Protein AF-A0A8H6MXD6-F1 (afdb_monomer_lite)

Organism: NCBI:txid2175873

Secondary structure (DSSP, 8-state):
--SEEETTT-PBPS-S--SS-TTTSSTTS---TT---EEEHHHHHHTT--EEEEEEETTEEEEEEEEEES--TT---EEEEEETTEEEEES--S---HHHHHHHHHTT--SEEE-SSGGG-TTHHHHHHHHT-EEEEEGGGGGG-SS--TTEEEE-SSEEEETTTTEEEEE--SSSTT-EEEEETTTTEEE--TTSEE-HHHH--TTPPTT--SEE-EEETTTTEEPPHHHHHHHHHHHHT---SEEE-SSTT--B-SSHHHHHHHHHTGGGS------EEEEEEEEEPPTTTT-------------------------S-S-----EEEEEEEE---TTSEEETT-HHHHHHHTTSSS-EEEESSSSS-EEEEEEPPTTSPPPTT-SEEEEEES---SS-EEESSTTTEEEE-SS--SS--HHHHHHHHHHHHTT-SS----SS----EEEE--SSTTTS-HHHHTTS-TTS-EEE-HHHHHHHHHTT--S-EEEPPB-STT---HHHHS--TTS-TTEEEEEEE-TT-GGG-SEEEEEEEESSSEEEEEEETT---GGGGHHHHHHT--EEEEEE-S-EEEETTTEEEEEHHHHHHHHHHHHT-SEEE--S----EEESTGGGTEEEE---HHHHHHHHHTTTTT----EEEEE--TTEEEE--

pLDDT: mean 83.69, std 19.39, range [25.83, 98.88]

Foldseek 3Di:
DQFKAKQALLATAPHNDDDAQPVQPPPLHHADPVGTDIDDLCRVVVVVQKDWDWDADPVGSQWIWTFIPPDTHPGWTWTFHDDPLFTEIEFAGQHDDPVNLVVCVVSVAHAEYEYQALSRNRPVVVSCVSRVYAYEFAQQRVVSRRDDDPRYDHDDDQWDADRVRQKIWGALQQLHNRGTWIARQVQQEIEHEQQKFFDPCQLPVPPDPPLDAGMAGANHPVVRHGTQLVSLVSNLVRLLPRGHQKYHYGDPSGIHHGPVNVRSNSNSCPSVPPPDPPQWKKWKAKDFDDPPVPPDDDDDDDDDDDDDDDDDDDDDDPPDDDPDPRQIFIDTDGDPPDLQWKDFLVPLVSVLVCLPDQFWKWWFQAQFWWIKIWHADAPVGDDDPLDGTAIEIFQDDQDDWFDDPDNQAKIWDFPTHGPARAQQQVQQCLSQSSVVHNDGHHDPDGPHQEYEFEALGCSRLVPVRVLSDQQAHAYEYAPNNLVVNVVVVRHPHRHHFFEFALPDQDQLVRQVDPSDDSFWGWHKFFDPPDPRGLAMWIWIWGCNVHIAIEIETRQHHQLVSLLSLVSNVHAYLEYAFAQKFKDQAPDDTNHPHLLRQQSNCVNRVYQEYEHHRHGPIDMHHDRVVRMDMDGDDNVRSCVVCCVVCVNGGRTHIYTYAHRRMMTTRD

Sequence (666 aa):
MDLLICGTCGIQYDSQTVKSCKICDDPRQYVAPDGQWFTTLRELQDSKKYTNAFTEDKHNSNVIAIQTAPQVAIGQRAFLLRSPEGNILWDCITYIDDETVRRVKELGGIHAIVISHPHYFSTAVHWAEAFGCKVYVSAEDGEWLTRRGDAHVLWEEQTLEFLSGQFVAVKVAGHFPGSSVLLWKSAKKLFVADSVLVVPSGVYHVDRPPGTASFTFMWSYPNMIPLSPDAVHGIWKAVSGLDFEDAHSAFAGRDARGDAKRRFLESAQFPRKPGAARTGIWRISNRPCRSDDVTDFRAPFRPSPTSTKCCQNIPQPLLRATLSQQKTYVIIDEMSASPSHTITVSDRTAWLETLETDRPILVHLNADTTWLIQLPYPSSAPAPAGRKRFNILLDPWLQRPQSDVAAWFSTQWHLVEPSLKTMDELNSLLAGLEAGSTHFKETITSYIDAVAISHEFTDHCHQATLEELPKSTPVFATDMAAELIRSWNHFDSVITTPAFSTSTEDWRTSLSVAGLPPWVGIGRIITEGNALYYHSAIIVAFDLGKPETILYSPHGIQASDLTCIRESGLPTLALLHGLHDVRIWMTKQLNLGALNGIKAVDICDAKYWIATHDEVKKGGGFIAYMLQRTQYTLKQAVEAEEQRMEGQVPDYDFVELGSGEGMILL

Structure (mmCIF, N/CA/C/O backbone):
data_AF-A0A8H6MXD6-F1
#
_entry.id   AF-A0A8H6MXD6-F1
#
loop_
_atom_site.group_PDB
_atom_site.id
_atom_site.type_symbol
_atom_site.label_atom_id
_atom_site.label_alt_id
_atom_site.label_comp_id
_atom_site.label_asym_id
_atom_site.label_entity_id
_atom_site.label_seq_id
_atom_site.pdbx_PDB_ins_code
_atom_site.Cartn_x
_atom_site.Cartn_y
_atom_site.Cartn_z
_atom_site.occupancy
_atom_site.B_iso_or_equiv
_atom_site.auth_seq_id
_atom_site.auth_comp_id
_atom_site.auth_asym_id
_atom_site.auth_atom_id
_atom_site.pdbx_PDB_model_num
ATOM 1 N N . MET A 1 1 ? -20.743 -3.000 40.478 1.00 89.88 1 MET A N 1
ATOM 2 C CA . MET A 1 1 ? -20.276 -1.593 40.482 1.00 89.88 1 MET A CA 1
ATOM 3 C C . MET A 1 1 ? -18.818 -1.459 40.906 1.00 89.88 1 MET A C 1
ATOM 5 O O . MET A 1 1 ? -18.132 -0.611 40.357 1.00 89.88 1 MET A O 1
ATOM 9 N N . ASP A 1 2 ? -18.338 -2.311 41.817 1.00 96.06 2 ASP A N 1
ATOM 10 C CA . ASP A 1 2 ? -17.004 -2.224 42.442 1.00 96.06 2 ASP A CA 1
ATOM 11 C C . ASP A 1 2 ? -15.863 -2.918 41.679 1.00 96.06 2 ASP A C 1
ATOM 13 O O . ASP A 1 2 ? -14.804 -3.163 42.244 1.00 96.06 2 ASP A O 1
ATOM 17 N N . LEU A 1 3 ? -16.082 -3.302 40.421 1.00 97.25 3 LEU A N 1
ATOM 18 C CA . LEU A 1 3 ? -15.042 -3.920 39.596 1.00 97.25 3 LEU A CA 1
ATOM 19 C C . LEU A 1 3 ? -14.137 -2.848 38.989 1.00 97.25 3 LEU A C 1
ATOM 21 O O . LEU A 1 3 ? -14.632 -1.773 38.625 1.00 97.25 3 LEU A O 1
ATOM 25 N N . LEU A 1 4 ? -12.844 -3.160 38.852 1.00 97.88 4 LEU A N 1
ATOM 26 C CA . LEU A 1 4 ? -11.853 -2.196 38.388 1.00 97.88 4 LEU A CA 1
ATOM 27 C C . LEU A 1 4 ? -12.096 -1.789 36.937 1.00 97.88 4 LEU A C 1
ATOM 29 O O . LEU A 1 4 ? -12.349 -2.613 36.061 1.00 97.88 4 LEU A O 1
ATOM 33 N N . ILE A 1 5 ? -11.959 -0.495 36.697 1.00 98.12 5 ILE A N 1
ATOM 34 C CA . ILE A 1 5 ? -12.005 0.169 35.404 1.00 98.12 5 ILE A CA 1
ATOM 35 C C . ILE A 1 5 ? -10.644 0.816 35.200 1.00 98.12 5 ILE A C 1
ATOM 37 O O . ILE A 1 5 ? -10.192 1.577 36.056 1.00 98.12 5 ILE A O 1
ATOM 41 N N . CYS A 1 6 ? -9.981 0.528 34.083 1.00 97.62 6 CYS A N 1
ATOM 42 C CA . CYS A 1 6 ? -8.749 1.229 33.738 1.00 97.62 6 CYS A CA 1
ATOM 43 C C . CYS A 1 6 ? -9.053 2.709 33.498 1.00 97.62 6 CYS A C 1
ATOM 45 O O . CYS A 1 6 ? -9.902 3.046 32.676 1.00 97.62 6 CYS A O 1
ATOM 47 N N . GLY A 1 7 ? -8.340 3.594 34.185 1.00 95.75 7 GLY A N 1
ATOM 48 C CA . GLY A 1 7 ? -8.579 5.026 34.081 1.00 95.75 7 GLY A CA 1
ATOM 49 C C . GLY A 1 7 ? -8.186 5.648 32.736 1.00 95.75 7 GLY A C 1
ATOM 50 O O . GLY A 1 7 ? -8.757 6.665 32.348 1.00 95.75 7 GLY A O 1
ATOM 51 N N . THR A 1 8 ? -7.261 5.020 32.000 1.00 96.00 8 THR A N 1
ATOM 52 C CA . THR A 1 8 ? -6.807 5.484 30.677 1.00 96.00 8 THR A CA 1
ATOM 53 C C . THR A 1 8 ? -7.781 5.093 29.563 1.00 96.00 8 THR A C 1
ATOM 55 O O . THR A 1 8 ? -8.278 5.961 28.854 1.00 96.00 8 THR A O 1
ATOM 58 N N . CYS A 1 9 ? -8.079 3.797 29.403 1.00 96.38 9 CYS A N 1
ATOM 59 C CA . CYS A 1 9 ? -8.930 3.310 28.305 1.00 96.38 9 CYS A CA 1
ATOM 60 C C . CYS A 1 9 ? -10.402 3.098 28.693 1.00 96.38 9 CYS A C 1
ATOM 62 O O . CYS A 1 9 ? -11.240 2.905 27.823 1.00 96.38 9 CYS A O 1
ATOM 64 N N . GLY A 1 10 ? -10.751 3.142 29.983 1.00 96.88 10 GLY A N 1
ATOM 65 C CA . GLY A 1 10 ? -12.142 3.051 30.439 1.00 96.88 10 GLY A CA 1
ATOM 66 C C . GLY A 1 10 ? -12.732 1.642 30.438 1.00 96.88 10 GLY A C 1
ATOM 67 O O . GLY A 1 10 ? -13.934 1.486 30.662 1.00 96.88 10 GLY A O 1
ATOM 68 N N . ILE A 1 11 ? -11.904 0.626 30.195 1.00 96.69 11 ILE A N 1
ATOM 69 C CA . ILE A 1 11 ? -12.297 -0.780 30.119 1.00 96.69 11 ILE A CA 1
ATOM 70 C C . ILE A 1 11 ? -12.426 -1.386 31.514 1.00 96.69 11 ILE A C 1
ATOM 72 O O . ILE A 1 11 ? -11.524 -1.247 32.346 1.00 96.69 11 ILE A O 1
ATOM 76 N N . GLN A 1 12 ? -13.551 -2.059 31.761 1.00 97.31 12 GLN A N 1
ATOM 77 C CA . GLN A 1 12 ? -13.828 -2.743 33.018 1.00 97.31 12 GLN A CA 1
ATOM 78 C C . GLN A 1 12 ? -13.347 -4.197 33.005 1.00 97.31 12 GLN A C 1
ATOM 80 O O . GLN A 1 12 ? -13.520 -4.925 32.029 1.00 97.31 12 GLN A O 1
ATOM 85 N N . TYR A 1 13 ? -12.796 -4.634 34.128 1.00 97.06 13 TYR A N 1
ATOM 86 C CA . TYR A 1 13 ? -12.365 -6.004 34.379 1.00 97.06 13 TYR A CA 1
ATOM 87 C C . TYR A 1 13 ? -13.418 -6.762 35.186 1.00 97.06 13 TYR A C 1
ATOM 89 O O . TYR A 1 13 ? -14.259 -6.165 35.852 1.00 97.06 13 TYR A O 1
ATOM 97 N N . ASP A 1 14 ? -13.373 -8.087 35.151 1.00 94.75 14 ASP A N 1
ATOM 98 C CA . ASP A 1 14 ? -14.161 -8.969 36.020 1.00 94.75 14 ASP A CA 1
ATOM 99 C C . ASP A 1 14 ? -13.579 -9.116 37.442 1.00 94.75 14 ASP A C 1
ATOM 101 O O . ASP A 1 14 ? -14.103 -9.872 38.258 1.00 94.75 14 ASP A O 1
ATOM 105 N N . SER A 1 15 ? -12.532 -8.349 37.764 1.00 93.56 15 SER A N 1
ATOM 106 C CA . SER A 1 15 ? -11.789 -8.424 39.021 1.00 93.56 15 SER A CA 1
ATOM 107 C C . SER A 1 15 ? -11.718 -7.078 39.755 1.00 93.56 15 SER A C 1
ATOM 109 O O . SER A 1 15 ? -11.767 -5.999 39.160 1.00 93.56 15 SER A O 1
ATOM 111 N N . GLN A 1 16 ? -11.554 -7.155 41.078 1.00 92.44 16 GLN A N 1
ATOM 112 C CA . GLN A 1 16 ? -11.199 -6.024 41.949 1.00 92.44 16 GLN A CA 1
ATOM 113 C C . GLN A 1 16 ? -9.681 -5.836 42.094 1.00 92.44 16 GLN A C 1
ATOM 115 O O . GLN A 1 16 ? -9.225 -4.887 42.723 1.00 92.44 16 GLN A O 1
ATOM 120 N N . THR A 1 17 ? -8.889 -6.747 41.530 1.00 90.38 17 THR A N 1
ATOM 121 C CA . THR A 1 17 ? -7.428 -6.686 41.525 1.00 90.38 17 THR A CA 1
ATOM 122 C C . THR A 1 17 ? -6.907 -6.991 40.125 1.00 90.38 17 THR A C 1
ATOM 124 O O . THR A 1 17 ? -7.165 -8.051 39.555 1.00 90.38 17 THR A O 1
ATOM 127 N N . VAL A 1 18 ? -6.186 -6.035 39.543 1.00 90.06 18 VAL A N 1
ATOM 128 C CA . VAL A 1 18 ? -5.625 -6.117 38.191 1.00 90.06 18 VAL A CA 1
ATOM 129 C C . VAL A 1 18 ? -4.213 -5.544 38.248 1.00 90.06 18 VAL A C 1
ATOM 131 O O . VAL A 1 18 ? -4.009 -4.471 38.809 1.00 90.06 18 VAL A O 1
ATOM 134 N N . LYS A 1 19 ? -3.227 -6.277 37.717 1.00 86.75 19 LYS A N 1
ATOM 135 C CA . LYS A 1 19 ? -1.814 -5.854 37.743 1.00 86.75 19 LYS A CA 1
ATOM 136 C C . LYS A 1 19 ? -1.489 -4.837 36.652 1.00 86.75 19 LYS A C 1
ATOM 138 O O . LYS A 1 19 ? -0.764 -3.885 36.907 1.00 86.75 19 LYS A O 1
ATOM 143 N N . SER A 1 20 ? -2.021 -5.058 35.456 1.00 93.69 20 SER A N 1
ATOM 144 C CA . SER A 1 20 ? -1.841 -4.204 34.285 1.00 93.69 20 SER A CA 1
ATOM 145 C C . SER A 1 20 ? -3.065 -4.315 33.378 1.00 93.69 20 SER A C 1
ATOM 147 O O . SER A 1 20 ? -3.908 -5.198 33.552 1.00 93.69 20 SER A O 1
ATOM 149 N N . CYS A 1 21 ? -3.228 -3.366 32.464 1.00 96.00 21 CYS A N 1
ATOM 150 C CA . CYS A 1 21 ? -4.419 -3.261 31.642 1.00 96.00 21 CYS A CA 1
ATOM 151 C C . CYS A 1 21 ? -4.099 -3.840 30.274 1.00 96.00 21 CYS A C 1
ATOM 153 O O . CYS A 1 21 ? -3.406 -3.191 29.498 1.00 96.00 21 CYS A O 1
ATOM 155 N N . LYS A 1 22 ? -4.686 -4.997 29.949 1.00 94.94 22 LYS A N 1
ATOM 156 C CA . LYS A 1 22 ? -4.490 -5.697 28.671 1.00 94.94 22 LYS A CA 1
ATOM 157 C C . LYS A 1 22 ? -4.655 -4.777 27.453 1.00 94.94 22 LYS A C 1
ATOM 159 O O . LYS A 1 22 ? -3.943 -4.942 26.475 1.00 94.94 22 LYS A O 1
ATOM 164 N N . ILE A 1 23 ? -5.582 -3.819 27.512 1.00 95.62 23 ILE A N 1
ATOM 165 C CA . ILE A 1 23 ? -5.839 -2.882 26.408 1.00 95.62 23 ILE A CA 1
ATOM 166 C C . ILE A 1 23 ? -4.790 -1.771 26.331 1.00 95.62 23 ILE A C 1
ATOM 168 O O . ILE A 1 23 ? -4.418 -1.389 25.233 1.00 95.62 23 ILE A O 1
ATOM 172 N N . CYS A 1 24 ? -4.307 -1.252 27.465 1.00 95.69 24 CYS A N 1
ATOM 173 C CA . CYS A 1 24 ? -3.256 -0.225 27.480 1.00 95.69 24 CYS A CA 1
ATOM 174 C C . CYS A 1 24 ? -1.858 -0.798 27.226 1.00 95.69 24 CYS A C 1
ATOM 176 O O . CYS A 1 24 ? -0.997 -0.072 26.742 1.00 95.69 24 CYS A O 1
ATOM 178 N N . ASP A 1 25 ? -1.651 -2.074 27.558 1.00 94.62 25 ASP A N 1
ATOM 179 C CA . ASP A 1 25 ? -0.427 -2.821 27.260 1.00 94.62 25 ASP A CA 1
ATOM 180 C C . ASP A 1 25 ? -0.353 -3.240 25.778 1.00 94.62 25 ASP A C 1
ATOM 182 O O . ASP A 1 25 ? 0.723 -3.577 25.285 1.00 94.62 25 ASP A O 1
ATOM 186 N N . ASP A 1 26 ? -1.479 -3.230 25.054 1.00 95.31 26 ASP A N 1
ATOM 187 C CA . ASP A 1 26 ? -1.493 -3.454 23.608 1.00 95.31 26 ASP A CA 1
ATOM 188 C C . ASP A 1 26 ? -0.820 -2.260 22.899 1.00 95.31 26 ASP A C 1
ATOM 190 O O . ASP A 1 26 ? -1.177 -1.113 23.186 1.00 95.31 26 ASP A O 1
ATOM 194 N N . PRO A 1 27 ? 0.109 -2.474 21.943 1.00 90.81 27 PRO A N 1
ATOM 195 C CA . PRO A 1 27 ? 0.827 -1.372 21.299 1.00 90.81 27 PRO A CA 1
ATOM 196 C C . PRO A 1 27 ? -0.057 -0.454 20.436 1.00 90.81 27 PRO A C 1
ATOM 198 O O . PRO A 1 27 ? 0.405 0.576 19.940 1.00 90.81 27 PRO A O 1
ATOM 201 N N . ARG A 1 28 ? -1.340 -0.794 20.264 1.00 92.88 28 ARG A N 1
ATOM 202 C CA . ARG A 1 28 ? -2.348 0.103 19.686 1.00 92.88 28 ARG A CA 1
ATOM 203 C C . ARG A 1 28 ? -2.742 1.245 20.615 1.00 92.88 28 ARG A C 1
ATOM 205 O O . ARG A 1 28 ? -3.294 2.237 20.139 1.00 92.88 28 ARG A O 1
ATOM 212 N N . GLN A 1 29 ? -2.447 1.117 21.901 1.00 94.31 29 GLN A N 1
ATOM 213 C CA . GLN A 1 29 ? -2.709 2.088 22.952 1.00 94.31 29 GLN A CA 1
ATOM 214 C C . GLN A 1 29 ? -1.390 2.445 23.661 1.00 94.31 29 GLN A C 1
ATOM 216 O O . GLN A 1 29 ? -0.300 2.208 23.137 1.00 94.31 29 GLN A O 1
ATOM 221 N N . TYR A 1 30 ? -1.473 3.073 24.830 1.00 93.75 30 TYR A N 1
ATOM 222 C CA . TYR A 1 30 ? -0.321 3.425 25.646 1.00 93.75 30 TYR A CA 1
ATOM 223 C C . TYR A 1 30 ? -0.623 3.296 27.142 1.00 93.75 30 TYR A C 1
ATOM 225 O O . TYR A 1 30 ? -1.769 3.401 27.598 1.00 93.75 30 TYR A O 1
ATOM 233 N N . VAL A 1 31 ? 0.448 3.145 27.918 1.00 93.56 31 VAL A N 1
ATOM 234 C CA . VAL A 1 31 ? 0.449 3.368 29.365 1.00 93.56 31 VAL A CA 1
ATOM 235 C C . VAL A 1 31 ? 0.761 4.842 29.619 1.00 93.56 31 VAL A C 1
ATOM 237 O O . VAL A 1 31 ? 1.694 5.394 29.038 1.00 93.56 31 VAL A O 1
ATOM 240 N N . ALA A 1 32 ? -0.037 5.500 30.462 1.00 88.75 32 ALA A N 1
ATOM 241 C CA . ALA A 1 32 ? 0.138 6.922 30.753 1.00 88.75 32 ALA A CA 1
ATOM 242 C C . ALA A 1 32 ? 1.504 7.207 31.424 1.00 88.75 32 ALA A C 1
ATOM 244 O O . ALA A 1 32 ? 2.051 6.313 32.071 1.00 88.75 32 ALA A O 1
ATOM 245 N N . PRO A 1 33 ? 2.046 8.440 31.324 1.00 88.88 33 PRO A N 1
ATOM 246 C CA . PRO A 1 33 ? 3.355 8.785 31.894 1.00 88.88 33 PRO A CA 1
ATOM 247 C C . PRO A 1 33 ? 3.486 8.508 33.397 1.00 88.88 33 PRO A C 1
ATOM 249 O O . PRO A 1 33 ? 4.535 8.058 33.850 1.00 88.88 33 PRO A O 1
ATOM 252 N N . ASP A 1 34 ? 2.405 8.710 34.153 1.00 91.44 34 ASP A N 1
ATOM 253 C CA . ASP A 1 34 ? 2.345 8.438 35.597 1.00 91.44 34 ASP A CA 1
ATOM 254 C C . ASP A 1 34 ? 2.049 6.959 35.917 1.00 91.44 34 ASP A C 1
ATOM 256 O O . ASP A 1 34 ? 1.776 6.588 37.059 1.00 91.44 34 ASP A O 1
ATOM 260 N N . GLY A 1 35 ? 2.093 6.099 34.900 1.00 92.88 35 GLY A N 1
ATOM 261 C CA . GLY A 1 35 ? 1.751 4.692 34.983 1.00 92.88 35 GLY A CA 1
ATOM 262 C C . GLY A 1 35 ? 0.250 4.432 34.899 1.00 92.88 35 GLY A C 1
ATOM 263 O O . GLY A 1 35 ? -0.571 5.276 34.528 1.00 92.88 35 GLY A O 1
ATOM 264 N N . GLN A 1 36 ? -0.116 3.197 35.221 1.00 93.31 36 GLN A N 1
ATOM 265 C CA . GLN A 1 36 ? -1.503 2.774 35.224 1.00 93.31 36 GLN A CA 1
ATOM 266 C C . GLN A 1 36 ? -2.224 3.153 36.511 1.00 93.31 36 GLN A C 1
ATOM 268 O O . GLN A 1 36 ? -1.718 2.946 37.611 1.00 93.31 36 GLN A O 1
ATOM 273 N N . TRP A 1 37 ? -3.473 3.581 36.361 1.00 94.75 37 TRP A N 1
ATOM 274 C CA . TRP A 1 37 ? -4.393 3.780 37.469 1.00 94.75 37 TRP A CA 1
ATOM 275 C C . TRP A 1 37 ? -5.761 3.175 37.149 1.00 94.75 37 TRP A C 1
ATOM 277 O O . TRP A 1 37 ? -6.120 2.952 35.985 1.00 94.75 37 TRP A O 1
ATOM 287 N N . PHE A 1 38 ? -6.516 2.883 38.203 1.00 96.56 38 PHE A N 1
ATOM 288 C CA . PHE A 1 38 ? -7.823 2.247 38.120 1.00 96.56 38 PHE A CA 1
ATOM 289 C C . PHE A 1 38 ? -8.828 2.984 39.004 1.00 96.56 38 PHE A C 1
ATOM 291 O O . PHE A 1 38 ? -8.454 3.616 39.989 1.00 96.56 38 PHE A O 1
ATOM 298 N N . THR A 1 39 ? -10.099 2.885 38.638 1.00 96.94 39 THR A N 1
ATOM 299 C CA . THR A 1 39 ? -11.249 3.363 39.414 1.00 96.94 39 THR A CA 1
ATOM 300 C C . THR A 1 39 ? -12.360 2.314 39.379 1.00 96.94 39 THR A C 1
ATOM 302 O O . THR A 1 39 ? -12.175 1.233 38.820 1.00 96.94 39 THR A O 1
ATOM 305 N N . THR A 1 40 ? -13.529 2.599 39.938 1.00 98.00 40 THR A N 1
ATOM 306 C CA . THR A 1 40 ? -14.727 1.764 39.805 1.00 98.00 40 THR A CA 1
ATOM 307 C C . THR A 1 40 ? -15.914 2.598 39.343 1.00 98.00 40 THR A C 1
ATOM 309 O O . THR A 1 40 ? -15.935 3.821 39.478 1.00 98.00 40 THR A O 1
ATOM 312 N N . LEU A 1 41 ? -16.956 1.945 38.822 1.00 97.75 41 LEU A N 1
ATOM 313 C CA . LEU A 1 41 ? -18.167 2.671 38.435 1.00 97.75 41 LEU A CA 1
ATOM 314 C C . LEU A 1 41 ? -18.835 3.324 39.658 1.00 97.75 41 LEU A C 1
ATOM 316 O O . LEU A 1 41 ? -19.388 4.414 39.533 1.00 97.75 41 LEU A O 1
ATOM 320 N N . ARG A 1 42 ? -18.725 2.696 40.840 1.00 98.12 42 ARG A N 1
ATOM 321 C CA . ARG A 1 42 ? -19.188 3.283 42.105 1.00 98.12 42 ARG A CA 1
ATOM 322 C C . ARG A 1 42 ? -18.451 4.583 42.418 1.00 98.12 42 ARG A C 1
ATOM 324 O O . ARG A 1 42 ? -19.101 5.592 42.641 1.00 98.12 42 ARG A O 1
ATOM 331 N N . GLU A 1 43 ? -17.120 4.584 42.381 1.00 98.19 43 GLU A N 1
ATOM 332 C CA . GLU A 1 43 ? -16.322 5.792 42.641 1.00 98.19 43 GLU A CA 1
ATOM 333 C C . GLU A 1 43 ? -16.660 6.928 41.671 1.00 98.19 43 GLU A C 1
ATOM 335 O O . GLU A 1 43 ? -16.811 8.079 42.089 1.00 98.19 43 GLU A O 1
ATOM 340 N N . LEU A 1 44 ? -16.829 6.611 40.382 1.00 97.88 44 LEU A N 1
ATOM 341 C CA . LEU A 1 44 ? -17.236 7.597 39.383 1.00 97.88 44 LEU A CA 1
ATOM 342 C C . LEU A 1 44 ? -18.601 8.214 39.735 1.00 97.88 44 LEU A C 1
ATOM 344 O O . LEU A 1 44 ? -18.724 9.440 39.740 1.00 97.88 44 LEU A O 1
ATOM 348 N N . GLN A 1 45 ? -19.600 7.398 40.084 1.00 97.81 45 GLN A N 1
ATOM 349 C CA . GLN A 1 45 ? -20.944 7.861 40.460 1.00 97.81 45 GLN A CA 1
ATOM 350 C C . GLN A 1 45 ? -20.983 8.611 41.800 1.00 97.81 45 GLN A C 1
ATOM 352 O O . GLN A 1 45 ? -21.703 9.606 41.939 1.00 97.81 45 GLN A O 1
ATOM 357 N N . ASP A 1 46 ? -20.232 8.150 42.798 1.00 98.00 46 ASP A N 1
ATOM 358 C CA . ASP A 1 46 ? -20.187 8.741 44.139 1.00 98.00 46 ASP A CA 1
ATOM 359 C C . ASP A 1 46 ? -19.440 10.074 44.138 1.00 98.00 46 ASP A C 1
ATOM 361 O O . ASP A 1 46 ? -19.766 10.964 44.923 1.00 98.00 46 ASP A O 1
ATOM 365 N N . SER A 1 47 ? -18.506 10.266 43.200 1.00 97.12 47 SER A N 1
ATOM 366 C CA . SER A 1 47 ? -17.817 11.545 43.029 1.00 97.12 47 SER A CA 1
ATOM 367 C C . SER A 1 47 ? -18.761 12.701 42.676 1.00 97.12 47 SER A C 1
ATOM 369 O O . SER A 1 47 ? -18.414 13.854 42.925 1.00 97.12 47 SER A O 1
ATOM 371 N N . LYS A 1 48 ? -19.921 12.407 42.061 1.00 96.38 48 LYS A N 1
ATOM 372 C CA . LYS A 1 48 ? -20.872 13.388 41.494 1.00 96.38 48 LYS A CA 1
ATOM 373 C C . LYS A 1 48 ? -20.241 14.382 40.508 1.00 96.38 48 LYS A C 1
ATOM 375 O O . LYS A 1 48 ? -20.812 15.436 40.246 1.00 96.38 48 LYS A O 1
ATOM 380 N N . LYS A 1 49 ? -19.065 14.056 39.958 1.00 97.12 49 LYS A N 1
ATOM 381 C CA . LYS A 1 49 ? -18.337 14.914 39.011 1.00 97.12 49 LYS A CA 1
ATOM 382 C C . LYS A 1 49 ? -18.767 14.699 37.567 1.00 97.12 49 LYS A C 1
ATOM 384 O O . LYS A 1 49 ? -18.643 15.626 36.776 1.00 97.12 49 LYS A O 1
ATOM 389 N N . TYR A 1 50 ? -19.222 13.494 37.233 1.00 97.81 50 TYR A N 1
ATOM 390 C CA . TYR A 1 50 ? -19.467 13.063 35.860 1.00 97.81 50 TYR A CA 1
ATOM 391 C C . TYR A 1 50 ? -20.960 13.018 35.541 1.00 97.81 50 TYR A C 1
ATOM 393 O O . TYR A 1 50 ? -21.780 12.646 36.377 1.00 97.81 50 TYR A O 1
ATOM 401 N N . THR A 1 51 ? -21.300 13.376 34.310 1.00 97.81 51 THR A N 1
ATOM 402 C CA . THR A 1 51 ? -22.634 13.228 33.725 1.00 97.81 51 THR A CA 1
ATOM 403 C C . THR A 1 51 ? -22.498 12.873 32.247 1.00 97.81 51 THR A C 1
ATOM 405 O O . THR A 1 51 ? -21.468 13.158 31.638 1.00 97.81 51 THR A O 1
ATOM 408 N N . ASN A 1 52 ? -23.516 12.262 31.647 1.00 98.44 52 ASN A N 1
ATOM 409 C CA . ASN A 1 52 ? -23.544 12.028 30.207 1.00 98.44 52 ASN A CA 1
ATOM 410 C C . ASN A 1 52 ? -24.326 13.140 29.503 1.00 98.44 52 ASN A C 1
ATOM 412 O O . ASN A 1 52 ? -25.520 13.326 29.731 1.00 98.44 52 ASN A O 1
ATOM 416 N N . ALA A 1 53 ? -23.651 13.864 28.614 1.00 97.94 53 ALA A N 1
ATOM 417 C CA . ALA A 1 53 ? -24.266 14.840 27.733 1.00 97.94 53 ALA A CA 1
ATOM 418 C C . ALA A 1 53 ? -24.901 14.138 26.525 1.00 97.94 53 ALA A C 1
ATOM 420 O O . ALA A 1 53 ? -24.267 13.302 25.880 1.00 97.94 53 ALA A O 1
ATOM 421 N N . PHE A 1 54 ? -26.137 14.522 26.202 1.00 98.50 54 PHE A N 1
ATOM 422 C CA . PHE A 1 54 ? -26.888 14.036 25.045 1.00 98.50 54 PHE A CA 1
ATOM 423 C C . PHE A 1 54 ? -26.946 15.141 23.995 1.00 98.50 54 PHE A C 1
ATOM 425 O O . PHE A 1 54 ? -27.495 16.212 24.251 1.00 98.50 54 PHE A O 1
ATOM 432 N N . THR A 1 55 ? -26.380 14.889 22.819 1.00 98.25 55 THR A N 1
ATOM 433 C CA . THR A 1 55 ? -26.348 15.853 21.714 1.00 98.25 55 THR A CA 1
ATOM 434 C C . THR A 1 55 ? -27.032 15.253 20.496 1.00 98.25 55 THR A C 1
ATOM 436 O O . THR A 1 55 ? -26.530 14.294 19.912 1.00 98.25 55 THR A O 1
ATOM 439 N N . GLU A 1 56 ? -28.174 15.817 20.112 1.00 97.88 56 GLU A N 1
ATOM 440 C CA . GLU A 1 56 ? -28.862 15.447 18.875 1.00 97.88 56 GLU A CA 1
ATOM 441 C C . GLU A 1 56 ? -28.062 15.923 17.656 1.00 97.88 56 GLU A C 1
ATOM 443 O O . GLU A 1 56 ? -27.526 17.037 17.635 1.00 97.88 56 GLU A O 1
ATOM 448 N N . ASP A 1 57 ? -27.983 15.085 16.625 1.00 96.75 57 ASP A N 1
ATOM 449 C CA . ASP A 1 57 ? -27.429 15.506 15.348 1.00 96.75 57 ASP A CA 1
ATOM 450 C C . ASP A 1 57 ? -28.329 16.561 14.698 1.00 96.75 57 ASP A C 1
ATOM 452 O O . ASP A 1 57 ? -29.546 16.407 14.592 1.00 96.75 57 ASP A O 1
ATOM 456 N N . LYS A 1 58 ? -27.705 17.627 14.193 1.00 93.44 58 LYS A N 1
ATOM 457 C CA . LYS A 1 58 ? -28.413 18.775 13.609 1.00 93.44 58 LYS A CA 1
ATOM 458 C C . LYS A 1 58 ? -29.231 18.420 12.365 1.00 93.44 58 LYS A C 1
ATOM 460 O O . LYS A 1 58 ? -30.145 19.163 12.022 1.00 93.44 58 LYS A O 1
ATOM 465 N N . HIS A 1 59 ? -28.884 17.334 11.674 1.00 92.38 59 HIS A N 1
ATOM 466 C CA . HIS A 1 59 ? -29.512 16.923 10.417 1.00 92.38 59 HIS A CA 1
ATOM 467 C C . HIS A 1 59 ? -30.422 15.701 10.579 1.00 92.38 59 HIS A C 1
ATOM 469 O O . HIS A 1 59 ? -31.195 15.392 9.675 1.00 92.38 59 HIS A O 1
ATOM 475 N N . ASN A 1 60 ? -30.347 15.003 11.714 1.00 96.38 60 ASN A N 1
ATOM 476 C CA . ASN A 1 60 ? -31.224 13.891 12.047 1.00 96.38 60 ASN A CA 1
ATOM 477 C C . ASN A 1 60 ? -31.333 13.743 13.573 1.00 96.38 60 ASN A C 1
ATOM 479 O O . ASN A 1 60 ? -30.482 13.113 14.195 1.00 96.38 60 ASN A O 1
ATOM 483 N N . SER A 1 61 ? -32.420 14.241 14.168 1.00 97.00 61 SER A N 1
ATOM 484 C CA . SER A 1 61 ? -32.666 14.163 15.620 1.00 97.00 61 SER A CA 1
ATOM 485 C C . SER A 1 61 ? -32.813 12.733 16.163 1.00 97.00 61 SER A C 1
ATOM 487 O O . SER A 1 61 ? -32.815 12.519 17.375 1.00 97.00 61 SER A O 1
ATOM 489 N N . ASN A 1 62 ? -32.897 11.728 15.286 1.00 98.06 62 ASN A N 1
ATOM 490 C CA . ASN A 1 62 ? -32.851 10.322 15.678 1.00 98.06 62 ASN A CA 1
ATOM 491 C C . ASN A 1 62 ? -31.422 9.788 15.873 1.00 98.06 62 ASN A C 1
ATOM 493 O O . ASN A 1 62 ? -31.260 8.652 16.311 1.00 98.06 62 ASN A O 1
ATOM 497 N N . VAL A 1 63 ? -30.389 10.574 15.563 1.00 98.56 63 VAL A N 1
ATOM 498 C CA . VAL A 1 63 ? -28.995 10.275 15.905 1.00 98.56 63 VAL A CA 1
ATOM 499 C C . VAL A 1 63 ? -28.626 11.102 17.130 1.00 98.56 63 VAL A C 1
ATOM 501 O O . VAL A 1 63 ? -28.537 12.325 17.046 1.00 98.56 63 VAL A O 1
ATOM 504 N N . ILE A 1 64 ? -28.401 10.446 18.267 1.00 98.81 64 ILE A N 1
ATOM 505 C CA . ILE A 1 64 ? -28.074 11.124 19.525 1.00 98.81 64 ILE A CA 1
ATOM 506 C C . ILE A 1 64 ? -26.706 10.653 20.002 1.00 98.81 64 ILE A C 1
ATOM 508 O O . ILE A 1 64 ? -26.531 9.489 20.353 1.00 98.81 64 ILE A O 1
ATOM 512 N N . ALA A 1 65 ? -25.731 11.557 20.030 1.00 98.62 65 ALA A N 1
ATOM 513 C CA . ALA A 1 65 ? -24.434 11.284 20.629 1.00 98.62 65 ALA A CA 1
ATOM 514 C C . ALA A 1 65 ? -24.525 11.372 22.157 1.00 98.62 65 ALA A C 1
ATOM 516 O O . ALA A 1 65 ? -25.072 12.339 22.692 1.00 98.62 65 ALA A O 1
ATOM 517 N N . ILE A 1 66 ? -23.952 10.387 22.843 1.00 98.62 66 ILE A N 1
ATOM 518 C CA . ILE A 1 66 ? -23.831 10.331 24.299 1.00 98.62 66 ILE A CA 1
ATOM 519 C C . ILE A 1 66 ? -22.342 10.389 24.645 1.00 98.62 66 ILE A C 1
ATOM 521 O O . ILE A 1 66 ? -21.566 9.551 24.185 1.00 98.62 66 ILE A O 1
ATOM 525 N N . GLN A 1 67 ? -21.936 11.379 25.440 1.00 98.19 67 GLN A N 1
ATOM 526 C CA . GLN A 1 67 ? -20.540 11.579 25.837 1.00 98.19 67 GLN A CA 1
ATOM 527 C C . GLN A 1 67 ? -20.449 11.981 27.309 1.00 98.19 67 GLN A C 1
ATOM 529 O O . GLN A 1 67 ? -21.188 12.853 27.763 1.00 98.19 67 GLN A O 1
ATOM 534 N N . THR A 1 68 ? -19.524 11.381 28.055 1.00 98.31 68 THR A N 1
ATOM 535 C CA . THR A 1 68 ? -19.301 11.735 29.461 1.00 98.31 68 THR A CA 1
ATOM 536 C C . THR A 1 68 ? -18.560 13.068 29.591 1.00 98.31 68 THR A C 1
ATOM 538 O O . THR A 1 68 ? -17.545 13.291 28.932 1.00 98.31 68 THR A O 1
ATOM 541 N N . ALA A 1 69 ? -19.055 13.939 30.469 1.00 96.50 69 ALA A N 1
ATOM 542 C CA . ALA A 1 69 ? -18.463 15.220 30.825 1.00 96.50 69 ALA A CA 1
ATOM 543 C C . ALA A 1 69 ? -18.307 15.332 32.360 1.00 96.50 69 ALA A C 1
ATOM 545 O O . ALA A 1 69 ? -19.272 15.058 33.078 1.00 96.50 69 ALA A O 1
ATOM 546 N N . PRO A 1 70 ? -17.135 15.753 32.881 1.00 96.25 70 PRO A N 1
ATOM 547 C CA . PRO A 1 70 ? -15.877 15.949 32.157 1.00 96.25 70 PRO A CA 1
ATOM 548 C C . PRO A 1 70 ? -15.353 14.626 31.576 1.00 96.25 70 PRO A C 1
ATOM 550 O O . PRO A 1 70 ? -15.865 13.554 31.895 1.00 96.25 70 PRO A O 1
ATOM 553 N N . GLN A 1 71 ? -14.355 14.705 30.695 1.00 94.62 71 GLN A N 1
ATOM 554 C CA . GLN A 1 71 ? -13.786 13.522 30.053 1.00 94.62 71 GLN A CA 1
ATOM 555 C C . GLN A 1 71 ? -13.324 12.496 31.100 1.00 94.62 71 GLN A C 1
ATOM 557 O O . GLN A 1 71 ? -12.575 12.820 32.020 1.00 94.62 71 GLN A O 1
ATOM 562 N N . VAL A 1 72 ? -13.741 11.248 30.902 1.00 91.44 72 VAL A N 1
ATOM 563 C CA . VAL A 1 72 ? -13.178 10.063 31.550 1.00 91.44 72 VAL A CA 1
ATOM 564 C C . VAL A 1 72 ? -12.642 9.140 30.462 1.00 91.44 72 VAL A C 1
ATOM 566 O O . VAL A 1 72 ? -13.218 9.075 29.370 1.00 91.44 72 VAL A O 1
ATOM 569 N N . ALA A 1 73 ? -11.545 8.439 30.753 1.00 95.06 73 ALA A N 1
ATOM 570 C CA . ALA A 1 73 ? -10.861 7.593 29.784 1.00 95.06 73 ALA A CA 1
ATOM 571 C C . ALA A 1 73 ? -10.542 8.351 28.475 1.00 95.06 73 ALA A C 1
ATOM 573 O O . ALA A 1 73 ? -10.135 9.517 28.504 1.00 95.06 73 ALA A O 1
ATOM 574 N N . ILE A 1 74 ? -10.754 7.713 27.321 1.00 95.81 74 ILE A N 1
ATOM 575 C CA . ILE A 1 74 ? -10.425 8.256 25.994 1.00 95.81 74 ILE A CA 1
ATOM 576 C C . ILE A 1 74 ? -11.298 9.476 25.638 1.00 95.81 74 ILE A C 1
ATOM 578 O O . ILE A 1 74 ? -10.887 10.328 24.856 1.00 95.81 74 ILE A O 1
ATOM 582 N N . GLY A 1 75 ? -12.493 9.608 26.226 1.00 95.12 75 GLY A N 1
ATOM 583 C CA . GLY A 1 75 ? -13.402 10.724 25.932 1.00 95.12 75 GLY A CA 1
ATOM 584 C C . GLY A 1 75 ? -14.161 10.601 24.610 1.00 95.12 75 GLY A C 1
ATOM 585 O O . GLY A 1 75 ? -14.663 11.602 24.096 1.00 95.12 75 GLY A O 1
ATOM 586 N N . GLN A 1 76 ? -14.254 9.391 24.063 1.00 95.31 76 GLN A N 1
ATOM 587 C CA . GLN A 1 76 ? -15.083 9.067 22.903 1.00 95.31 76 GLN A CA 1
ATOM 588 C C . GLN A 1 76 ? -16.587 9.212 23.213 1.00 95.31 76 GLN A C 1
ATOM 590 O O . GLN A 1 76 ? -17.004 9.247 24.374 1.00 95.31 76 GLN A O 1
ATOM 595 N N . ARG A 1 77 ? -17.413 9.280 22.164 1.00 97.38 77 ARG A N 1
ATOM 596 C CA . ARG A 1 77 ? -18.885 9.262 22.262 1.00 97.38 77 ARG A CA 1
ATOM 597 C C . ARG A 1 77 ? -19.460 7.953 21.718 1.00 97.38 77 ARG A C 1
ATOM 599 O O . ARG A 1 77 ? -18.904 7.393 20.777 1.00 97.38 77 ARG A O 1
ATOM 606 N N . ALA A 1 78 ? -20.576 7.512 22.290 1.00 98.44 78 ALA A N 1
ATOM 607 C CA . ALA A 1 78 ? -21.440 6.473 21.726 1.00 98.44 78 ALA A CA 1
ATOM 608 C C . ALA A 1 78 ? -22.624 7.126 20.997 1.00 98.44 78 ALA A C 1
ATOM 610 O O . ALA A 1 78 ? -22.944 8.291 21.257 1.00 98.44 78 ALA A O 1
ATOM 611 N N . PHE A 1 79 ? -23.302 6.395 20.113 1.00 98.81 79 PHE A N 1
ATOM 612 C CA . PHE A 1 79 ? -24.485 6.901 19.413 1.00 98.81 79 PHE A CA 1
ATOM 613 C C . PHE A 1 79 ? -25.718 6.056 19.710 1.00 98.81 79 PHE A C 1
ATOM 615 O O . PHE A 1 79 ? -25.758 4.873 19.390 1.00 98.81 79 PHE A O 1
ATOM 622 N N . LEU A 1 80 ? -26.757 6.686 20.257 1.00 98.88 80 LEU A N 1
ATOM 623 C CA . LEU A 1 80 ? -28.097 6.118 20.321 1.00 98.88 80 LEU A CA 1
ATOM 624 C C . LEU A 1 80 ? -28.830 6.444 19.014 1.00 98.88 80 LEU A C 1
ATOM 626 O O . LEU A 1 80 ? -29.159 7.601 18.742 1.00 98.88 80 LEU A O 1
ATOM 630 N N . LEU A 1 81 ? -29.066 5.414 18.207 1.00 98.75 81 LEU A N 1
ATOM 631 C CA . LEU A 1 81 ? -29.704 5.492 16.896 1.00 98.75 81 LEU A CA 1
ATOM 632 C C . LEU A 1 81 ? -31.153 5.046 17.016 1.00 98.75 81 LEU A C 1
ATOM 634 O O . LEU A 1 81 ? -31.425 3.875 17.276 1.00 98.75 81 LEU A O 1
ATOM 638 N N . ARG A 1 82 ? -32.079 5.989 16.853 1.00 98.31 82 ARG A N 1
ATOM 639 C CA . ARG A 1 82 ? -33.502 5.768 17.105 1.00 98.31 82 ARG A CA 1
ATOM 640 C C . ARG A 1 82 ? -34.237 5.392 15.828 1.00 98.31 82 ARG A C 1
ATOM 642 O O . ARG A 1 82 ? -34.243 6.152 14.864 1.00 98.31 82 ARG A O 1
ATOM 649 N N . SER A 1 83 ? -34.898 4.241 15.831 1.00 96.88 83 SER A N 1
ATOM 650 C CA . SER A 1 83 ? -35.771 3.821 14.733 1.00 96.88 83 SER A CA 1
ATOM 651 C C . SER A 1 83 ? -37.123 3.345 15.271 1.00 96.88 83 SER A C 1
ATOM 653 O O . SER A 1 83 ? -37.208 2.952 16.436 1.00 96.88 83 SER A O 1
ATOM 655 N N . PRO A 1 84 ? -38.187 3.338 14.447 1.00 94.69 84 PRO A N 1
ATOM 656 C CA . PRO A 1 84 ? -39.487 2.810 14.863 1.00 94.69 84 PRO A CA 1
ATOM 657 C C . PRO A 1 84 ? -39.467 1.333 15.292 1.00 94.69 84 PRO A C 1
ATOM 659 O O . PRO A 1 84 ? -40.318 0.930 16.078 1.00 94.69 84 PRO A O 1
ATOM 662 N N . GLU A 1 85 ? -38.517 0.530 14.795 1.00 95.12 85 GLU A N 1
ATOM 663 C CA . GLU A 1 85 ? -38.390 -0.902 15.126 1.00 95.12 85 GLU A CA 1
ATOM 664 C C . GLU A 1 85 ? -37.577 -1.153 16.410 1.00 95.12 85 GLU A C 1
ATOM 666 O O . GLU A 1 85 ? -37.613 -2.247 16.970 1.00 95.12 85 GLU A O 1
ATOM 671 N N . GLY A 1 86 ? -36.852 -0.142 16.895 1.00 97.25 86 GLY A N 1
ATOM 672 C CA . GLY A 1 86 ? -35.980 -0.239 18.060 1.00 97.25 86 GLY A CA 1
ATOM 673 C C . GLY A 1 86 ? -34.753 0.661 17.948 1.00 97.25 86 GLY A C 1
ATOM 674 O O . GLY A 1 86 ? -34.438 1.199 16.884 1.00 97.25 86 GLY A O 1
ATOM 675 N N . ASN A 1 87 ? -34.039 0.816 19.061 1.00 98.69 87 ASN A N 1
ATOM 676 C CA . ASN A 1 87 ? -32.849 1.659 19.119 1.00 98.69 87 ASN A CA 1
ATOM 677 C C . ASN A 1 87 ? -31.570 0.814 19.124 1.00 98.69 87 ASN A C 1
ATOM 679 O O . ASN A 1 87 ? -31.466 -0.133 19.904 1.00 98.69 87 ASN A O 1
ATOM 683 N N . ILE A 1 88 ? -30.575 1.192 18.325 1.00 98.81 88 ILE A N 1
ATOM 684 C CA . ILE A 1 88 ? -29.222 0.620 18.391 1.00 98.81 88 ILE A CA 1
ATOM 685 C C . ILE A 1 88 ? -28.319 1.588 19.149 1.00 98.81 88 ILE A C 1
ATOM 687 O O . ILE A 1 88 ? -28.319 2.783 18.856 1.00 98.81 88 ILE A O 1
ATOM 691 N N . LEU A 1 89 ? -27.543 1.081 20.106 1.00 98.88 89 LEU A N 1
ATOM 692 C CA . LEU A 1 89 ? -26.414 1.818 20.660 1.00 98.88 89 LEU A CA 1
ATOM 693 C C . LEU A 1 89 ? -25.148 1.383 19.914 1.00 98.88 89 LEU A C 1
ATOM 695 O O . LEU A 1 89 ? -24.691 0.251 20.075 1.00 98.88 89 LEU A O 1
ATOM 699 N N . TRP A 1 90 ? -24.630 2.262 19.060 1.00 98.81 90 TRP A N 1
ATOM 700 C CA . TRP A 1 90 ? -23.340 2.071 18.407 1.00 98.81 90 TRP A CA 1
ATOM 701 C C . TRP A 1 90 ? -22.231 2.522 19.348 1.00 98.81 90 TRP A C 1
ATOM 703 O O . TRP A 1 90 ? -22.205 3.688 19.762 1.00 98.81 90 TRP A O 1
ATOM 713 N N . ASP A 1 91 ? -21.343 1.579 19.656 1.00 98.44 91 ASP A N 1
ATOM 714 C CA . ASP A 1 91 ? -20.332 1.659 20.700 1.00 98.44 91 ASP A CA 1
ATOM 715 C C . ASP A 1 91 ? -20.906 1.876 22.111 1.00 98.44 91 ASP A C 1
ATOM 717 O O . ASP A 1 91 ? -22.107 2.045 22.313 1.00 98.44 91 ASP A O 1
ATOM 721 N N . CYS A 1 92 ? -20.058 1.810 23.137 1.00 97.75 92 CYS A N 1
ATOM 722 C CA . CYS A 1 92 ? -20.479 1.960 24.527 1.00 97.75 92 CYS A CA 1
ATOM 723 C C . CYS A 1 92 ? -19.442 2.748 25.327 1.00 97.75 92 CYS A C 1
ATOM 725 O O . CYS A 1 92 ? -18.252 2.501 25.208 1.00 97.75 92 CYS A O 1
ATOM 727 N N . ILE A 1 93 ? -19.885 3.674 26.178 1.00 97.88 93 ILE A N 1
ATOM 728 C CA . ILE A 1 93 ? -18.997 4.488 27.024 1.00 97.88 93 ILE A CA 1
ATOM 729 C C . ILE A 1 93 ? -18.967 3.984 28.472 1.00 97.88 93 ILE A C 1
ATOM 731 O O . ILE A 1 93 ? -19.874 3.295 28.936 1.00 97.88 93 ILE A O 1
ATOM 735 N N . THR A 1 94 ? -17.909 4.340 29.202 1.00 98.00 94 THR A N 1
ATOM 736 C CA . THR A 1 94 ? -17.627 3.842 30.559 1.00 98.00 94 THR A CA 1
ATOM 737 C C . THR A 1 94 ? -18.637 4.291 31.611 1.00 98.00 94 THR A C 1
ATOM 739 O O . THR A 1 94 ? -19.017 3.494 32.470 1.00 98.00 94 THR A O 1
ATOM 742 N N . TYR A 1 95 ? -19.050 5.557 31.595 1.00 98.44 95 TYR A N 1
ATOM 743 C CA . TYR A 1 95 ? -19.900 6.101 32.649 1.00 98.44 95 TYR A CA 1
ATOM 744 C C . TYR A 1 95 ? -21.383 5.865 32.347 1.00 98.44 95 TYR A C 1
ATOM 746 O O . TYR A 1 95 ? -21.870 6.176 31.261 1.00 98.44 95 TYR A O 1
ATOM 754 N N . ILE A 1 96 ? -22.106 5.349 33.335 1.00 98.12 96 ILE A N 1
ATOM 755 C CA . ILE A 1 96 ? -23.558 5.170 33.324 1.00 98.12 96 ILE A CA 1
ATOM 756 C C . ILE A 1 96 ? -24.083 5.458 34.727 1.00 98.12 96 ILE A C 1
ATOM 758 O O . ILE A 1 96 ? -23.476 5.039 35.712 1.00 98.12 96 ILE A O 1
ATOM 762 N N . ASP A 1 97 ? -25.195 6.178 34.821 1.00 97.94 97 ASP A N 1
ATOM 763 C CA . ASP A 1 97 ? -25.907 6.495 36.059 1.00 97.94 97 ASP A CA 1
ATOM 764 C C . ASP A 1 97 ? -27.428 6.417 35.859 1.00 97.94 97 ASP A C 1
ATOM 766 O O . ASP A 1 97 ? -27.918 6.236 34.740 1.00 97.94 97 ASP A O 1
ATOM 770 N N . ASP A 1 98 ? -28.180 6.535 36.954 1.00 98.12 98 ASP A N 1
ATOM 771 C CA . ASP A 1 98 ? -29.642 6.407 36.942 1.00 98.12 98 ASP A CA 1
ATOM 772 C C . ASP A 1 98 ? -30.313 7.438 36.026 1.00 98.12 98 ASP A C 1
ATOM 774 O O . ASP A 1 98 ? -31.310 7.135 35.369 1.00 98.12 98 ASP A O 1
ATOM 778 N N . GLU A 1 99 ? -29.747 8.643 35.936 1.00 98.38 99 GLU A N 1
ATOM 779 C CA . GLU A 1 99 ? -30.250 9.712 35.075 1.00 98.38 99 GLU A CA 1
ATOM 780 C C . GLU A 1 99 ? -30.035 9.390 33.589 1.00 98.38 99 GLU A C 1
ATOM 782 O O . GLU A 1 99 ? -30.962 9.521 32.788 1.00 98.38 99 GLU A O 1
ATOM 787 N N . THR A 1 100 ? -28.856 8.875 33.221 1.00 98.62 100 THR A N 1
ATOM 788 C CA . THR A 1 100 ? -28.584 8.351 31.874 1.00 98.62 100 THR A CA 1
ATOM 789 C C . THR A 1 100 ? -29.571 7.237 31.526 1.00 98.62 100 THR A C 1
ATOM 791 O O . THR A 1 100 ? -30.170 7.252 30.450 1.00 98.62 100 THR A O 1
ATOM 794 N N . VAL A 1 101 ? -29.784 6.285 32.443 1.00 98.81 101 VAL A N 1
ATOM 795 C CA . VAL A 1 101 ? -30.718 5.165 32.242 1.00 98.81 101 VAL A CA 1
ATOM 796 C C . VAL A 1 101 ? -32.144 5.667 32.043 1.00 98.81 101 VAL A C 1
ATOM 798 O O . VAL A 1 101 ? -32.817 5.239 31.101 1.00 98.81 101 VAL A O 1
ATOM 801 N N . ARG A 1 102 ? -32.606 6.591 32.893 1.00 98.81 102 ARG A N 1
ATOM 802 C CA . ARG A 1 102 ? -33.926 7.221 32.777 1.00 98.81 102 ARG A CA 1
ATOM 803 C C . ARG A 1 102 ? -34.082 7.897 31.418 1.00 98.81 102 ARG A C 1
ATOM 805 O O . ARG A 1 102 ? -35.048 7.618 30.709 1.00 98.81 102 ARG A O 1
ATOM 812 N N . ARG A 1 103 ? -33.108 8.720 31.018 1.00 98.62 103 ARG A N 1
ATOM 813 C CA . ARG A 1 103 ? -33.152 9.471 29.760 1.00 98.62 103 ARG A CA 1
ATOM 814 C C . ARG A 1 103 ? -33.183 8.558 28.537 1.00 98.62 103 ARG A C 1
ATOM 816 O O . ARG A 1 103 ? -33.972 8.789 27.626 1.00 98.62 103 ARG A O 1
ATOM 823 N N . VAL A 1 104 ? -32.374 7.501 28.513 1.00 98.75 104 VAL A N 1
ATOM 824 C CA . VAL A 1 104 ? -32.376 6.533 27.404 1.00 98.75 104 VAL A CA 1
ATOM 825 C C . VAL A 1 104 ? -33.691 5.744 27.358 1.00 98.75 104 VAL A C 1
ATOM 827 O O . VAL A 1 104 ? -34.222 5.526 26.270 1.00 98.75 104 VAL A O 1
ATOM 830 N N . LYS A 1 105 ? -34.278 5.372 28.507 1.00 98.62 105 LYS A N 1
ATOM 831 C CA . LYS A 1 105 ? -35.609 4.733 28.557 1.00 98.62 105 LYS A CA 1
ATOM 832 C C . LYS A 1 105 ? -36.705 5.642 27.995 1.00 98.62 105 LYS A C 1
ATOM 834 O O . LYS A 1 105 ? -37.517 5.175 27.202 1.00 98.62 105 LYS A O 1
ATOM 839 N N . GLU A 1 106 ? -36.685 6.933 28.321 1.00 98.44 106 GLU A N 1
ATOM 840 C CA . GLU A 1 106 ? -37.599 7.934 27.739 1.00 98.44 106 GLU A CA 1
ATOM 841 C C . GLU A 1 106 ? -37.446 8.075 26.218 1.00 98.44 106 GLU A C 1
ATOM 843 O O . GLU A 1 106 ? -38.406 8.396 25.522 1.00 98.44 106 GLU A O 1
ATOM 848 N N . LEU A 1 107 ? -36.252 7.799 25.689 1.00 98.31 107 LEU A N 1
ATOM 849 C CA . LEU A 1 107 ? -35.952 7.822 24.255 1.00 98.31 107 LEU A CA 1
ATOM 850 C C . LEU A 1 107 ? -36.275 6.499 23.533 1.00 98.31 107 LEU A C 1
ATOM 852 O O . LEU A 1 107 ? -36.038 6.399 22.325 1.00 98.31 107 LEU A O 1
ATOM 856 N N . GLY A 1 108 ? -36.839 5.512 24.238 1.00 97.88 108 GLY A N 1
ATOM 857 C CA . GLY A 1 108 ? -37.249 4.214 23.688 1.00 97.88 108 GLY A CA 1
ATOM 858 C C . GLY A 1 108 ? -36.362 3.030 24.088 1.00 97.88 108 GLY A C 1
ATOM 859 O O . GLY A 1 108 ? -36.538 1.938 23.556 1.00 97.88 108 GLY A O 1
ATOM 860 N N . GLY A 1 109 ? -35.419 3.215 25.017 1.00 98.56 109 GLY A N 1
ATOM 861 C CA . GLY A 1 109 ? -34.524 2.152 25.485 1.00 98.56 109 GLY A CA 1
ATOM 862 C C . GLY A 1 109 ? -33.440 1.783 24.468 1.00 98.56 109 GLY A C 1
ATOM 863 O O . GLY A 1 109 ? -33.092 2.592 23.607 1.00 98.56 109 GLY A O 1
ATOM 864 N N . ILE A 1 110 ? -32.889 0.570 24.590 1.00 98.81 110 ILE A N 1
ATOM 865 C CA . ILE A 1 110 ? -31.861 0.009 23.699 1.00 98.81 110 ILE A CA 1
ATOM 866 C C . ILE A 1 110 ? -32.276 -1.415 23.326 1.00 98.81 110 ILE A C 1
ATOM 868 O O . ILE A 1 110 ? -32.523 -2.235 24.205 1.00 98.81 110 ILE A O 1
ATOM 872 N N . HIS A 1 111 ? -32.340 -1.705 22.030 1.00 98.62 111 HIS A N 1
ATOM 873 C CA . HIS A 1 111 ? -32.604 -3.043 21.503 1.00 98.62 111 HIS A CA 1
ATOM 874 C C . HIS A 1 111 ? -31.325 -3.891 21.458 1.00 98.62 111 HIS A C 1
ATOM 876 O O . HIS A 1 111 ? -31.331 -5.054 21.861 1.00 98.62 111 HIS A O 1
ATOM 882 N N . ALA A 1 112 ? -30.220 -3.303 20.997 1.00 98.75 112 ALA A N 1
ATOM 883 C CA . ALA A 1 112 ? -28.909 -3.941 20.953 1.00 98.75 112 ALA A CA 1
ATOM 884 C C . ALA A 1 112 ? -27.787 -2.908 21.110 1.00 98.75 112 ALA A C 1
ATOM 886 O O . ALA A 1 112 ? -27.899 -1.779 20.625 1.00 98.75 112 ALA A O 1
ATOM 887 N N . ILE A 1 113 ? -26.703 -3.323 21.762 1.00 98.88 113 ILE A N 1
ATOM 888 C CA . ILE A 1 113 ? -25.429 -2.601 21.796 1.00 98.88 113 ILE A CA 1
ATOM 889 C C . ILE A 1 113 ? -24.505 -3.289 20.797 1.00 98.88 113 ILE A C 1
ATOM 891 O O . ILE A 1 113 ? -24.324 -4.502 20.878 1.00 98.88 113 ILE A O 1
ATOM 895 N N . VAL A 1 114 ? -23.926 -2.544 19.864 1.00 98.81 114 VAL A N 1
ATOM 896 C CA . VAL A 1 114 ? -23.000 -3.082 18.859 1.00 98.81 114 VAL A CA 1
ATOM 897 C C . VAL A 1 114 ? -21.671 -2.369 19.024 1.00 98.81 114 VAL A C 1
ATOM 899 O O . VAL A 1 114 ? -21.622 -1.146 18.924 1.00 98.81 114 VAL A O 1
ATOM 902 N N . ILE A 1 115 ? -20.613 -3.123 19.314 1.00 98.69 115 ILE A N 1
ATOM 903 C CA . ILE A 1 115 ? -19.296 -2.563 19.615 1.00 98.69 115 ILE A CA 1
ATOM 904 C C . ILE A 1 115 ? -18.386 -2.681 18.400 1.00 98.69 115 ILE A C 1
ATOM 906 O O . ILE A 1 115 ? -18.215 -3.767 17.845 1.00 98.69 115 ILE A O 1
ATOM 910 N N . SER A 1 116 ? -17.775 -1.560 18.028 1.00 98.50 116 SER A N 1
ATOM 911 C CA . SER A 1 116 ? -16.899 -1.460 16.869 1.00 98.50 116 SER A CA 1
ATOM 912 C C . SER A 1 116 ? -15.559 -2.160 17.064 1.00 98.50 116 SER A C 1
ATOM 914 O O . SER A 1 116 ? -15.105 -2.800 16.123 1.00 98.50 116 SER A O 1
ATOM 916 N N . HIS A 1 117 ? -14.925 -2.019 18.236 1.00 98.19 117 HIS A N 1
ATOM 917 C CA . HIS A 1 117 ? -13.597 -2.560 18.568 1.00 98.19 117 HIS A CA 1
ATOM 918 C C . HIS A 1 117 ? -13.328 -2.528 20.100 1.00 98.19 117 HIS A C 1
ATOM 920 O O . HIS A 1 117 ? -14.080 -1.887 20.844 1.00 98.19 117 HIS A O 1
ATOM 926 N N . PRO A 1 118 ? -12.248 -3.163 20.612 1.00 98.00 118 PRO A N 1
ATOM 927 C CA . PRO A 1 118 ? -12.007 -3.358 22.046 1.00 98.00 118 PRO A CA 1
ATOM 928 C C . PRO A 1 118 ? -11.978 -2.122 22.946 1.00 98.00 118 PRO A C 1
ATOM 930 O O . PRO A 1 118 ? -12.242 -2.250 24.140 1.00 98.00 118 PRO A O 1
ATOM 933 N N . HIS A 1 119 ? -11.682 -0.926 22.426 1.00 97.00 119 HIS A N 1
ATOM 934 C CA . HIS A 1 119 ? -11.628 0.291 23.252 1.00 97.00 119 HIS A CA 1
ATOM 935 C C . HIS A 1 119 ? -13.015 0.744 23.744 1.00 97.00 119 HIS A C 1
ATOM 937 O O . HIS A 1 119 ? -13.107 1.527 24.686 1.00 97.00 119 HIS A O 1
ATOM 943 N N . TYR A 1 120 ? -14.084 0.176 23.181 1.00 97.69 120 TYR A N 1
ATOM 944 C CA . TYR A 1 120 ? -15.470 0.441 23.558 1.00 97.69 120 TYR A CA 1
ATOM 945 C C . TYR A 1 120 ? -16.131 -0.686 24.375 1.00 97.69 120 TYR A C 1
ATOM 947 O O . TYR A 1 120 ? -17.323 -0.603 24.668 1.00 97.69 120 TYR A O 1
ATOM 955 N N . PHE A 1 121 ? -15.400 -1.735 24.800 1.00 96.75 121 PHE A N 1
ATOM 956 C CA . PHE A 1 121 ? -15.972 -2.748 25.716 1.00 96.75 121 PHE A CA 1
ATOM 957 C C . PHE A 1 121 ? -16.435 -2.127 27.041 1.00 96.75 121 PHE A C 1
ATOM 959 O O . PHE A 1 121 ? -17.446 -2.543 27.614 1.00 96.75 121 PHE A O 1
ATOM 966 N N . SER A 1 122 ? -15.710 -1.100 27.490 1.00 95.75 122 SER A N 1
ATOM 967 C CA . SER A 1 122 ? -16.034 -0.182 28.581 1.00 95.75 122 SER A CA 1
ATOM 968 C C . SER A 1 122 ? -16.793 -0.846 29.737 1.00 95.75 122 SER A C 1
ATOM 970 O O . SER A 1 122 ? -16.268 -1.756 30.380 1.00 95.75 122 SER A O 1
ATOM 972 N N . THR A 1 123 ? -18.020 -0.405 30.019 1.00 97.12 123 THR A N 1
ATOM 973 C CA . THR A 1 123 ? -18.924 -0.995 31.018 1.00 97.12 123 THR A CA 1
ATOM 974 C C . THR A 1 123 ? -20.155 -1.619 30.356 1.00 97.12 123 THR A C 1
ATOM 976 O O . THR A 1 123 ? -21.225 -1.660 30.965 1.00 97.12 123 THR A O 1
ATOM 979 N N . ALA A 1 124 ? -20.024 -2.131 29.125 1.00 97.56 124 ALA A N 1
ATOM 980 C CA . ALA A 1 124 ? -21.146 -2.571 28.287 1.00 97.56 124 ALA A CA 1
ATOM 981 C C . ALA A 1 124 ? -22.080 -3.590 28.960 1.00 97.56 124 ALA A C 1
ATOM 983 O O . ALA A 1 124 ? -23.281 -3.588 28.708 1.00 97.56 124 ALA A O 1
ATOM 984 N N . VAL A 1 125 ? -21.565 -4.411 29.880 1.00 97.31 125 VAL A N 1
ATOM 985 C CA . VAL A 1 125 ? -22.387 -5.338 30.676 1.00 97.31 125 VAL A CA 1
ATOM 986 C C . VAL A 1 125 ? -23.378 -4.597 31.586 1.00 97.31 125 VAL A C 1
ATOM 988 O O . VAL A 1 125 ? -24.535 -4.993 31.652 1.00 97.31 125 VAL A O 1
ATOM 991 N N . HIS A 1 126 ? -22.975 -3.498 32.239 1.00 97.81 126 HIS A N 1
ATOM 992 C CA . HIS A 1 126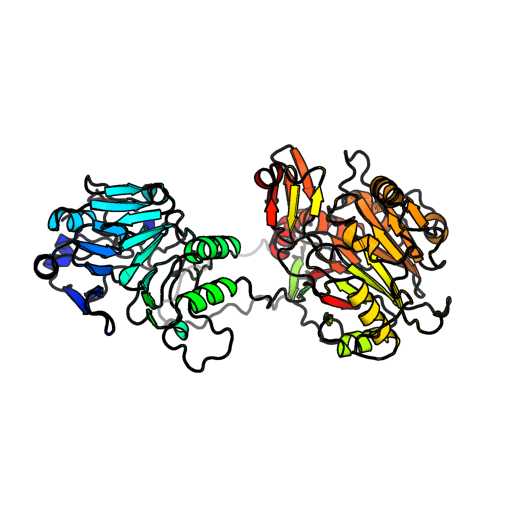 ? -23.888 -2.690 33.070 1.00 97.81 126 HIS A CA 1
ATOM 993 C C . HIS A 1 126 ? -24.960 -2.002 32.221 1.00 97.81 126 HIS A C 1
ATOM 995 O O . HIS A 1 126 ? -26.119 -1.935 32.624 1.00 97.81 126 HIS A O 1
ATOM 1001 N N . TRP A 1 127 ? -24.595 -1.529 31.026 1.00 98.50 127 TRP A N 1
ATOM 1002 C CA . TRP A 1 127 ? -25.567 -1.001 30.067 1.00 98.50 127 TRP A CA 1
ATOM 1003 C C . TRP A 1 127 ? -26.564 -2.089 29.651 1.00 98.50 127 TRP A C 1
ATOM 1005 O O . TRP A 1 127 ? -27.774 -1.894 29.747 1.00 98.50 127 TRP A O 1
ATOM 1015 N N . ALA A 1 128 ? -26.077 -3.264 29.259 1.00 98.31 128 ALA A N 1
ATOM 1016 C CA . ALA A 1 128 ? -26.925 -4.378 28.857 1.00 98.31 128 ALA A CA 1
ATOM 1017 C C . ALA A 1 128 ? -27.899 -4.819 29.958 1.00 98.31 128 ALA A C 1
ATOM 1019 O O . ALA A 1 128 ? -29.080 -5.018 29.676 1.00 98.31 128 ALA A O 1
ATOM 1020 N N . GLU A 1 129 ? -27.436 -4.900 31.209 1.00 97.81 129 GLU A N 1
ATOM 1021 C CA . GLU A 1 129 ? -28.271 -5.182 32.383 1.00 97.81 129 GLU A CA 1
ATOM 1022 C C . GLU A 1 129 ? -29.357 -4.108 32.583 1.00 97.81 129 GLU A C 1
ATOM 1024 O O . GLU A 1 129 ? -30.527 -4.441 32.778 1.00 97.81 129 GLU A O 1
ATOM 1029 N N . ALA A 1 130 ? -29.011 -2.820 32.476 1.00 98.25 130 ALA A N 1
ATOM 1030 C CA . ALA A 1 130 ? -29.945 -1.712 32.699 1.00 98.25 130 ALA A CA 1
ATOM 1031 C C . ALA A 1 130 ? -31.085 -1.630 31.662 1.00 98.25 130 ALA A C 1
ATOM 1033 O O . ALA A 1 130 ? -32.181 -1.139 31.981 1.00 98.25 130 ALA A O 1
ATOM 1034 N N . PHE A 1 131 ? -30.830 -2.095 30.434 1.00 98.50 131 PHE A N 1
ATOM 1035 C CA . PHE A 1 131 ? -31.777 -2.045 29.313 1.00 98.50 131 PHE A CA 1
ATOM 1036 C C . PHE A 1 131 ? -32.326 -3.415 28.891 1.00 98.50 131 PHE A C 1
ATOM 1038 O O . PHE A 1 131 ? -33.219 -3.462 28.051 1.00 98.50 131 PHE A O 1
ATOM 1045 N N . GLY A 1 132 ? -31.842 -4.517 29.475 1.00 98.00 132 GLY A N 1
ATOM 1046 C CA . GLY A 1 132 ? -32.284 -5.874 29.141 1.00 98.00 132 GLY A CA 1
ATOM 1047 C C . GLY A 1 132 ? -31.945 -6.293 27.706 1.00 98.00 132 GLY A C 1
ATOM 1048 O O . GLY A 1 132 ? -32.732 -6.998 27.077 1.00 98.00 132 GLY A O 1
ATOM 1049 N N . CYS A 1 133 ? -30.805 -5.843 27.174 1.00 98.38 133 CYS A N 1
ATOM 1050 C CA . CYS A 1 133 ? -30.402 -6.062 25.780 1.00 98.38 133 CYS A CA 1
ATOM 1051 C C . CYS A 1 133 ? -29.119 -6.904 25.654 1.00 98.38 133 CYS A C 1
ATOM 1053 O O . CYS A 1 133 ? -28.502 -7.286 26.649 1.00 98.38 133 CYS A O 1
ATOM 1055 N N . LYS A 1 134 ? -28.733 -7.234 24.416 1.00 98.62 134 LYS A N 1
ATOM 1056 C CA . LYS A 1 134 ? -27.493 -7.963 24.102 1.00 98.62 134 LYS A CA 1
ATOM 1057 C C . LYS A 1 134 ? -26.390 -7.018 23.618 1.00 98.62 134 LYS A C 1
ATOM 1059 O O . LYS A 1 134 ? -26.681 -5.966 23.045 1.00 98.62 134 LYS A O 1
ATOM 1064 N N . VAL A 1 135 ? -25.139 -7.422 23.841 1.00 98.75 135 VAL A N 1
ATOM 1065 C CA . VAL A 1 135 ? -23.917 -6.727 23.409 1.00 98.75 135 VAL A CA 1
ATOM 1066 C C . VAL A 1 135 ? -23.239 -7.552 22.326 1.00 98.75 135 VAL A C 1
ATOM 1068 O O . VAL A 1 135 ? -22.754 -8.645 22.599 1.00 98.75 135 VAL A O 1
ATOM 1071 N N . TYR A 1 136 ? -23.191 -7.039 21.108 1.00 98.75 136 TYR A N 1
ATOM 1072 C CA . TYR A 1 136 ? -22.610 -7.724 19.962 1.00 98.75 136 TYR A CA 1
ATOM 1073 C C . TYR A 1 136 ? -21.165 -7.272 19.766 1.00 98.75 136 TYR A C 1
ATOM 1075 O O . TYR A 1 136 ? -20.893 -6.077 19.639 1.00 98.75 136 TYR A O 1
ATOM 1083 N N . VAL A 1 137 ? -20.248 -8.237 19.752 1.00 98.50 137 VAL A N 1
ATOM 1084 C CA . VAL A 1 137 ? -18.799 -8.037 19.613 1.00 98.50 137 VAL A CA 1
ATOM 1085 C C . VAL A 1 137 ? -18.277 -8.992 18.547 1.00 98.50 137 VAL A C 1
ATOM 1087 O O . VAL A 1 137 ? -18.705 -10.141 18.486 1.00 98.50 137 VAL A O 1
ATOM 1090 N N . SER A 1 138 ? -17.359 -8.534 17.700 1.00 98.31 138 SER A N 1
ATOM 1091 C CA . SER A 1 138 ? -16.711 -9.403 16.713 1.00 98.31 138 SER A CA 1
ATOM 1092 C C . SER A 1 138 ? -16.017 -10.578 17.405 1.00 98.31 138 SER A C 1
ATOM 1094 O O . SER A 1 138 ? -15.321 -10.378 18.401 1.00 98.31 138 SER A O 1
ATOM 1096 N N . ALA A 1 139 ? -16.176 -11.800 16.898 1.00 98.12 139 ALA A N 1
ATOM 1097 C CA . ALA A 1 139 ? -15.566 -12.990 17.494 1.00 98.12 139 ALA A CA 1
ATOM 1098 C C . ALA A 1 139 ? -14.033 -12.885 17.593 1.00 98.12 139 ALA A C 1
ATOM 1100 O O . ALA A 1 139 ? -13.452 -13.271 18.607 1.00 98.12 139 ALA A O 1
ATOM 1101 N N . GLU A 1 140 ? -13.401 -12.286 16.584 1.00 97.56 140 GLU A N 1
ATOM 1102 C CA . GLU A 1 140 ? -11.966 -12.014 16.494 1.00 97.56 140 GLU A CA 1
ATOM 1103 C C . GLU A 1 140 ? -11.487 -11.104 17.624 1.00 97.56 140 GLU A C 1
ATOM 1105 O O . GLU A 1 140 ? -10.391 -11.294 18.137 1.00 97.56 140 GLU A O 1
ATOM 1110 N N . ASP A 1 141 ? -12.331 -10.171 18.072 1.00 97.19 141 ASP A N 1
ATOM 1111 C CA . ASP A 1 141 ? -11.998 -9.249 19.155 1.00 97.19 141 ASP A CA 1
ATOM 1112 C C . ASP A 1 141 ? -12.290 -9.839 20.550 1.00 97.19 141 ASP A C 1
ATOM 1114 O O . ASP A 1 141 ? -12.002 -9.230 21.587 1.00 97.19 141 ASP A O 1
ATOM 1118 N N . GLY A 1 142 ? -12.840 -11.057 20.602 1.00 95.75 142 GLY A N 1
ATOM 1119 C CA . GLY A 1 142 ? -13.244 -11.718 21.836 1.00 95.75 142 GLY A CA 1
ATOM 1120 C C . GLY A 1 142 ? -12.086 -11.979 22.801 1.00 95.75 142 GLY A C 1
ATOM 1121 O O . GLY A 1 142 ? -12.308 -12.057 24.013 1.00 95.75 142 GLY A O 1
ATOM 1122 N N . GLU A 1 143 ? -10.850 -12.095 22.315 1.00 94.06 143 GLU A N 1
ATOM 1123 C CA . GLU A 1 143 ? -9.693 -12.285 23.192 1.00 94.06 143 GLU A CA 1
ATOM 1124 C C . GLU A 1 143 ? -9.405 -11.059 24.072 1.00 94.06 143 GLU A C 1
ATOM 1126 O O . GLU A 1 143 ? -8.874 -11.212 25.173 1.00 94.06 143 GLU A O 1
ATOM 1131 N N . TRP A 1 144 ? -9.785 -9.852 23.644 1.00 96.44 144 TRP A N 1
ATOM 1132 C CA . TRP A 1 144 ? -9.579 -8.616 24.405 1.00 96.44 144 TRP A CA 1
ATOM 1133 C C . TRP A 1 144 ? -10.688 -8.349 25.434 1.00 96.44 144 TRP A C 1
ATOM 1135 O O . TRP A 1 144 ? -10.579 -7.396 26.202 1.00 96.44 144 TRP A O 1
ATOM 1145 N N . LEU A 1 145 ? -11.740 -9.176 25.496 1.00 95.56 145 LEU A N 1
ATOM 1146 C CA . LEU A 1 145 ? -12.797 -9.039 26.503 1.00 95.56 145 LEU A CA 1
ATOM 1147 C C . LEU A 1 145 ? -12.249 -9.313 27.911 1.00 95.56 145 LEU A C 1
ATOM 1149 O O . LEU A 1 145 ? -12.010 -10.458 28.291 1.00 95.56 145 LEU A O 1
ATOM 1153 N N . THR A 1 146 ? -12.111 -8.252 28.702 1.00 93.75 146 THR A N 1
ATOM 1154 C CA . THR A 1 146 ? -11.635 -8.276 30.098 1.00 93.75 146 THR A CA 1
ATOM 1155 C C . THR A 1 146 ? -12.741 -8.535 31.117 1.00 93.75 146 THR A C 1
ATOM 1157 O O . THR A 1 146 ? -12.459 -8.890 32.257 1.00 93.75 146 THR A O 1
ATOM 1160 N N . ARG A 1 147 ? -14.005 -8.340 30.725 1.00 93.81 147 ARG A N 1
ATOM 1161 C CA . ARG A 1 147 ? -15.190 -8.715 31.501 1.00 93.81 147 ARG A CA 1
ATOM 1162 C C . ARG A 1 147 ? -16.205 -9.361 30.569 1.00 93.81 147 ARG A C 1
ATOM 1164 O O . ARG A 1 147 ? -16.869 -8.680 29.790 1.00 93.81 147 ARG A O 1
ATOM 1171 N N . ARG A 1 148 ? -16.345 -10.681 30.669 1.00 90.19 148 ARG A N 1
ATOM 1172 C CA . ARG A 1 148 ? -17.403 -11.423 29.974 1.00 90.19 148 ARG A CA 1
ATOM 1173 C C . ARG A 1 148 ? -18.680 -11.422 30.813 1.00 90.19 148 ARG A C 1
ATOM 1175 O O . ARG A 1 148 ? -18.637 -11.343 32.036 1.00 90.19 148 ARG A O 1
ATOM 1182 N N . GLY A 1 149 ? -19.821 -11.483 30.141 1.00 90.12 149 GLY A N 1
ATOM 1183 C CA . GLY A 1 149 ? -21.137 -11.554 30.773 1.00 90.12 149 GLY A CA 1
ATOM 1184 C C . GLY A 1 149 ? -22.157 -12.117 29.793 1.00 90.12 149 GLY A C 1
ATOM 1185 O O . GLY A 1 149 ? -21.947 -12.009 28.586 1.00 90.12 149 GLY A O 1
ATOM 1186 N N . ASP A 1 150 ? -23.254 -12.677 30.302 1.00 92.31 150 ASP A N 1
ATOM 1187 C CA . ASP A 1 150 ? -24.262 -13.435 29.531 1.00 92.31 150 ASP A CA 1
ATOM 1188 C C . ASP A 1 150 ? -24.982 -12.617 28.440 1.00 92.31 150 ASP A C 1
ATOM 1190 O O . ASP A 1 150 ? -25.696 -13.148 27.580 1.00 92.31 150 ASP A O 1
ATOM 1194 N N . ALA A 1 151 ? -24.836 -11.293 28.484 1.00 95.31 151 ALA A N 1
ATOM 1195 C CA . ALA A 1 151 ? -25.340 -10.392 27.460 1.00 95.31 151 ALA A CA 1
ATOM 1196 C C . ALA A 1 151 ? -24.472 -10.363 26.191 1.00 95.31 151 ALA A C 1
ATOM 1198 O O . ALA A 1 151 ? -24.975 -9.942 25.151 1.00 95.31 151 ALA A O 1
ATOM 1199 N N . HIS A 1 152 ? -23.206 -10.787 26.252 1.00 97.50 152 HIS A N 1
ATOM 1200 C CA . HIS A 1 152 ? -22.315 -10.751 25.096 1.00 97.50 152 HIS A CA 1
ATOM 1201 C C . HIS A 1 152 ? -22.663 -11.828 24.069 1.00 97.50 152 HIS A C 1
ATOM 1203 O O . HIS A 1 152 ? -22.842 -12.998 24.404 1.00 97.50 152 HIS A O 1
ATOM 1209 N N . VAL A 1 153 ? -22.691 -11.423 22.806 1.00 98.31 153 VAL A N 1
ATOM 1210 C CA . VAL A 1 153 ? -22.848 -12.277 21.634 1.00 98.31 153 VAL A CA 1
ATOM 1211 C C . VAL A 1 153 ? -21.646 -12.031 20.732 1.00 98.31 153 VAL A C 1
ATOM 1213 O O . VAL A 1 153 ? -21.417 -10.904 20.292 1.00 98.31 153 VAL A O 1
ATOM 1216 N N . LEU A 1 154 ? -20.867 -13.084 20.489 1.00 98.25 154 LEU A N 1
ATOM 1217 C CA . LEU A 1 154 ? -19.764 -13.051 19.534 1.00 98.25 154 LEU A CA 1
ATOM 1218 C C . LEU A 1 154 ? -20.288 -13.412 18.144 1.00 98.25 154 LEU A C 1
ATOM 1220 O O . LEU A 1 154 ? -20.994 -14.411 18.019 1.00 98.25 154 LEU A O 1
ATOM 1224 N N . TRP A 1 155 ? -19.962 -12.610 17.130 1.00 98.38 155 TRP A N 1
ATOM 1225 C CA . TRP A 1 155 ? -20.384 -12.847 15.744 1.00 98.38 155 TRP A CA 1
ATOM 1226 C C . TRP A 1 155 ? -19.184 -13.029 14.809 1.00 98.38 155 TRP A C 1
ATOM 1228 O O . TRP A 1 155 ? -18.169 -12.331 14.912 1.00 98.38 155 TRP A O 1
ATOM 1238 N N . GLU A 1 156 ? -19.284 -13.995 13.901 1.00 97.56 156 GLU A N 1
ATOM 1239 C CA . GLU A 1 156 ? -18.172 -14.465 13.060 1.00 97.56 156 GLU A CA 1
ATOM 1240 C C . GLU A 1 156 ? -18.284 -13.963 11.620 1.00 97.56 156 GLU A C 1
ATOM 1242 O O . GLU A 1 156 ? -17.277 -13.735 10.953 1.00 97.56 156 GLU A O 1
ATOM 1247 N N . GLU A 1 157 ? -19.503 -13.725 11.156 1.00 97.44 157 GLU A N 1
ATOM 1248 C CA . GLU A 1 157 ? -19.820 -13.351 9.787 1.00 97.44 157 GLU A CA 1
ATOM 1249 C C . GLU A 1 157 ? -19.162 -12.025 9.379 1.00 97.44 157 GLU A C 1
ATOM 1251 O O . GLU A 1 157 ? -18.815 -11.201 10.214 1.00 97.44 157 GLU A O 1
ATOM 1256 N N . GLN A 1 158 ? -19.013 -11.766 8.077 1.00 97.19 158 GLN A N 1
ATOM 1257 C CA . GLN A 1 158 ? -18.472 -10.484 7.595 1.00 97.19 158 GLN A CA 1
ATOM 1258 C C . GLN A 1 158 ? -19.409 -9.301 7.902 1.00 97.19 158 GLN A C 1
ATOM 1260 O O . GLN A 1 158 ? -18.966 -8.160 8.065 1.00 97.19 158 GLN A O 1
ATOM 1265 N N . THR A 1 159 ? -20.714 -9.574 7.955 1.00 98.38 159 THR A N 1
ATOM 1266 C CA . THR A 1 159 ? -21.763 -8.587 8.206 1.00 98.38 159 THR A CA 1
ATOM 1267 C C . THR A 1 159 ? -22.818 -9.145 9.145 1.00 98.38 159 THR A C 1
ATOM 1269 O O . THR A 1 159 ? -23.194 -10.307 9.004 1.00 98.38 159 THR A O 1
ATOM 1272 N N . LEU A 1 160 ? -23.360 -8.298 10.017 1.00 98.62 160 LEU A N 1
ATOM 1273 C CA . LEU A 1 160 ? -24.457 -8.643 10.916 1.00 98.62 160 LEU A CA 1
ATOM 1274 C C . LEU A 1 160 ? -25.582 -7.612 10.802 1.00 98.62 160 LEU A C 1
ATOM 1276 O O . LEU A 1 160 ? -25.351 -6.408 10.923 1.00 98.62 160 LEU A O 1
ATOM 1280 N N . GLU A 1 161 ? -26.797 -8.090 10.553 1.00 98.38 161 GLU A N 1
ATOM 1281 C CA . GLU A 1 161 ? -27.977 -7.252 10.347 1.00 98.38 161 GLU A CA 1
ATOM 1282 C C . GLU A 1 161 ? -28.841 -7.149 11.612 1.00 98.38 161 GLU A C 1
ATOM 1284 O O . GLU A 1 161 ? -29.039 -8.126 12.332 1.00 98.38 161 GLU A O 1
ATOM 1289 N N . PHE A 1 162 ? -29.413 -5.967 11.848 1.00 98.44 162 PHE A N 1
ATOM 1290 C CA . PHE A 1 162 ? -30.334 -5.693 12.950 1.00 98.44 162 PHE A CA 1
ATOM 1291 C C . PHE A 1 162 ? -31.589 -4.983 12.448 1.00 98.44 162 PHE A C 1
ATOM 1293 O O . PHE A 1 162 ? -31.530 -4.229 11.473 1.00 98.44 162 PHE A O 1
ATOM 1300 N N . LEU A 1 163 ? -32.705 -5.194 13.160 1.00 97.06 163 LEU A N 1
ATOM 1301 C CA . LEU A 1 163 ? -33.991 -4.524 12.923 1.00 97.06 163 LEU A CA 1
ATOM 1302 C C . LEU A 1 163 ? -34.393 -4.595 11.443 1.00 97.06 163 LEU A C 1
ATOM 1304 O O . LEU A 1 163 ? -34.360 -3.602 10.719 1.00 97.06 163 LEU A O 1
ATOM 1308 N N . SER A 1 164 ? -34.650 -5.820 10.974 1.00 93.94 164 SER A N 1
ATOM 1309 C CA . SER A 1 164 ? -35.052 -6.108 9.588 1.00 93.94 164 SER A CA 1
ATOM 1310 C C . SER A 1 164 ? -34.050 -5.615 8.529 1.00 93.94 164 SER A C 1
ATOM 1312 O O . SER A 1 164 ? -34.428 -5.229 7.423 1.00 93.94 164 SER A O 1
ATOM 1314 N N . GLY A 1 165 ? -32.758 -5.592 8.873 1.00 95.19 165 GLY A N 1
ATOM 1315 C CA . GLY A 1 165 ? -31.682 -5.172 7.976 1.00 95.19 165 GLY A CA 1
ATOM 1316 C C . GLY A 1 165 ? -31.536 -3.660 7.817 1.00 95.19 165 GLY A C 1
ATOM 1317 O O . GLY A 1 165 ? -30.772 -3.231 6.948 1.00 95.19 165 GLY A O 1
ATOM 1318 N N . GLN A 1 166 ? -32.224 -2.846 8.631 1.00 96.81 166 GLN A N 1
ATOM 1319 C CA . GLN A 1 166 ? -32.065 -1.387 8.629 1.00 96.81 166 GLN A CA 1
ATOM 1320 C C . GLN A 1 166 ? -30.670 -0.951 9.083 1.00 96.81 166 GLN A C 1
ATOM 1322 O O . GLN A 1 166 ? -30.132 0.028 8.554 1.00 96.81 166 GLN A O 1
ATOM 1327 N N . PHE A 1 167 ? -30.091 -1.680 10.037 1.00 98.75 167 PHE A N 1
ATOM 1328 C CA . PHE A 1 167 ? -28.735 -1.466 10.525 1.00 98.75 167 PHE A CA 1
ATOM 1329 C C . PHE A 1 167 ? -27.870 -2.669 10.169 1.00 98.75 167 PHE A C 1
ATOM 1331 O O . PHE A 1 167 ? -28.281 -3.808 10.382 1.00 98.75 167 PHE A O 1
ATOM 1338 N N . VAL A 1 168 ? -26.677 -2.421 9.637 1.00 98.81 168 VAL A N 1
ATOM 1339 C CA . VAL A 1 168 ? -25.737 -3.475 9.244 1.00 98.81 168 VAL A CA 1
ATOM 1340 C C . VAL A 1 168 ? -24.359 -3.150 9.786 1.00 98.81 168 VAL A C 1
ATOM 1342 O O . VAL A 1 168 ? -23.749 -2.163 9.375 1.00 98.81 168 VAL A O 1
ATOM 1345 N N . ALA A 1 169 ? -23.872 -3.974 10.709 1.00 98.81 169 ALA A N 1
ATOM 1346 C CA . ALA A 1 169 ? -22.481 -3.944 11.132 1.00 98.81 169 ALA A CA 1
ATOM 1347 C C . ALA A 1 169 ? -21.633 -4.657 10.075 1.00 98.81 169 ALA A C 1
ATOM 1349 O O . ALA A 1 169 ? -22.012 -5.726 9.597 1.00 98.81 169 ALA A O 1
ATOM 1350 N N . VAL A 1 170 ? -20.505 -4.067 9.693 1.00 98.75 170 VAL A N 1
ATOM 1351 C CA . VAL A 1 170 ? -19.610 -4.578 8.647 1.00 98.75 170 VAL A CA 1
ATOM 1352 C C . VAL A 1 170 ? -18.198 -4.614 9.204 1.00 98.75 170 VAL A C 1
ATOM 1354 O O . VAL A 1 170 ? -17.677 -3.571 9.605 1.00 98.75 170 VAL A O 1
ATOM 1357 N N . LYS A 1 171 ? -17.563 -5.792 9.224 1.00 98.50 171 LYS A N 1
ATOM 1358 C CA . LYS A 1 171 ? -16.150 -5.900 9.608 1.00 98.50 171 LYS A CA 1
ATOM 1359 C C . LYS A 1 171 ? -15.293 -5.199 8.564 1.00 98.50 171 LYS A C 1
ATOM 1361 O O . LYS A 1 171 ? -15.477 -5.380 7.362 1.00 98.50 171 LYS A O 1
ATOM 1366 N N . VAL A 1 172 ? -14.352 -4.394 9.022 1.00 97.25 172 VAL A N 1
ATOM 1367 C CA . VAL A 1 172 ? -13.389 -3.691 8.170 1.00 97.25 172 VAL A CA 1
ATOM 1368 C C . VAL A 1 172 ? -11.946 -4.038 8.531 1.00 97.25 172 VAL A C 1
ATOM 1370 O O . VAL A 1 172 ? -11.062 -3.811 7.709 1.00 97.25 172 VAL A O 1
ATOM 1373 N N . ALA A 1 173 ? -11.724 -4.642 9.707 1.00 94.25 173 ALA A N 1
ATOM 1374 C CA . ALA A 1 173 ? -10.407 -4.908 10.276 1.00 94.25 173 ALA A CA 1
ATOM 1375 C C . ALA A 1 173 ? -9.541 -3.631 10.332 1.00 94.25 173 ALA A C 1
ATOM 1377 O O . ALA A 1 173 ? -10.051 -2.513 10.273 1.00 94.25 173 ALA A O 1
ATOM 1378 N N . GLY A 1 174 ? -8.223 -3.777 10.459 1.00 92.06 174 GLY A N 1
ATOM 1379 C CA . GLY A 1 174 ? -7.288 -2.654 10.494 1.00 92.06 174 GLY A CA 1
ATOM 1380 C C . GLY A 1 174 ? -6.833 -2.352 11.913 1.00 92.06 174 GLY A C 1
ATOM 1381 O O . GLY A 1 174 ? -5.812 -2.894 12.336 1.00 92.06 174 GLY A O 1
ATOM 1382 N N . HIS A 1 175 ? -7.563 -1.500 12.640 1.00 96.00 175 HIS A N 1
ATOM 1383 C CA . HIS A 1 175 ? -7.187 -1.128 14.009 1.00 96.00 175 HIS A CA 1
ATOM 1384 C C . HIS A 1 175 ? -7.142 -2.363 14.914 1.00 96.00 175 HIS A C 1
ATOM 1386 O O . HIS A 1 175 ? -6.092 -2.684 15.454 1.00 96.00 175 HIS A O 1
ATOM 1392 N N . PHE A 1 176 ? -8.225 -3.135 14.967 1.00 97.25 176 PHE A N 1
ATOM 1393 C CA . PHE A 1 176 ? -8.255 -4.505 15.486 1.00 97.25 176 PHE A CA 1
ATOM 1394 C C . PHE A 1 176 ? -8.752 -5.475 14.408 1.00 97.25 176 PHE A C 1
ATOM 1396 O O . PHE A 1 176 ? -9.423 -5.036 13.470 1.00 97.25 176 PHE A O 1
ATOM 1403 N N . PRO A 1 177 ? -8.454 -6.784 14.514 1.00 95.56 177 PRO A N 1
ATOM 1404 C CA . PRO A 1 177 ? -8.916 -7.772 13.539 1.00 95.56 177 PRO A CA 1
ATOM 1405 C C . PRO A 1 177 ? -10.439 -7.768 13.341 1.00 95.56 177 PRO A C 1
ATOM 1407 O O . PRO A 1 177 ? -10.898 -7.837 12.204 1.00 95.56 177 PRO A O 1
ATOM 1410 N N . GLY A 1 178 ? -11.209 -7.617 14.422 1.00 97.31 178 GLY A N 1
ATOM 1411 C CA . GLY A 1 178 ? -12.670 -7.553 14.403 1.00 97.31 178 GLY A CA 1
ATOM 1412 C C . GLY A 1 178 ? -13.256 -6.144 14.283 1.00 97.31 178 GLY A C 1
ATOM 1413 O O . GLY A 1 178 ? -14.472 -5.980 14.392 1.00 97.31 178 GLY A O 1
ATOM 1414 N N . SER A 1 179 ? -12.424 -5.120 14.037 1.00 98.50 179 SER A N 1
ATOM 1415 C CA . SER A 1 179 ? -12.908 -3.742 13.915 1.00 98.50 179 SER A CA 1
ATOM 1416 C C . SER A 1 179 ? -14.004 -3.614 12.862 1.00 98.50 179 SER A C 1
ATOM 1418 O O . SER A 1 179 ? -13.881 -4.151 11.759 1.00 98.50 179 SER A O 1
ATOM 1420 N N . SER A 1 180 ? -15.063 -2.874 13.184 1.00 98.69 180 SER A N 1
ATOM 1421 C CA . SER A 1 180 ? -16.250 -2.751 12.334 1.00 98.69 180 SER A CA 1
ATOM 1422 C C . SER A 1 180 ? -16.777 -1.319 12.210 1.00 98.69 180 SER A C 1
ATOM 1424 O O . SER A 1 180 ? -16.434 -0.424 12.984 1.00 98.69 180 SER A O 1
ATOM 1426 N N . VAL A 1 181 ? -17.617 -1.110 11.197 1.00 98.81 181 VAL A N 1
ATOM 1427 C CA . VAL A 1 181 ? -18.427 0.100 10.982 1.00 98.81 181 VAL A CA 1
ATOM 1428 C C . VAL A 1 181 ? -19.909 -0.270 10.987 1.00 98.81 181 VAL A C 1
ATOM 1430 O O . VAL A 1 181 ? -20.256 -1.414 10.688 1.00 98.81 181 VAL A O 1
ATOM 1433 N N . LEU A 1 182 ? -20.794 0.686 11.272 1.00 98.88 182 LEU A N 1
ATOM 1434 C CA . LEU A 1 182 ? -22.245 0.473 11.222 1.00 98.88 182 LEU A CA 1
ATOM 1435 C C . LEU A 1 182 ? -22.881 1.310 10.119 1.00 98.88 182 LEU A C 1
ATOM 1437 O O . LEU A 1 182 ? -22.781 2.535 10.116 1.00 98.88 182 LEU A O 1
ATOM 1441 N N . LEU A 1 183 ? -23.585 0.657 9.201 1.00 98.88 183 LEU A N 1
ATOM 1442 C CA . LEU A 1 183 ? -24.416 1.313 8.201 1.00 98.88 183 LEU A CA 1
ATOM 1443 C C . LEU A 1 183 ? -25.864 1.383 8.689 1.00 98.88 183 LEU A C 1
ATOM 1445 O O . LEU A 1 183 ? -26.478 0.351 8.941 1.00 98.88 183 LEU A O 1
ATOM 1449 N N . TRP A 1 184 ? -26.443 2.582 8.725 1.00 98.50 184 TRP A N 1
ATOM 1450 C CA . TRP A 1 184 ? -27.888 2.778 8.809 1.00 98.50 184 TRP A CA 1
ATOM 1451 C C . TRP A 1 184 ? -28.444 3.046 7.407 1.00 98.50 184 TRP A C 1
ATOM 1453 O O . TRP A 1 184 ? -28.340 4.162 6.889 1.00 98.50 184 TRP A O 1
ATOM 1463 N N . LYS A 1 185 ? -29.034 2.011 6.789 1.00 97.56 185 LYS A N 1
ATOM 1464 C CA . LYS A 1 185 ? -29.442 2.012 5.373 1.00 97.56 185 LYS A CA 1
ATOM 1465 C C . LYS A 1 185 ? -30.465 3.105 5.060 1.00 97.56 185 LYS A C 1
ATOM 1467 O O . LYS A 1 185 ? -30.249 3.906 4.158 1.00 97.56 185 LYS A O 1
ATOM 1472 N N . SER A 1 186 ? -31.565 3.170 5.815 1.00 94.75 186 SER A N 1
ATOM 1473 C CA . SER A 1 186 ? -32.666 4.105 5.529 1.00 94.75 186 SER A CA 1
ATOM 1474 C C . SER A 1 186 ? -32.280 5.572 5.729 1.00 94.75 186 SER A C 1
ATOM 1476 O O . SER A 1 186 ? -32.772 6.434 5.006 1.00 94.75 186 SER A O 1
ATOM 1478 N N . ALA A 1 187 ? -31.368 5.858 6.661 1.00 96.50 187 ALA A N 1
ATOM 1479 C CA . ALA A 1 187 ? -30.852 7.206 6.884 1.00 96.50 187 ALA A CA 1
ATOM 1480 C C . ALA A 1 187 ? -29.645 7.559 5.997 1.00 96.50 187 ALA A C 1
ATOM 1482 O O . ALA A 1 187 ? -29.217 8.713 6.024 1.00 96.50 187 ALA A O 1
ATOM 1483 N N . LYS A 1 188 ? -29.080 6.591 5.256 1.00 97.94 188 LYS A N 1
ATOM 1484 C CA . LYS A 1 188 ? -27.821 6.715 4.500 1.00 97.94 188 LYS A CA 1
ATOM 1485 C C . LYS A 1 188 ? -26.664 7.263 5.347 1.00 97.94 188 LYS A C 1
ATOM 1487 O O . LYS A 1 188 ? -25.946 8.174 4.929 1.00 97.94 188 LYS A O 1
ATOM 1492 N N . LYS A 1 189 ? -26.488 6.726 6.558 1.00 98.50 189 LYS A N 1
ATOM 1493 C CA . LYS A 1 189 ? -25.452 7.169 7.509 1.00 98.50 189 LYS A CA 1
ATOM 1494 C C . LYS A 1 189 ? -24.507 6.029 7.853 1.00 98.50 189 LYS A C 1
ATOM 1496 O O . LYS A 1 189 ? -24.963 4.949 8.220 1.00 98.50 189 LYS A O 1
ATOM 1501 N N . LEU A 1 190 ? -23.207 6.292 7.767 1.00 98.75 190 LEU A N 1
ATOM 1502 C CA . LEU A 1 190 ? -22.159 5.391 8.235 1.00 98.75 190 LEU A CA 1
ATOM 1503 C C . LEU A 1 190 ? -21.636 5.867 9.595 1.00 98.75 190 LEU A C 1
ATOM 1505 O O . LEU A 1 190 ? -21.370 7.051 9.782 1.00 98.75 190 LEU A O 1
ATOM 1509 N N . PHE A 1 191 ? -21.457 4.957 10.540 1.00 98.75 191 PHE A N 1
ATOM 1510 C CA . PHE A 1 191 ? -20.819 5.230 11.823 1.00 98.75 191 PHE A CA 1
ATOM 1511 C C . PHE A 1 191 ? -19.468 4.524 11.836 1.00 98.75 191 PHE A C 1
ATOM 1513 O O . PHE A 1 191 ? -19.393 3.309 11.644 1.00 98.75 191 PHE A O 1
ATOM 1520 N N . VAL A 1 192 ? -18.405 5.312 11.985 1.00 98.38 192 VAL A N 1
ATOM 1521 C CA . VAL A 1 192 ? -17.012 4.862 11.913 1.00 98.38 192 VAL A CA 1
ATOM 1522 C C . VAL A 1 192 ? -16.317 5.029 13.264 1.00 98.38 192 VAL A C 1
ATOM 1524 O O . VAL A 1 192 ? -16.718 5.858 14.084 1.00 98.38 192 VAL A O 1
ATOM 1527 N N . ALA A 1 193 ? -15.269 4.238 13.477 1.00 95.69 193 ALA A N 1
ATOM 1528 C CA . ALA A 1 193 ? -14.477 4.191 14.704 1.00 95.69 193 ALA A CA 1
ATOM 1529 C C . ALA A 1 193 ? -12.976 4.093 14.365 1.00 95.69 193 ALA A C 1
ATOM 1531 O O . ALA A 1 193 ? -12.563 4.483 13.280 1.00 95.69 193 ALA A O 1
ATOM 1532 N N . ASP A 1 194 ? -12.139 3.553 15.243 1.00 94.06 194 ASP A N 1
ATOM 1533 C CA . ASP A 1 194 ? -10.679 3.723 15.180 1.00 94.06 194 ASP A CA 1
ATOM 1534 C C . ASP A 1 194 ? -9.964 3.015 14.007 1.00 94.06 194 ASP A C 1
ATOM 1536 O O . ASP A 1 194 ? -8.764 3.181 13.832 1.00 94.06 194 ASP A O 1
ATOM 1540 N N . SER A 1 195 ? -10.665 2.282 13.137 1.00 95.81 195 SER A N 1
ATOM 1541 C CA . SER A 1 195 ? -10.082 1.887 11.836 1.00 95.81 195 SER A CA 1
ATOM 1542 C C . SER A 1 195 ? -10.148 3.003 10.792 1.00 95.81 195 SER A C 1
ATOM 1544 O O . SER A 1 195 ? -9.321 3.043 9.880 1.00 95.81 195 SER A O 1
ATOM 1546 N N . VAL A 1 196 ? -11.119 3.916 10.920 1.00 96.25 196 VAL A N 1
ATOM 1547 C CA . VAL A 1 196 ? -11.297 5.076 10.044 1.00 96.25 196 VAL A CA 1
ATOM 1548 C C . VAL A 1 196 ? -11.890 6.258 10.809 1.00 96.25 196 VAL A C 1
ATOM 1550 O O . VAL A 1 196 ? -13.053 6.227 11.198 1.00 96.25 196 VAL A O 1
ATOM 1553 N N . LEU A 1 197 ? -11.161 7.368 10.915 1.00 96.19 197 LEU A N 1
ATOM 1554 C CA . LEU A 1 197 ? -11.696 8.612 11.479 1.00 96.19 197 LEU A CA 1
ATOM 1555 C C . LEU A 1 197 ? -11.786 9.719 10.431 1.00 96.19 197 LEU A C 1
ATOM 1557 O O . LEU A 1 197 ? -10.947 9.848 9.538 1.00 96.19 197 LEU A O 1
ATOM 1561 N N . VAL A 1 198 ? -12.790 10.579 10.593 1.00 97.44 198 VAL A N 1
ATOM 1562 C CA . VAL A 1 198 ? -12.897 11.843 9.857 1.00 97.44 198 VAL A CA 1
ATOM 1563 C C . VAL A 1 198 ? -11.818 12.809 10.354 1.00 97.44 198 VAL A C 1
ATOM 1565 O O . VAL A 1 198 ? -11.757 13.147 11.539 1.00 97.44 198 VAL A O 1
ATOM 1568 N N . VAL A 1 199 ? -10.971 13.281 9.440 1.00 94.75 199 VAL A N 1
ATOM 1569 C CA . VAL A 1 199 ? -9.912 14.265 9.731 1.00 94.75 199 VAL A CA 1
ATOM 1570 C C . VAL A 1 199 ? -10.466 15.698 9.745 1.00 94.75 199 VAL A C 1
ATOM 1572 O O . VAL A 1 199 ? -11.571 15.924 9.253 1.00 94.75 199 VAL A O 1
ATOM 1575 N N . PRO A 1 200 ? -9.736 16.712 10.262 1.00 94.12 200 PRO A N 1
ATOM 1576 C CA . PRO A 1 200 ? -10.205 18.103 10.233 1.00 94.12 200 PRO A CA 1
ATOM 1577 C C . PRO A 1 200 ? -10.677 18.600 8.865 1.00 94.12 200 PRO A C 1
ATOM 1579 O O . PRO A 1 200 ? -11.731 19.225 8.769 1.00 94.12 200 PRO A O 1
ATOM 1582 N N . SER A 1 201 ? -9.949 18.264 7.804 1.00 91.75 201 SER A N 1
ATOM 1583 C CA . SER A 1 201 ? -10.312 18.600 6.424 1.00 91.75 201 SER A CA 1
ATOM 1584 C C . SER A 1 201 ? -11.521 17.824 5.889 1.00 91.75 201 SER A C 1
ATOM 1586 O O . SER A 1 201 ? -12.060 18.174 4.846 1.00 91.75 201 SER A O 1
ATOM 1588 N N . GLY A 1 202 ? -11.977 16.792 6.603 1.00 93.19 202 GLY A N 1
ATOM 1589 C CA . GLY A 1 202 ? -13.221 16.080 6.328 1.00 93.19 202 GLY A CA 1
ATOM 1590 C C . GLY A 1 202 ? -14.464 16.748 6.921 1.00 93.19 202 GLY A C 1
ATOM 1591 O O . GLY A 1 202 ? -15.580 16.439 6.511 1.00 93.19 202 GLY A O 1
ATOM 1592 N N . VAL A 1 203 ? -14.303 17.686 7.852 1.00 94.88 203 VAL A N 1
ATOM 1593 C CA . VAL A 1 203 ? -15.441 18.408 8.443 1.00 94.88 203 VAL A CA 1
ATOM 1594 C C . VAL A 1 203 ? -15.901 19.516 7.497 1.00 94.88 203 VAL A C 1
ATOM 1596 O O . VAL A 1 203 ? -17.078 19.604 7.154 1.00 94.88 203 VAL A O 1
ATOM 1599 N N . TYR A 1 204 ? -14.954 20.322 7.015 1.00 90.12 204 TYR A N 1
ATOM 1600 C CA . TYR A 1 204 ? -15.189 21.340 5.994 1.00 90.12 204 TYR A CA 1
ATOM 1601 C C . TYR A 1 204 ? -14.550 20.916 4.669 1.00 90.12 204 TYR A C 1
ATOM 1603 O O . TYR A 1 204 ? -13.326 20.905 4.541 1.00 90.12 204 TYR A O 1
ATOM 1611 N N . HIS A 1 205 ? -15.388 20.579 3.689 1.00 86.12 205 HIS A N 1
ATOM 1612 C CA . HIS A 1 205 ? -14.965 20.008 2.404 1.00 86.12 205 HIS A CA 1
ATOM 1613 C C . HIS A 1 205 ? -15.282 20.892 1.189 1.00 86.12 205 HIS A C 1
ATOM 1615 O O . HIS A 1 205 ? -14.879 20.561 0.076 1.00 86.12 205 HIS A O 1
ATOM 1621 N N . VAL A 1 206 ? -15.995 22.000 1.395 1.00 87.69 206 VAL A N 1
ATOM 1622 C CA . VAL A 1 206 ? -16.398 22.931 0.334 1.00 87.69 206 VAL A CA 1
ATOM 1623 C C . VAL A 1 206 ? -15.185 23.751 -0.118 1.00 87.69 206 VAL A C 1
ATOM 1625 O O . VAL A 1 206 ? -14.379 24.169 0.714 1.00 87.69 206 VAL A O 1
ATOM 1628 N N . ASP A 1 207 ? -15.034 23.951 -1.430 1.00 87.06 207 ASP A N 1
ATOM 1629 C CA . ASP A 1 207 ? -13.952 24.737 -2.052 1.00 87.06 207 ASP A CA 1
ATOM 1630 C C . ASP A 1 207 ? -12.534 24.327 -1.615 1.00 87.06 207 ASP A C 1
ATOM 1632 O O . ASP A 1 207 ? -11.622 25.146 -1.468 1.00 87.06 207 ASP A O 1
ATOM 1636 N N . ARG A 1 208 ? -12.332 23.029 -1.367 1.00 85.06 208 ARG A N 1
ATOM 1637 C CA . ARG A 1 208 ? -11.021 22.471 -1.028 1.00 85.06 208 ARG A CA 1
ATOM 1638 C C . ARG A 1 208 ? -10.266 22.056 -2.294 1.00 85.06 208 ARG A C 1
ATOM 1640 O O . ARG A 1 208 ? -10.891 21.562 -3.231 1.00 85.06 208 ARG A O 1
ATOM 1647 N N . PRO A 1 209 ? -8.926 22.189 -2.320 1.00 83.38 209 PRO A N 1
ATOM 1648 C CA . PRO A 1 209 ? -8.124 21.687 -3.429 1.00 83.38 209 PRO A CA 1
ATOM 1649 C C . PRO A 1 209 ? -8.399 20.199 -3.709 1.00 83.38 209 PRO A C 1
ATOM 1651 O O . PRO A 1 209 ? -8.559 19.429 -2.748 1.00 83.38 209 PRO A O 1
ATOM 1654 N N . PRO A 1 210 ? -8.414 19.776 -4.988 1.00 74.25 210 PRO A N 1
ATOM 1655 C CA . PRO A 1 210 ? -8.560 18.376 -5.359 1.00 74.25 210 PRO A CA 1
ATOM 1656 C C . PRO A 1 210 ? -7.585 17.473 -4.606 1.00 74.25 210 PRO A C 1
ATOM 1658 O O . PRO A 1 210 ? -6.403 17.778 -4.448 1.00 74.25 210 PRO A O 1
ATOM 1661 N N . GLY A 1 211 ? -8.093 16.340 -4.124 1.00 68.50 211 GLY A N 1
ATOM 1662 C CA . GLY A 1 211 ? -7.290 15.401 -3.357 1.00 68.50 211 GLY A CA 1
ATOM 1663 C C . GLY A 1 211 ? -6.867 15.922 -1.980 1.00 68.50 211 GLY A C 1
ATOM 1664 O O . GLY A 1 211 ? -5.773 15.594 -1.528 1.00 68.50 211 GLY A O 1
ATOM 1665 N N . THR A 1 212 ? -7.737 16.680 -1.311 1.00 83.75 212 THR A N 1
ATOM 1666 C CA . THR A 1 212 ? -7.694 16.906 0.141 1.00 83.75 212 THR A CA 1
ATOM 1667 C C . THR A 1 212 ? -8.352 15.726 0.873 1.00 83.75 212 THR A C 1
ATOM 1669 O O . THR A 1 212 ? -9.494 15.379 0.575 1.00 83.75 212 THR A O 1
ATOM 1672 N N . ALA A 1 213 ? -7.671 15.126 1.854 1.00 86.94 213 ALA A N 1
ATOM 1673 C CA . ALA A 1 213 ? -8.208 13.987 2.605 1.00 86.94 213 ALA A CA 1
ATOM 1674 C C . ALA A 1 213 ? -9.419 14.358 3.469 1.00 86.94 213 ALA A C 1
ATOM 1676 O O . ALA A 1 213 ? -9.449 15.413 4.101 1.00 86.94 213 ALA A O 1
ATOM 1677 N N . SER A 1 214 ? -10.411 13.469 3.522 1.00 95.25 214 SER A N 1
ATOM 1678 C CA . SER A 1 214 ? -11.571 13.583 4.418 1.00 95.25 214 SER A CA 1
ATOM 1679 C C . SER A 1 214 ? -11.564 12.532 5.527 1.00 95.25 214 SER A C 1
ATOM 1681 O O . SER A 1 214 ? -12.126 12.772 6.594 1.00 95.25 214 SER A O 1
ATOM 1683 N N . PHE A 1 215 ? -10.873 11.414 5.307 1.00 96.62 215 PHE A N 1
ATOM 1684 C CA . PHE A 1 215 ? -10.727 10.321 6.262 1.00 96.62 215 PHE A CA 1
ATOM 1685 C C . PHE A 1 215 ? -9.255 9.919 6.407 1.00 96.62 215 PHE A C 1
ATOM 1687 O O . PHE A 1 215 ? -8.461 10.139 5.493 1.00 96.62 215 PHE A O 1
ATOM 1694 N N . THR A 1 216 ? -8.903 9.333 7.548 1.00 94.44 216 THR A N 1
ATOM 1695 C CA . THR A 1 216 ? -7.591 8.720 7.807 1.00 94.44 216 THR A CA 1
ATOM 1696 C C . THR A 1 216 ? -7.760 7.315 8.374 1.00 94.44 216 THR A C 1
ATOM 1698 O O . THR A 1 216 ? -8.800 7.023 8.962 1.00 94.44 216 THR A O 1
ATOM 1701 N N . PHE A 1 217 ? -6.739 6.475 8.209 1.00 94.00 217 PHE A N 1
ATOM 1702 C CA . PHE A 1 217 ? -6.764 5.037 8.473 1.00 94.00 217 PHE A CA 1
ATOM 1703 C C . PHE A 1 217 ? -5.548 4.669 9.330 1.00 94.00 217 PHE A C 1
ATOM 1705 O O . PHE A 1 217 ? -4.416 4.708 8.844 1.00 94.00 217 PHE A O 1
ATOM 1712 N N . MET A 1 218 ? -5.761 4.352 10.608 1.00 91.00 218 MET A N 1
ATOM 1713 C CA . MET A 1 218 ? -4.669 4.184 11.574 1.00 91.00 218 MET A CA 1
ATOM 1714 C C . MET A 1 218 ? -4.732 2.828 12.263 1.00 91.00 218 MET A C 1
ATOM 1716 O O . MET A 1 218 ? -5.802 2.336 12.607 1.00 91.00 218 MET A O 1
ATOM 1720 N N . TRP A 1 219 ? -3.563 2.223 12.465 1.00 91.69 219 TRP A N 1
ATOM 1721 C CA . TRP A 1 219 ? -3.426 1.050 13.319 1.00 91.69 219 TRP A CA 1
ATOM 1722 C C . TRP A 1 219 ? -3.422 1.468 14.789 1.00 91.69 219 TRP A C 1
ATOM 1724 O O . TRP A 1 219 ? -4.005 0.789 15.626 1.00 91.69 219 TRP A O 1
ATOM 1734 N N . SER A 1 220 ? -2.830 2.626 15.098 1.00 92.31 220 SER A N 1
ATOM 1735 C CA . SER A 1 220 ? -2.894 3.267 16.413 1.00 92.31 220 SER A CA 1
ATOM 1736 C C . SER A 1 220 ? -3.010 4.780 16.259 1.00 92.31 220 SER A C 1
ATOM 1738 O O . SER A 1 220 ? -2.063 5.442 15.838 1.00 92.31 220 SER A O 1
ATOM 1740 N N . TYR A 1 221 ? -4.157 5.346 16.630 1.00 90.50 221 TYR A N 1
ATOM 1741 C CA . TYR A 1 221 ? -4.309 6.797 16.750 1.00 90.50 221 TYR A CA 1
ATOM 1742 C C . TYR A 1 221 ? -3.440 7.433 17.840 1.00 90.50 221 TYR A C 1
ATOM 1744 O O . TYR A 1 221 ? -2.762 8.410 17.524 1.00 90.50 221 TYR A O 1
ATOM 1752 N N . PRO A 1 222 ? -3.409 6.934 19.092 1.00 91.00 222 PRO A N 1
ATOM 1753 C CA . PRO A 1 222 ? -2.638 7.591 20.146 1.00 91.00 222 PRO A CA 1
ATOM 1754 C C . PRO A 1 222 ? -1.129 7.585 19.870 1.00 91.00 222 PRO A C 1
ATOM 1756 O O . PRO A 1 222 ? -0.447 8.540 20.232 1.00 91.00 222 PRO A O 1
ATOM 1759 N N . ASN A 1 223 ? -0.624 6.563 19.168 1.00 88.69 223 ASN A N 1
ATOM 1760 C CA . ASN A 1 223 ? 0.788 6.463 18.788 1.00 88.69 223 ASN A CA 1
ATOM 1761 C C . ASN A 1 223 ? 1.067 6.949 17.354 1.00 88.69 223 ASN A C 1
ATOM 1763 O O . ASN A 1 223 ? 2.200 6.864 16.889 1.00 88.69 223 ASN A O 1
ATOM 1767 N N . MET A 1 224 ? 0.052 7.459 16.647 1.00 83.69 224 MET A N 1
ATOM 1768 C CA . MET A 1 224 ? 0.151 7.961 15.270 1.00 83.69 224 MET A CA 1
ATOM 1769 C C . MET A 1 224 ? 0.744 6.945 14.271 1.00 83.69 224 MET A C 1
ATOM 1771 O O . MET A 1 224 ? 1.466 7.318 13.348 1.00 83.69 224 MET A O 1
ATOM 1775 N N . ILE A 1 225 ? 0.399 5.663 14.420 1.00 79.38 225 ILE A N 1
ATOM 1776 C CA . ILE A 1 225 ? 0.851 4.574 13.542 1.00 79.38 225 ILE A CA 1
ATOM 1777 C C . ILE A 1 225 ? -0.206 4.324 12.451 1.00 79.38 225 ILE A C 1
ATOM 1779 O O . ILE A 1 225 ? -1.325 3.914 12.785 1.00 79.38 225 ILE A O 1
ATOM 1783 N N . PRO A 1 226 ? 0.100 4.557 11.160 1.00 82.31 226 PRO A N 1
ATOM 1784 C CA . PRO A 1 226 ? -0.844 4.345 10.064 1.00 82.31 226 PRO A CA 1
ATOM 1785 C C . PRO A 1 226 ? -1.072 2.859 9.765 1.00 82.31 226 PRO A C 1
ATOM 1787 O O . PRO A 1 226 ? -0.263 2.003 10.120 1.00 82.31 226 PRO A O 1
ATOM 1790 N N . LEU A 1 227 ? -2.179 2.552 9.084 1.00 76.44 227 LEU A N 1
ATOM 1791 C CA . LEU A 1 227 ? -2.390 1.227 8.492 1.00 76.44 227 LEU A CA 1
ATOM 1792 C C . LEU A 1 227 ? -1.541 1.039 7.229 1.00 76.44 227 LEU A C 1
ATOM 1794 O O . LEU A 1 227 ? -1.261 1.998 6.510 1.00 76.44 227 LEU A O 1
ATOM 1798 N N . SER A 1 228 ? -1.179 -0.212 6.928 1.00 75.62 228 SER A N 1
ATOM 1799 C CA . SER A 1 228 ? -0.545 -0.556 5.652 1.00 75.62 228 SER A CA 1
ATOM 1800 C C . SER A 1 228 ? -1.515 -0.349 4.476 1.00 75.62 228 SER A C 1
ATOM 1802 O O . SER A 1 228 ? -2.734 -0.460 4.660 1.00 75.62 228 SER A O 1
ATOM 1804 N N . PRO A 1 229 ? -1.016 -0.109 3.247 1.00 68.81 229 PRO A N 1
ATOM 1805 C CA . PRO A 1 229 ? -1.869 0.032 2.064 1.00 68.81 229 PRO A CA 1
ATOM 1806 C C . PRO A 1 229 ? -2.831 -1.148 1.846 1.00 68.81 229 PRO A C 1
ATOM 1808 O O . PRO A 1 229 ? -3.981 -0.938 1.456 1.00 68.81 229 PRO A O 1
ATOM 1811 N N . ASP A 1 230 ? -2.402 -2.376 2.153 1.00 69.00 230 ASP A N 1
ATOM 1812 C CA . ASP A 1 230 ? -3.240 -3.577 2.055 1.00 69.00 230 ASP A CA 1
ATOM 1813 C C . ASP A 1 230 ? -4.385 -3.582 3.068 1.00 69.00 230 ASP A C 1
ATOM 1815 O O . ASP A 1 230 ? -5.523 -3.900 2.713 1.00 69.00 230 ASP A O 1
ATOM 1819 N N . ALA A 1 231 ? -4.118 -3.176 4.312 1.00 72.00 231 ALA A N 1
ATOM 1820 C CA . ALA A 1 231 ? -5.156 -3.048 5.328 1.00 72.00 231 ALA A CA 1
ATOM 1821 C C . ALA A 1 231 ? -6.171 -1.959 4.941 1.00 72.00 231 ALA A C 1
ATOM 1823 O O . ALA A 1 231 ? -7.380 -2.182 5.031 1.00 72.00 231 ALA A O 1
ATOM 1824 N N . VAL A 1 232 ? -5.707 -0.820 4.410 1.00 78.00 232 VAL A N 1
ATOM 1825 C CA . VAL A 1 232 ? -6.601 0.235 3.899 1.00 78.00 232 VAL A CA 1
ATOM 1826 C C . VAL A 1 232 ? -7.411 -0.244 2.691 1.00 78.00 232 VAL A C 1
ATOM 1828 O O . VAL A 1 232 ? -8.596 0.068 2.583 1.00 78.00 232 VAL A O 1
ATOM 1831 N N . HIS A 1 233 ? -6.828 -1.055 1.803 1.00 76.38 233 HIS A N 1
ATOM 1832 C CA . HIS A 1 233 ? -7.574 -1.687 0.711 1.00 76.38 233 HIS A CA 1
ATOM 1833 C C . HIS A 1 233 ? -8.634 -2.667 1.214 1.00 76.38 233 HIS A C 1
ATOM 1835 O O . HIS A 1 233 ? -9.728 -2.723 0.655 1.00 76.38 233 HIS A O 1
ATOM 1841 N N . GLY A 1 234 ? -8.338 -3.429 2.268 1.00 78.75 234 GLY A N 1
ATOM 1842 C CA . GLY A 1 234 ? -9.317 -4.285 2.940 1.00 78.75 234 GLY A CA 1
ATOM 1843 C C . GLY A 1 234 ? -10.538 -3.486 3.400 1.00 78.75 234 GLY A C 1
ATOM 1844 O O . GLY A 1 234 ? -11.667 -3.810 3.023 1.00 78.75 234 GLY A O 1
ATOM 1845 N N . ILE A 1 235 ? -10.294 -2.374 4.099 1.00 89.88 235 ILE A N 1
ATOM 1846 C CA . ILE A 1 235 ? -11.331 -1.426 4.526 1.00 89.88 235 ILE A CA 1
ATOM 1847 C C . ILE A 1 235 ? -12.092 -0.865 3.312 1.00 89.88 235 ILE A C 1
ATOM 1849 O O . ILE A 1 235 ? -13.324 -0.841 3.301 1.00 89.88 235 ILE A O 1
ATOM 1853 N N . TRP A 1 236 ? -11.379 -0.450 2.259 1.00 90.12 236 TRP A N 1
ATOM 1854 C CA . TRP A 1 236 ? -11.987 0.066 1.030 1.00 90.12 236 TRP A CA 1
ATOM 1855 C C . TRP A 1 236 ? -12.939 -0.950 0.397 1.00 90.12 236 TRP A C 1
ATOM 1857 O O . TRP A 1 236 ? -14.072 -0.598 0.070 1.00 90.12 236 TRP A O 1
ATOM 1867 N N . LYS A 1 237 ? -12.523 -2.216 0.262 1.00 85.00 237 LYS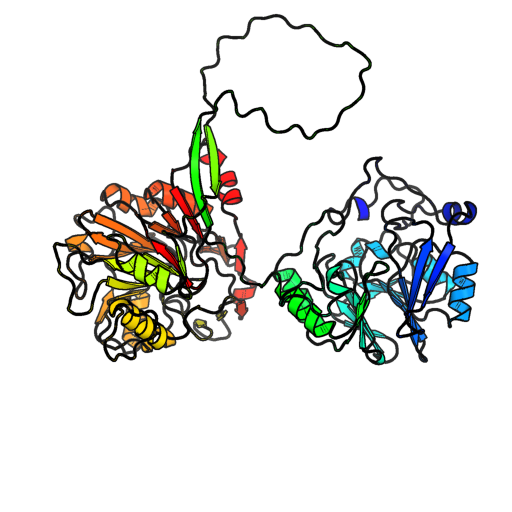 A N 1
ATOM 1868 C CA . LYS A 1 237 ? -13.368 -3.281 -0.299 1.00 85.00 237 LYS A CA 1
ATOM 1869 C C . LYS A 1 237 ? -14.635 -3.462 0.527 1.00 85.00 237 LYS A C 1
ATOM 1871 O O . LYS A 1 237 ? -15.719 -3.470 -0.054 1.00 85.00 237 LYS A O 1
ATOM 1876 N N . ALA A 1 238 ? -14.498 -3.547 1.850 1.00 92.50 238 ALA A N 1
ATOM 1877 C CA . ALA A 1 238 ? -15.618 -3.742 2.767 1.00 92.50 238 ALA A CA 1
ATOM 1878 C C . ALA A 1 238 ? -16.642 -2.592 2.705 1.00 92.50 238 ALA A C 1
ATOM 1880 O O . ALA A 1 238 ? -17.842 -2.830 2.813 1.00 92.50 238 ALA A O 1
ATOM 1881 N N . VAL A 1 239 ? -16.185 -1.354 2.481 1.00 95.00 239 VAL A N 1
ATOM 1882 C CA . VAL A 1 239 ? -17.043 -0.156 2.487 1.00 95.00 239 VAL A CA 1
ATOM 1883 C C . VAL A 1 239 ? -17.550 0.243 1.092 1.00 95.00 239 VAL A C 1
ATOM 1885 O O . VAL A 1 239 ? -18.599 0.875 0.980 1.00 95.00 239 VAL A O 1
ATOM 1888 N N . SER A 1 240 ? -16.864 -0.142 0.010 1.00 90.75 240 SER A N 1
ATOM 1889 C CA . SER A 1 240 ? -17.179 0.281 -1.371 1.00 90.75 240 SER A CA 1
ATOM 1890 C C . SER A 1 240 ? -18.631 0.020 -1.802 1.00 90.75 240 SER A C 1
ATOM 1892 O O . SER A 1 240 ? -19.247 0.857 -2.474 1.00 90.75 240 SER A O 1
ATOM 1894 N N . GLY A 1 241 ? -19.200 -1.108 -1.369 1.00 90.56 241 GLY A N 1
ATOM 1895 C CA . GLY A 1 241 ? -20.578 -1.507 -1.659 1.00 90.56 241 GLY A CA 1
ATOM 1896 C C . GLY A 1 241 ? -21.645 -0.829 -0.793 1.00 90.56 241 GLY A C 1
ATOM 1897 O O . GLY A 1 241 ? -22.824 -0.913 -1.123 1.00 90.56 241 GLY A O 1
ATOM 1898 N N . LEU A 1 242 ? -21.268 -0.141 0.287 1.00 96.94 242 LEU A N 1
ATOM 1899 C CA . LEU A 1 242 ? -22.216 0.475 1.221 1.00 96.94 242 LEU A CA 1
ATOM 1900 C C . LEU A 1 242 ? -22.772 1.784 0.651 1.00 96.94 242 LEU A C 1
ATOM 1902 O O . LEU A 1 242 ? -22.037 2.545 0.024 1.00 96.94 242 LEU A O 1
ATOM 1906 N N . ASP A 1 243 ? -24.060 2.065 0.853 1.00 96.50 243 ASP A N 1
ATOM 1907 C CA . ASP A 1 243 ? -24.715 3.295 0.380 1.00 96.50 243 ASP A CA 1
ATOM 1908 C C . ASP A 1 243 ? -24.929 4.281 1.536 1.00 96.50 243 ASP A C 1
ATOM 1910 O O . ASP A 1 243 ? -25.774 4.058 2.403 1.00 96.50 243 ASP A O 1
ATOM 1914 N N . PHE A 1 244 ? -24.142 5.358 1.567 1.00 98.31 244 PHE A N 1
ATOM 1915 C CA . PHE A 1 244 ? -24.205 6.387 2.603 1.00 98.31 244 PHE A CA 1
ATOM 1916 C C . PHE A 1 244 ? -23.811 7.765 2.060 1.00 98.31 244 PHE A C 1
ATOM 1918 O O . PHE A 1 244 ? -22.946 7.885 1.195 1.00 98.31 244 PHE A O 1
ATOM 1925 N N . GLU A 1 245 ? -24.424 8.806 2.617 1.00 97.81 245 GLU A N 1
ATOM 1926 C CA . GLU A 1 245 ? -24.183 10.215 2.271 1.00 97.81 245 GLU A CA 1
ATOM 1927 C C . GLU A 1 245 ? -23.365 10.938 3.341 1.00 97.81 245 GLU A C 1
ATOM 1929 O O . GLU A 1 245 ? -22.562 11.820 3.036 1.00 97.81 245 GLU A O 1
ATOM 1934 N N . ASP A 1 246 ? -23.530 10.518 4.59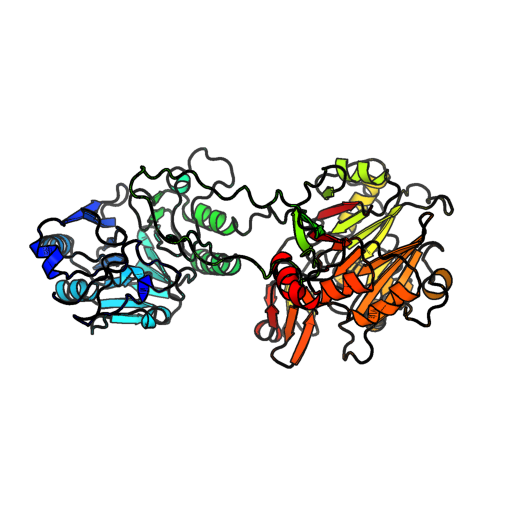5 1.00 98.19 246 ASP A N 1
ATOM 1935 C CA . ASP A 1 246 ? -22.855 11.083 5.756 1.00 98.19 246 ASP A CA 1
ATOM 1936 C C . ASP A 1 246 ? -22.085 10.003 6.520 1.00 98.19 246 ASP A C 1
ATOM 1938 O O . ASP A 1 246 ? -22.521 8.851 6.597 1.00 98.19 246 ASP A O 1
ATOM 1942 N N . ALA A 1 247 ? -20.993 10.404 7.173 1.00 98.31 247 ALA A N 1
ATOM 1943 C CA . ALA A 1 247 ? -20.279 9.573 8.134 1.00 98.31 247 ALA A CA 1
ATOM 1944 C C . ALA A 1 247 ? -20.117 10.277 9.489 1.00 98.31 247 ALA A C 1
ATOM 1946 O O . ALA A 1 247 ? -19.777 11.461 9.553 1.00 98.31 247 ALA A O 1
ATOM 1947 N N . HIS A 1 248 ? -20.337 9.537 10.573 1.00 98.44 248 HIS A N 1
ATOM 1948 C CA . HIS A 1 248 ? -20.209 10.002 11.951 1.00 98.44 248 HIS A CA 1
ATOM 1949 C C . HIS A 1 248 ? -19.020 9.330 12.639 1.00 98.44 248 HIS A C 1
ATOM 1951 O O . HIS A 1 248 ? -18.902 8.108 12.586 1.00 98.44 248 HIS A O 1
ATOM 1957 N N . SER A 1 249 ? -18.159 10.116 13.289 1.00 96.56 249 SER A N 1
ATOM 1958 C CA . SER A 1 249 ? -16.905 9.626 13.890 1.00 96.56 249 SER A CA 1
ATOM 1959 C C . SER A 1 249 ? -16.940 9.597 15.424 1.00 96.56 249 SER A C 1
ATOM 1961 O O . SER A 1 249 ? -17.775 10.255 16.056 1.00 96.56 249 SER A O 1
ATOM 1963 N N . ALA A 1 250 ? -15.971 8.908 16.029 1.00 94.12 250 ALA A N 1
ATOM 1964 C CA . ALA A 1 250 ? -15.841 8.664 17.471 1.00 94.12 250 ALA A CA 1
ATOM 1965 C C . ALA A 1 250 ? -15.730 9.925 18.358 1.00 94.12 250 ALA A C 1
ATOM 1967 O O . ALA A 1 250 ? -16.000 9.865 19.559 1.00 94.12 250 ALA A O 1
ATOM 1968 N N . PHE A 1 251 ? -15.370 11.084 17.791 1.00 94.75 251 PHE A N 1
ATOM 1969 C CA . PHE A 1 251 ? -15.157 12.333 18.536 1.00 94.75 251 PHE A CA 1
ATOM 1970 C C . PHE A 1 251 ? -16.056 13.469 18.046 1.00 94.75 251 PHE A C 1
ATOM 1972 O O . PHE A 1 251 ? -16.308 13.618 16.849 1.00 94.75 251 PHE A O 1
ATOM 1979 N N . ALA A 1 252 ? -16.525 14.301 18.979 1.00 92.75 252 ALA A N 1
ATOM 1980 C CA . ALA A 1 252 ? -17.362 15.455 18.668 1.00 92.75 252 ALA A CA 1
ATOM 1981 C C . ALA A 1 252 ? -16.677 16.407 17.670 1.00 92.75 252 ALA A C 1
ATOM 1983 O O . ALA A 1 252 ? -15.473 16.651 17.734 1.00 92.75 252 ALA A O 1
ATOM 1984 N N . GLY A 1 253 ? -17.456 16.943 16.726 1.00 93.38 253 GLY A N 1
ATOM 1985 C CA . GLY A 1 253 ? -16.945 17.839 15.685 1.00 93.38 253 GLY A CA 1
ATOM 1986 C C . GLY A 1 253 ? -16.158 17.145 14.567 1.00 93.38 253 GLY A C 1
ATOM 1987 O O . GLY A 1 253 ? -15.543 17.835 13.761 1.00 93.38 253 GLY A O 1
ATOM 1988 N N . ARG A 1 254 ? -16.171 15.807 14.496 1.00 94.50 254 ARG A N 1
ATOM 1989 C CA . ARG A 1 254 ? -15.524 15.006 13.443 1.00 94.50 254 ARG A CA 1
ATOM 1990 C C . ARG A 1 254 ? -16.546 14.268 12.578 1.00 94.50 254 ARG A C 1
ATOM 1992 O O . ARG A 1 254 ? -16.422 13.075 12.368 1.00 94.50 254 ARG A O 1
ATOM 1999 N N . ASP A 1 255 ? -17.564 14.953 12.077 1.00 97.00 255 ASP A N 1
ATOM 2000 C CA . ASP A 1 255 ? -18.558 14.329 11.193 1.00 97.00 255 ASP A CA 1
ATOM 2001 C C . ASP A 1 255 ? -18.343 14.788 9.747 1.00 97.00 255 ASP A C 1
ATOM 2003 O O . ASP A 1 255 ? -18.115 15.973 9.496 1.00 97.00 255 ASP A O 1
ATOM 2007 N N . ALA A 1 256 ? -18.398 13.853 8.798 1.00 97.12 256 ALA A N 1
ATOM 2008 C CA . ALA A 1 256 ? -18.324 14.142 7.371 1.00 97.12 256 ALA A CA 1
ATOM 2009 C C . ALA A 1 256 ? -19.746 14.214 6.809 1.00 97.12 256 ALA A C 1
ATOM 2011 O O . ALA A 1 256 ? -20.464 13.215 6.787 1.00 97.12 256 ALA A O 1
ATOM 2012 N N . ARG A 1 257 ? -20.146 15.410 6.369 1.00 95.25 257 ARG A N 1
ATOM 2013 C CA . ARG A 1 257 ? -21.466 15.677 5.783 1.00 95.25 257 ARG A CA 1
ATOM 2014 C C . ARG A 1 257 ? -21.376 15.807 4.271 1.00 95.25 257 ARG A C 1
ATOM 2016 O O . ARG A 1 257 ? -20.499 16.543 3.818 1.00 95.25 257 ARG A O 1
ATOM 2023 N N . GLY A 1 258 ? -22.287 15.152 3.550 1.00 92.75 258 GLY A N 1
ATOM 2024 C CA . GLY A 1 258 ? -22.392 15.191 2.088 1.00 92.75 258 GLY A CA 1
ATOM 2025 C C . GLY A 1 258 ? -21.241 14.491 1.360 1.00 92.75 258 GLY A C 1
ATOM 2026 O O . GLY A 1 258 ? -20.064 14.646 1.718 1.00 92.75 258 GLY A O 1
ATOM 2027 N N . ASP A 1 259 ? -21.579 13.720 0.320 1.00 92.81 259 ASP A N 1
ATOM 2028 C CA . ASP A 1 259 ? -20.628 12.964 -0.505 1.00 92.81 259 ASP A CA 1
ATOM 2029 C C . ASP A 1 259 ? -19.661 12.086 0.316 1.00 92.81 259 ASP A C 1
ATOM 2031 O O . ASP A 1 259 ? -18.551 11.769 -0.132 1.00 92.81 259 ASP A O 1
ATOM 2035 N N . ALA A 1 260 ? -20.029 11.696 1.544 1.00 96.88 260 ALA A N 1
ATOM 2036 C CA . ALA A 1 260 ? -19.091 11.056 2.461 1.00 96.88 260 ALA A CA 1
ATOM 2037 C C . ALA A 1 260 ? -18.556 9.743 1.884 1.00 96.88 260 ALA A C 1
ATOM 2039 O O . ALA A 1 260 ? -17.372 9.462 2.051 1.00 96.88 260 ALA A O 1
ATOM 2040 N N . LYS A 1 261 ? -19.373 8.988 1.134 1.00 96.69 261 LYS A N 1
ATOM 2041 C CA . LYS A 1 261 ? -18.928 7.781 0.427 1.00 96.69 261 LYS A CA 1
ATOM 2042 C C . LYS A 1 261 ? -17.835 8.071 -0.588 1.00 96.69 261 LYS A C 1
ATOM 2044 O O . LYS A 1 261 ? -16.765 7.475 -0.507 1.00 96.69 261 LYS A O 1
ATOM 2049 N N . ARG A 1 262 ? -18.069 8.991 -1.527 1.00 93.12 262 ARG A N 1
ATOM 2050 C CA . ARG A 1 262 ? -17.069 9.352 -2.544 1.00 93.12 262 ARG A CA 1
ATOM 2051 C C . ARG A 1 262 ? -15.765 9.783 -1.872 1.00 93.12 262 ARG A C 1
ATOM 2053 O O . ARG A 1 262 ? -14.701 9.261 -2.186 1.00 93.12 262 ARG A O 1
ATOM 2060 N N . ARG A 1 263 ? -15.874 10.659 -0.875 1.00 94.31 263 ARG A N 1
ATOM 2061 C CA . ARG A 1 263 ? -14.739 11.212 -0.127 1.00 94.31 263 ARG A CA 1
ATOM 2062 C C . ARG A 1 263 ? -14.013 10.167 0.718 1.00 94.31 263 ARG A C 1
ATOM 2064 O O . ARG A 1 263 ? -12.801 10.265 0.882 1.00 94.31 263 ARG A O 1
ATOM 2071 N N . PHE A 1 264 ? -14.722 9.173 1.248 1.00 94.69 264 PHE A N 1
ATOM 2072 C CA . PHE A 1 264 ? -14.140 8.013 1.924 1.00 94.69 264 PHE A CA 1
ATOM 2073 C C . PHE A 1 264 ? -13.318 7.184 0.945 1.00 94.69 264 PHE A C 1
ATOM 2075 O O . PHE A 1 264 ? -12.156 6.894 1.219 1.00 94.69 264 PHE A O 1
ATOM 2082 N N . LEU A 1 265 ? -13.898 6.831 -0.206 1.00 88.75 265 LEU A N 1
ATOM 2083 C CA . LEU A 1 265 ? -13.236 5.995 -1.207 1.00 88.75 265 LEU A CA 1
ATOM 2084 C C . LEU A 1 265 ? -12.016 6.701 -1.804 1.00 88.75 265 LEU A C 1
ATOM 2086 O O . LEU A 1 265 ? -10.969 6.074 -1.921 1.00 88.75 265 LEU A O 1
ATOM 2090 N N . GLU A 1 266 ? -12.112 8.000 -2.092 1.00 84.12 266 GLU A N 1
ATOM 2091 C CA . GLU A 1 266 ? -10.967 8.844 -2.456 1.00 84.12 266 GLU A CA 1
ATOM 2092 C C . GLU A 1 266 ? -9.938 8.910 -1.322 1.00 84.12 266 GLU A C 1
ATOM 2094 O O . GLU A 1 266 ? -8.735 8.888 -1.569 1.00 84.12 266 GLU A O 1
ATOM 2099 N N . SER A 1 267 ? -10.385 8.950 -0.061 1.00 84.31 267 SER A N 1
ATOM 2100 C CA . SER A 1 267 ? -9.455 9.020 1.064 1.00 84.31 267 SER A CA 1
ATOM 2101 C C . SER A 1 267 ? -8.667 7.723 1.261 1.00 84.31 267 SER A C 1
ATOM 2103 O O . SER A 1 267 ? -7.474 7.743 1.543 1.00 84.31 267 SER A O 1
ATOM 2105 N N . ALA A 1 268 ? -9.315 6.581 1.061 1.00 80.12 268 ALA A N 1
ATOM 2106 C CA . ALA A 1 268 ? -8.671 5.271 1.058 1.00 80.12 268 ALA A CA 1
ATOM 2107 C C . ALA A 1 268 ? -7.763 5.061 -0.167 1.00 80.12 268 ALA A C 1
ATOM 2109 O O . ALA A 1 268 ? -6.928 4.159 -0.174 1.00 80.12 268 ALA A O 1
ATOM 2110 N N . GLN A 1 269 ? -7.890 5.912 -1.189 1.00 63.53 269 GLN A N 1
ATOM 2111 C CA . GLN A 1 269 ? -6.922 6.012 -2.270 1.00 63.53 269 GLN A CA 1
ATOM 2112 C C . GLN A 1 269 ? -5.738 6.920 -1.920 1.00 63.53 269 GLN A C 1
ATOM 2114 O O . GLN A 1 269 ? -4.810 6.931 -2.702 1.00 63.53 269 GLN A O 1
ATOM 2119 N N . PHE A 1 270 ? -5.674 7.644 -0.789 1.00 50.72 270 PHE A N 1
ATOM 2120 C CA . PHE A 1 270 ? -4.442 8.373 -0.417 1.00 50.72 270 PHE A CA 1
ATOM 2121 C C . PHE A 1 270 ? -3.222 7.480 -0.207 1.00 50.72 270 PHE A C 1
ATOM 2123 O O . PHE A 1 270 ? -2.182 7.835 -0.753 1.00 50.72 270 PHE A O 1
ATOM 2130 N N . PRO A 1 271 ? -3.302 6.319 0.476 1.00 40.69 271 PRO A N 1
ATOM 2131 C CA . PRO A 1 271 ? -2.190 5.367 0.452 1.00 40.69 271 PRO A CA 1
ATOM 2132 C C . PRO A 1 271 ? -1.926 4.791 -0.950 1.00 40.69 271 PRO A C 1
ATOM 2134 O O . PRO A 1 271 ? -0.936 4.100 -1.145 1.00 40.69 271 PRO A O 1
ATOM 2137 N N . ARG A 1 272 ? -2.799 5.081 -1.926 1.00 35.06 272 ARG A N 1
ATOM 2138 C CA . ARG A 1 272 ? -2.655 4.769 -3.352 1.00 35.06 272 ARG A CA 1
ATOM 2139 C C . ARG A 1 272 ? -2.486 5.994 -4.241 1.00 35.06 272 ARG A C 1
ATOM 2141 O O . ARG A 1 272 ? -2.543 5.824 -5.452 1.00 35.06 272 ARG A O 1
ATOM 2148 N N . LYS A 1 273 ? -2.313 7.211 -3.706 1.00 32.19 273 LYS A N 1
ATOM 2149 C CA . LYS A 1 273 ? -1.902 8.336 -4.539 1.00 32.19 273 LYS A CA 1
ATOM 2150 C C . LYS A 1 273 ? -0.470 7.994 -4.927 1.00 32.19 273 LYS A C 1
ATOM 2152 O O . LYS A 1 273 ? 0.383 7.987 -4.039 1.00 32.19 273 LYS A O 1
ATOM 2157 N N . PRO A 1 274 ? -0.191 7.690 -6.204 1.00 33.09 274 PRO A N 1
ATOM 2158 C CA . PRO A 1 274 ? 1.178 7.629 -6.674 1.00 33.09 274 PRO A CA 1
ATOM 2159 C C . PRO A 1 274 ? 1.708 9.054 -6.509 1.00 33.09 274 PRO A C 1
ATOM 2161 O O . PRO A 1 274 ? 1.178 10.007 -7.080 1.00 33.09 274 PRO A O 1
ATOM 2164 N N . GLY A 1 275 ? 2.633 9.213 -5.580 1.00 31.73 275 GLY A N 1
ATOM 2165 C CA . GLY A 1 275 ? 3.040 10.499 -5.030 1.00 31.73 275 GLY A CA 1
ATOM 2166 C C . GLY A 1 275 ? 3.492 10.273 -3.592 1.00 31.73 275 GLY A C 1
ATOM 2167 O O . GLY A 1 275 ? 2.894 10.798 -2.663 1.00 31.73 275 GLY A O 1
ATOM 2168 N N . ALA A 1 276 ? 4.471 9.414 -3.334 1.00 31.22 276 ALA A N 1
ATOM 2169 C CA . ALA A 1 276 ? 5.614 9.152 -4.187 1.00 31.22 276 ALA A CA 1
ATOM 2170 C C . ALA A 1 276 ? 6.119 7.713 -3.978 1.00 31.22 276 ALA A C 1
ATOM 2172 O O . ALA A 1 276 ? 6.531 7.371 -2.873 1.00 31.22 276 ALA A O 1
ATOM 2173 N N . ALA A 1 277 ? 6.187 6.910 -5.045 1.00 39.72 277 ALA A N 1
ATOM 2174 C CA . ALA A 1 277 ? 7.498 6.331 -5.309 1.00 39.72 277 ALA A CA 1
ATOM 2175 C C . ALA A 1 277 ? 8.337 7.574 -5.604 1.00 39.72 277 ALA A C 1
ATOM 2177 O O . ALA A 1 277 ? 8.087 8.264 -6.589 1.00 39.72 277 ALA A O 1
ATOM 2178 N N . ARG A 1 278 ? 9.124 8.032 -4.629 1.00 46.38 278 ARG A N 1
ATOM 2179 C CA . ARG A 1 278 ? 10.126 9.034 -4.967 1.00 46.38 278 ARG A CA 1
ATOM 2180 C C . ARG A 1 278 ? 11.077 8.279 -5.878 1.00 46.38 278 ARG A C 1
ATOM 2182 O O . ARG A 1 278 ? 11.522 7.213 -5.464 1.00 46.38 278 ARG A O 1
ATOM 2189 N N . THR A 1 279 ? 11.441 8.852 -7.022 1.00 53.44 279 THR A N 1
ATOM 2190 C CA . THR A 1 279 ? 12.806 8.671 -7.505 1.00 53.44 279 THR A CA 1
ATOM 2191 C C . THR A 1 279 ? 13.717 9.011 -6.336 1.00 53.44 279 THR A C 1
ATOM 2193 O O . THR A 1 279 ? 13.920 10.179 -5.997 1.00 53.44 279 THR A O 1
ATOM 2196 N N . GLY A 1 280 ? 14.142 7.980 -5.628 1.00 62.31 280 GLY A N 1
ATOM 2197 C CA . GLY A 1 280 ? 14.996 8.089 -4.471 1.00 62.31 280 GLY A CA 1
ATOM 2198 C C . GLY A 1 280 ? 16.348 7.578 -4.895 1.00 62.31 280 GLY A C 1
ATOM 2199 O O . GLY A 1 280 ? 16.461 6.461 -5.394 1.00 62.31 280 GLY A O 1
ATOM 2200 N N . ILE A 1 281 ? 17.355 8.429 -4.755 1.00 72.31 281 ILE A N 1
ATOM 2201 C CA . ILE A 1 281 ? 18.746 8.032 -4.910 1.00 72.31 281 ILE A CA 1
ATOM 2202 C C . ILE A 1 281 ? 19.346 8.138 -3.520 1.00 72.31 281 ILE A C 1
ATOM 2204 O O . ILE A 1 281 ? 19.388 9.222 -2.934 1.00 72.31 281 ILE A O 1
ATOM 2208 N N . TRP A 1 282 ? 19.785 7.011 -2.983 1.00 78.81 282 TRP A N 1
ATOM 2209 C CA . TRP A 1 282 ? 20.455 6.959 -1.695 1.00 78.81 282 TRP A CA 1
ATOM 2210 C C . TRP A 1 282 ? 21.903 6.569 -1.921 1.00 78.81 282 TRP A C 1
ATOM 2212 O O . TRP A 1 282 ? 22.176 5.542 -2.539 1.00 78.81 282 TRP A O 1
ATOM 2222 N N . ARG A 1 283 ? 22.833 7.377 -1.409 1.00 82.56 283 ARG A N 1
ATOM 2223 C CA . ARG A 1 283 ? 24.249 7.011 -1.386 1.00 82.56 283 ARG A CA 1
ATOM 2224 C C . ARG A 1 283 ? 24.504 6.147 -0.163 1.00 82.56 283 ARG A C 1
ATOM 2226 O O . ARG A 1 283 ? 24.236 6.579 0.960 1.00 82.56 283 ARG A O 1
ATOM 2233 N N . ILE A 1 284 ? 25.059 4.962 -0.385 1.00 80.94 284 ILE A N 1
ATOM 2234 C CA . ILE A 1 284 ? 25.539 4.070 0.665 1.00 80.94 284 ILE A CA 1
ATOM 2235 C C . ILE A 1 284 ? 27.057 4.215 0.706 1.00 80.94 284 ILE A C 1
ATOM 2237 O O . ILE A 1 284 ? 27.727 4.040 -0.312 1.00 80.94 284 ILE A O 1
ATOM 2241 N N . SER A 1 285 ? 27.598 4.599 1.864 1.00 80.88 285 SER A N 1
ATOM 2242 C CA . SER A 1 285 ? 29.047 4.742 2.031 1.00 80.88 285 SER A CA 1
ATOM 2243 C C . SER A 1 285 ? 29.522 4.572 3.469 1.00 80.88 285 SER A C 1
ATOM 2245 O O . SER A 1 285 ? 28.759 4.711 4.431 1.00 80.88 285 SER A O 1
ATOM 2247 N N . ASN A 1 286 ? 30.821 4.318 3.606 1.00 77.94 286 ASN A N 1
ATOM 2248 C CA . ASN A 1 286 ? 31.518 4.236 4.886 1.00 77.94 286 ASN A CA 1
ATOM 2249 C C . ASN A 1 286 ? 32.077 5.610 5.300 1.00 77.94 286 ASN A C 1
ATOM 2251 O O . ASN A 1 286 ? 32.877 6.193 4.564 1.00 77.94 286 ASN A O 1
ATOM 2255 N N . ARG A 1 287 ? 31.760 6.119 6.505 1.00 66.44 287 ARG A N 1
ATOM 2256 C CA . ARG A 1 287 ? 32.417 7.333 7.051 1.00 66.44 287 ARG A CA 1
ATOM 2257 C C . ARG A 1 287 ? 33.217 7.075 8.337 1.00 66.44 287 ARG A C 1
ATOM 2259 O O . ARG A 1 287 ? 32.726 6.401 9.244 1.00 66.44 287 ARG A O 1
ATOM 2266 N N . PRO A 1 288 ? 34.435 7.644 8.468 1.00 52.53 288 PRO A N 1
ATOM 2267 C CA . PRO A 1 288 ? 35.201 7.594 9.711 1.00 52.53 288 PRO A CA 1
ATOM 2268 C C . PRO A 1 288 ? 34.634 8.560 10.762 1.00 52.53 288 PRO A C 1
ATOM 2270 O O . PRO A 1 288 ? 34.340 9.715 10.456 1.00 52.53 288 PRO A O 1
ATOM 2273 N N . CYS A 1 289 ? 34.545 8.109 12.018 1.00 41.97 289 CYS A N 1
ATOM 2274 C CA . CYS A 1 289 ? 34.099 8.922 13.153 1.00 41.97 289 CYS A CA 1
ATOM 2275 C C . CYS A 1 289 ? 34.973 10.187 13.320 1.00 41.97 289 CYS A C 1
ATOM 2277 O O . CYS A 1 289 ? 36.176 10.078 13.585 1.00 41.97 289 CYS A O 1
ATOM 2279 N N . ARG A 1 290 ? 34.384 11.387 13.203 1.00 43.03 290 ARG A N 1
ATOM 2280 C CA . ARG A 1 290 ? 35.020 12.655 13.612 1.00 43.03 290 ARG A CA 1
ATOM 2281 C C . ARG A 1 290 ? 34.507 13.079 14.990 1.00 43.03 290 ARG A C 1
ATOM 2283 O O . ARG A 1 290 ? 33.418 12.704 15.405 1.00 43.03 290 ARG A O 1
ATOM 2290 N N . SER A 1 291 ? 35.318 13.844 15.719 1.00 41.97 291 SER A N 1
ATOM 2291 C CA . SER A 1 291 ? 35.053 14.278 17.101 1.00 41.97 291 SER A CA 1
ATOM 2292 C C . SER A 1 291 ? 33.822 15.175 17.276 1.00 41.97 291 SER A C 1
ATOM 2294 O O . SER A 1 291 ? 33.406 15.397 18.411 1.00 41.97 291 SER A O 1
ATOM 2296 N N . ASP A 1 292 ? 33.248 15.675 16.182 1.00 41.66 292 ASP A N 1
ATOM 2297 C CA . ASP A 1 292 ? 32.275 16.770 16.202 1.00 41.66 292 ASP A CA 1
ATOM 2298 C C . ASP A 1 292 ? 30.818 16.286 16.021 1.00 41.66 292 ASP A C 1
ATOM 2300 O O . ASP A 1 292 ? 29.885 17.056 16.228 1.00 41.66 292 ASP A O 1
ATOM 2304 N N . ASP A 1 293 ? 30.595 14.996 15.737 1.00 36.75 293 ASP A N 1
ATOM 2305 C CA . ASP A 1 293 ? 29.263 14.422 15.450 1.00 36.75 293 ASP A CA 1
ATOM 2306 C C . ASP A 1 293 ? 28.416 14.102 16.709 1.00 36.75 293 ASP A C 1
ATOM 2308 O O . ASP A 1 293 ? 27.348 13.500 16.616 1.00 36.75 293 ASP A O 1
ATOM 2312 N N . VAL A 1 294 ? 28.850 14.504 17.914 1.00 37.38 294 VAL A N 1
ATOM 2313 C CA . VAL A 1 294 ? 28.147 14.205 19.191 1.00 37.38 294 VAL A CA 1
ATOM 2314 C C . VAL A 1 294 ? 27.294 15.381 19.703 1.00 37.38 294 VAL A C 1
ATOM 2316 O O . VAL A 1 294 ? 26.733 15.324 20.798 1.00 37.38 294 VAL A O 1
ATOM 2319 N N . THR A 1 295 ? 27.123 16.457 18.933 1.00 34.72 295 THR A N 1
ATOM 2320 C CA . THR A 1 295 ? 26.348 17.624 19.390 1.00 34.72 295 THR A CA 1
ATOM 2321 C C . THR A 1 295 ? 25.215 18.021 18.455 1.00 34.72 295 THR A C 1
ATOM 2323 O O . THR A 1 295 ? 25.236 19.132 17.946 1.00 34.72 295 THR A O 1
ATOM 2326 N N . ASP A 1 296 ? 24.188 17.179 18.295 1.00 30.80 296 ASP A N 1
ATOM 2327 C CA . ASP A 1 296 ? 22.831 17.699 18.039 1.00 30.80 296 ASP A CA 1
ATOM 2328 C C . ASP A 1 296 ? 21.696 16.722 18.409 1.00 30.80 296 ASP A C 1
ATOM 2330 O O . ASP A 1 296 ? 20.911 16.275 17.584 1.00 30.80 296 ASP A O 1
ATOM 2334 N N . PHE A 1 297 ? 21.599 16.365 19.691 1.00 28.88 297 PHE A N 1
ATOM 2335 C CA . PHE A 1 297 ? 20.346 15.876 20.279 1.00 28.88 297 PHE A CA 1
ATOM 2336 C C . PHE A 1 297 ? 20.190 16.476 21.679 1.00 28.88 297 PHE A C 1
ATOM 2338 O O . PHE A 1 297 ? 20.363 15.819 22.706 1.00 28.88 297 PHE A O 1
ATOM 2345 N N . ARG A 1 298 ? 19.876 17.774 21.737 1.00 28.22 298 ARG A N 1
ATOM 2346 C CA . ARG A 1 298 ? 19.267 18.388 22.925 1.00 28.22 298 ARG A CA 1
ATOM 2347 C C . ARG A 1 298 ? 18.075 19.236 22.506 1.00 28.22 298 ARG A C 1
ATOM 2349 O O . ARG A 1 298 ? 18.210 20.409 22.179 1.00 28.22 298 ARG A O 1
ATOM 2356 N N . ALA A 1 299 ? 16.892 18.633 22.584 1.00 26.80 299 ALA A N 1
ATOM 2357 C CA . ALA A 1 299 ? 15.638 19.369 22.659 1.00 26.80 299 ALA A CA 1
ATOM 2358 C C . ALA A 1 299 ? 15.672 20.364 23.846 1.00 26.80 299 ALA A C 1
ATOM 2360 O O . ALA A 1 299 ? 16.266 20.059 24.889 1.00 26.80 299 ALA A O 1
ATOM 2361 N N . PRO A 1 300 ? 15.041 21.547 23.735 1.00 27.80 300 PRO A N 1
ATOM 2362 C CA . PRO A 1 300 ? 15.115 22.569 24.763 1.00 27.80 300 PRO A CA 1
ATOM 2363 C C . PRO A 1 300 ? 14.069 22.288 25.845 1.00 27.80 300 PRO A C 1
ATOM 2365 O O . PRO A 1 300 ? 12.938 22.750 25.767 1.00 27.80 300 PRO A O 1
ATOM 2368 N N . PHE A 1 301 ? 14.456 21.577 26.899 1.00 25.83 301 PHE A N 1
ATOM 2369 C CA . PHE A 1 301 ? 13.746 21.642 28.174 1.00 25.83 301 PHE A CA 1
ATOM 2370 C C . PHE A 1 301 ? 14.714 22.136 29.243 1.00 25.83 301 PHE A C 1
ATOM 2372 O O . PHE A 1 301 ? 15.682 21.466 29.593 1.00 25.83 301 PHE A O 1
ATOM 2379 N N . ARG A 1 302 ? 14.467 23.354 29.737 1.00 27.45 302 ARG A N 1
ATOM 2380 C CA . ARG A 1 302 ? 15.091 23.877 30.956 1.00 27.45 302 ARG A CA 1
ATOM 2381 C C . ARG A 1 302 ? 14.464 23.181 32.166 1.00 27.45 302 ARG A C 1
ATOM 2383 O O . ARG A 1 302 ? 13.247 23.278 32.315 1.00 27.45 302 ARG A O 1
ATOM 2390 N N . PRO A 1 303 ? 15.263 22.652 33.102 1.00 28.12 303 PRO A N 1
ATOM 2391 C CA . PRO A 1 303 ? 14.880 22.604 34.501 1.00 28.12 303 PRO A CA 1
ATOM 2392 C C . PRO A 1 303 ? 15.666 23.651 35.305 1.00 28.12 303 PRO A C 1
ATOM 2394 O O . PRO A 1 303 ? 16.812 23.990 35.008 1.00 28.12 303 PRO A O 1
ATOM 2397 N N . SER A 1 304 ? 15.002 24.186 36.323 1.00 26.05 304 SER A N 1
ATOM 2398 C CA . SER A 1 304 ? 15.522 25.107 37.336 1.00 26.05 304 SER A CA 1
ATOM 2399 C C . SER A 1 304 ? 16.697 24.523 38.144 1.00 26.05 304 SER A C 1
ATOM 2401 O O . SER A 1 304 ? 16.782 23.303 38.286 1.00 26.05 304 SER A O 1
ATOM 2403 N N . PRO A 1 305 ? 17.569 25.359 38.743 1.00 29.39 305 PRO A N 1
ATOM 2404 C CA . PRO A 1 305 ? 18.774 24.891 39.412 1.00 29.39 305 PRO A CA 1
ATOM 2405 C C . PRO A 1 305 ? 18.523 24.613 40.897 1.00 29.39 305 PRO A C 1
ATOM 2407 O O . PRO A 1 305 ? 18.373 25.552 41.672 1.00 29.39 305 PRO A O 1
ATOM 2410 N N . THR A 1 306 ? 18.583 23.352 41.322 1.00 27.28 306 THR A N 1
ATOM 2411 C CA . THR A 1 306 ? 18.905 23.005 42.715 1.00 27.28 306 THR A CA 1
ATOM 2412 C C . THR A 1 306 ? 19.593 21.639 42.821 1.00 27.28 306 THR A C 1
ATOM 2414 O O . THR A 1 306 ? 19.261 20.683 42.133 1.00 27.28 306 THR A O 1
ATOM 2417 N N . SER A 1 307 ? 20.563 21.600 43.738 1.00 26.45 307 SER A N 1
ATOM 2418 C CA . SER A 1 307 ? 21.307 20.465 44.305 1.00 26.45 307 SER A CA 1
ATOM 2419 C C . SER A 1 307 ? 22.361 19.736 43.457 1.00 26.45 307 SER A C 1
ATOM 2421 O O . SER A 1 307 ? 22.126 18.783 42.724 1.00 26.45 307 SER A O 1
ATOM 2423 N N . THR A 1 308 ? 23.576 20.195 43.720 1.00 27.28 308 THR A N 1
ATOM 2424 C CA . THR A 1 308 ? 24.906 19.594 43.650 1.00 27.28 308 THR A CA 1
ATOM 2425 C C . THR A 1 308 ? 25.030 18.179 44.250 1.00 27.28 308 THR A C 1
ATOM 2427 O O . THR A 1 308 ? 24.405 17.875 45.260 1.00 27.28 308 THR A O 1
ATOM 2430 N N . LYS A 1 309 ? 26.043 17.452 43.741 1.00 30.95 309 LYS A N 1
ATOM 2431 C CA . LYS A 1 309 ? 26.812 16.339 44.349 1.00 30.95 309 LYS A CA 1
ATOM 2432 C C . LYS A 1 309 ? 26.192 14.935 44.311 1.00 30.95 309 LYS A C 1
ATOM 2434 O O . LYS A 1 309 ? 25.451 14.560 45.208 1.00 30.95 309 LYS A O 1
ATOM 2439 N N . CYS A 1 310 ? 26.749 14.079 43.453 1.00 26.06 310 CYS A N 1
ATOM 2440 C CA . CYS A 1 310 ? 27.499 12.930 43.967 1.00 26.06 310 CYS A CA 1
ATOM 2441 C C . CYS A 1 310 ? 28.427 12.299 42.921 1.00 26.06 310 CYS A C 1
ATOM 2443 O O . CYS A 1 310 ? 28.134 12.300 41.732 1.00 26.06 310 CYS A O 1
ATOM 2445 N N . CYS A 1 311 ? 29.515 11.726 43.441 1.00 26.69 311 CYS A N 1
ATOM 2446 C CA . CYS A 1 311 ? 30.413 10.754 42.811 1.00 26.69 311 CYS A CA 1
ATOM 2447 C C . CYS A 1 311 ? 31.535 11.293 41.906 1.00 26.69 311 CYS A C 1
ATOM 2449 O O . CYS A 1 311 ? 31.636 10.997 40.721 1.00 26.69 311 CYS A O 1
ATOM 2451 N N . GLN A 1 312 ? 32.477 11.982 42.557 1.00 28.45 312 GLN A N 1
ATOM 2452 C CA . GLN A 1 312 ? 33.904 11.745 42.325 1.00 28.45 312 GLN A CA 1
ATOM 2453 C C . GLN A 1 312 ? 34.296 10.388 42.939 1.00 28.45 312 GLN A C 1
ATOM 2455 O O . GLN A 1 312 ? 33.936 10.145 44.091 1.00 28.45 312 GLN A O 1
ATOM 2460 N N . ASN A 1 313 ? 35.011 9.544 42.179 1.00 30.89 313 ASN A N 1
ATOM 2461 C CA . ASN A 1 313 ? 36.184 8.736 42.588 1.00 30.89 313 ASN A CA 1
ATOM 2462 C C . ASN A 1 313 ? 36.287 7.399 41.831 1.00 30.89 313 ASN A C 1
ATOM 2464 O O . ASN A 1 313 ? 35.708 6.426 42.297 1.00 30.89 313 ASN A O 1
ATOM 2468 N N . ILE A 1 314 ? 37.117 7.334 40.773 1.00 30.20 314 ILE A N 1
ATOM 2469 C CA . ILE A 1 314 ? 38.120 6.260 40.548 1.00 30.20 314 ILE A CA 1
ATOM 2470 C C . ILE A 1 314 ? 39.343 6.881 39.806 1.00 30.20 314 ILE A C 1
ATOM 2472 O O . ILE A 1 314 ? 39.119 7.610 38.837 1.00 30.20 314 ILE A O 1
ATOM 2476 N N . PRO A 1 315 ? 40.617 6.657 40.218 1.00 33.03 315 PRO A N 1
ATOM 2477 C CA . PRO A 1 315 ? 41.813 7.255 39.593 1.00 33.03 315 PRO A CA 1
ATOM 2478 C C . PRO A 1 315 ? 42.398 6.472 38.392 1.00 33.03 315 PRO A C 1
ATOM 2480 O O . PRO A 1 315 ? 42.291 5.252 38.314 1.00 33.03 315 PRO A O 1
ATOM 2483 N N . GLN A 1 316 ? 43.084 7.209 37.503 1.00 42.25 316 GLN A N 1
ATOM 2484 C CA . GLN A 1 316 ? 43.909 6.779 36.351 1.00 42.25 316 GLN A CA 1
ATOM 2485 C C . GLN A 1 316 ? 45.009 5.776 36.780 1.00 42.25 316 GLN A C 1
ATOM 2487 O O . GLN A 1 316 ? 45.716 6.115 37.731 1.00 42.25 316 GLN A O 1
ATOM 2492 N N . PRO A 1 317 ? 45.219 4.589 36.149 1.00 34.53 317 PRO A N 1
ATOM 2493 C CA . PRO A 1 317 ? 45.709 4.468 34.765 1.00 34.53 317 PRO A CA 1
ATOM 2494 C C . PRO A 1 317 ? 45.321 3.135 34.056 1.00 34.53 317 PRO A C 1
ATOM 2496 O O . PRO A 1 317 ? 45.921 2.089 34.277 1.00 34.53 317 PRO A O 1
ATOM 2499 N N . LEU A 1 318 ? 44.375 3.180 33.119 1.00 29.70 318 LEU A N 1
ATOM 2500 C CA . LEU A 1 318 ? 44.166 2.138 32.089 1.00 29.70 318 LEU A CA 1
ATOM 2501 C C . LEU A 1 318 ? 43.913 2.807 30.729 1.00 29.70 318 LEU A C 1
ATOM 2503 O O . LEU A 1 318 ? 43.110 2.378 29.911 1.00 29.70 318 LEU A O 1
ATOM 2507 N N . LEU A 1 319 ? 44.599 3.929 30.511 1.00 32.84 319 LEU A N 1
ATOM 2508 C CA . LEU A 1 319 ? 44.440 4.798 29.353 1.00 32.84 319 LEU A CA 1
ATOM 2509 C C . LEU A 1 319 ? 45.703 4.718 28.486 1.00 32.84 319 LEU A C 1
ATOM 2511 O O . LEU A 1 319 ? 46.430 5.697 28.383 1.00 32.84 319 LEU A O 1
ATOM 2515 N N . ARG A 1 320 ? 46.026 3.519 27.976 1.00 35.94 320 ARG A N 1
ATOM 2516 C CA . ARG A 1 320 ? 46.999 3.253 26.886 1.00 35.94 320 ARG A CA 1
ATOM 2517 C C . ARG A 1 320 ? 47.191 1.743 26.692 1.00 35.94 320 ARG A C 1
ATOM 2519 O O . ARG A 1 320 ? 48.237 1.202 27.017 1.00 35.94 320 ARG A O 1
ATOM 2526 N N . ALA A 1 321 ? 46.165 1.064 26.186 1.00 32.50 321 ALA A N 1
ATOM 2527 C CA . ALA A 1 321 ? 46.297 -0.208 25.466 1.00 32.50 321 ALA A CA 1
ATOM 2528 C C . ALA A 1 321 ? 44.927 -0.614 24.909 1.00 32.50 321 ALA A C 1
ATOM 2530 O O . ALA A 1 321 ? 44.297 -1.566 25.354 1.00 32.50 321 ALA A O 1
ATOM 2531 N N . THR A 1 322 ? 44.435 0.141 23.939 1.00 29.45 322 THR A N 1
ATOM 2532 C CA . THR A 1 322 ? 43.486 -0.388 22.961 1.00 29.45 322 THR A CA 1
ATOM 2533 C C . THR A 1 322 ? 43.748 0.399 21.698 1.00 29.45 322 THR A C 1
ATOM 2535 O O . THR A 1 322 ? 43.642 1.625 21.671 1.00 29.45 322 THR A O 1
ATOM 2538 N N . LEU A 1 323 ? 44.257 -0.315 20.702 1.00 33.78 323 LEU A N 1
ATOM 2539 C CA . LEU A 1 323 ? 44.466 0.188 19.361 1.00 33.78 323 LEU A CA 1
ATOM 2540 C C . LEU A 1 323 ? 43.192 0.897 18.902 1.00 33.78 323 LEU A C 1
ATOM 2542 O O . LEU A 1 323 ? 42.089 0.384 19.071 1.00 33.78 323 LEU A O 1
ATOM 2546 N N . SER A 1 324 ? 43.387 2.090 18.355 1.00 37.84 324 SER A N 1
ATOM 2547 C CA . SER A 1 324 ? 42.419 2.858 17.586 1.00 37.84 324 SER A CA 1
ATOM 2548 C C . SER A 1 324 ? 41.754 1.973 16.520 1.00 37.84 324 SER A C 1
ATOM 2550 O O . SER A 1 324 ? 42.213 1.925 15.383 1.00 37.84 324 SER A O 1
ATOM 2552 N N . GLN A 1 325 ? 40.660 1.295 16.858 1.00 41.50 325 GLN A N 1
ATOM 2553 C CA . GLN A 1 325 ? 39.618 1.012 15.881 1.00 41.50 325 GLN A CA 1
ATOM 2554 C C . GLN A 1 325 ? 38.832 2.314 15.742 1.00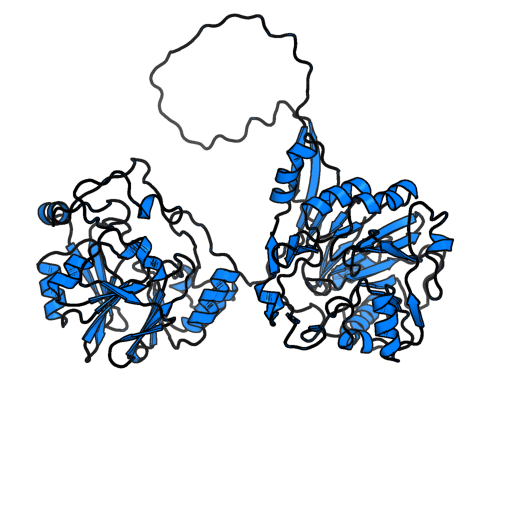 41.50 325 GLN A C 1
ATOM 2556 O O . GLN A 1 325 ? 37.998 2.642 16.587 1.00 41.50 325 GLN A O 1
ATOM 2561 N N . GLN A 1 326 ? 39.148 3.105 14.715 1.00 45.47 326 GLN A N 1
ATOM 2562 C CA . GLN A 1 326 ? 38.201 4.110 14.246 1.00 45.47 326 GLN A CA 1
ATOM 2563 C C . GLN A 1 326 ? 36.940 3.339 13.858 1.00 45.47 326 GLN A C 1
ATOM 2565 O O . GLN A 1 326 ? 36.951 2.619 12.867 1.00 45.47 326 GLN A O 1
ATOM 2570 N N . LYS A 1 327 ? 35.890 3.419 14.682 1.00 52.09 327 LYS A N 1
ATOM 2571 C CA . LYS A 1 327 ? 34.584 2.882 14.305 1.00 52.09 327 LYS A CA 1
ATOM 2572 C C . LYS A 1 327 ? 34.129 3.622 13.052 1.00 52.09 327 LYS A C 1
ATOM 2574 O O . LYS A 1 327 ? 34.018 4.850 13.060 1.00 52.09 327 LYS A O 1
ATOM 2579 N N . THR A 1 328 ? 33.931 2.865 11.990 1.00 55.81 328 THR A N 1
ATOM 2580 C CA . THR A 1 328 ? 33.304 3.302 10.750 1.00 55.81 328 THR A CA 1
ATOM 2581 C C . THR A 1 328 ? 31.827 2.948 10.862 1.00 55.81 328 THR A C 1
ATOM 2583 O O . THR A 1 328 ? 31.502 1.876 11.367 1.00 55.81 328 THR A O 1
ATOM 2586 N N . TYR A 1 329 ? 30.947 3.869 10.479 1.00 59.56 329 TYR A N 1
ATOM 2587 C CA . TYR A 1 329 ? 29.505 3.625 10.437 1.00 59.56 329 TYR A CA 1
ATOM 2588 C C . TYR A 1 329 ? 29.032 3.708 8.993 1.00 59.56 329 TYR A C 1
ATOM 2590 O O . TYR A 1 329 ? 29.561 4.511 8.211 1.00 59.56 329 TYR A O 1
ATOM 2598 N N . VAL A 1 330 ? 28.026 2.900 8.669 1.00 68.00 330 VAL A N 1
ATOM 2599 C CA . VAL A 1 330 ? 27.334 2.983 7.388 1.00 68.00 330 VAL A CA 1
ATOM 2600 C C . VAL A 1 330 ? 26.400 4.185 7.411 1.00 68.00 330 VAL A C 1
ATOM 2602 O O . VAL A 1 330 ? 25.609 4.352 8.340 1.00 68.00 330 VAL A O 1
ATOM 2605 N N . ILE A 1 331 ? 26.482 5.030 6.387 1.00 70.31 331 ILE A N 1
ATOM 2606 C CA . ILE A 1 331 ? 25.561 6.151 6.207 1.00 70.31 331 ILE A CA 1
ATOM 2607 C C . ILE A 1 331 ? 24.728 5.914 4.954 1.00 70.31 331 ILE A C 1
ATOM 2609 O O . ILE A 1 331 ? 25.256 5.548 3.904 1.00 70.31 331 ILE A O 1
ATOM 2613 N N . ILE A 1 332 ? 23.424 6.141 5.099 1.00 71.38 332 ILE A N 1
ATOM 2614 C CA . ILE A 1 332 ? 22.454 6.186 4.009 1.00 71.38 332 ILE A CA 1
ATOM 2615 C C . ILE A 1 332 ? 22.063 7.654 3.852 1.00 71.38 332 ILE A C 1
ATOM 2617 O O . ILE A 1 332 ? 21.237 8.164 4.612 1.00 71.38 332 ILE A O 1
ATOM 2621 N N . ASP A 1 333 ? 22.691 8.341 2.903 1.00 72.62 333 ASP A N 1
ATOM 2622 C CA . ASP A 1 333 ? 22.381 9.737 2.601 1.00 72.62 333 ASP A CA 1
ATOM 2623 C C . ASP A 1 333 ? 21.351 9.783 1.466 1.00 72.62 333 ASP A C 1
ATOM 2625 O O . ASP A 1 333 ? 21.632 9.340 0.351 1.00 72.62 333 ASP A O 1
ATOM 2629 N N . GLU A 1 334 ? 20.158 10.327 1.728 1.00 70.12 334 GLU A N 1
ATOM 2630 C CA . GLU A 1 334 ? 19.221 10.680 0.654 1.00 70.12 334 GLU A CA 1
ATOM 2631 C C . GLU A 1 334 ? 19.858 11.809 -0.163 1.00 70.12 334 GLU A C 1
ATOM 2633 O O . GLU A 1 334 ? 20.070 12.922 0.329 1.00 70.12 334 GLU A O 1
ATOM 2638 N N . MET A 1 335 ? 20.214 11.516 -1.410 1.00 60.81 335 MET A N 1
ATOM 2639 C CA . MET A 1 335 ? 20.756 12.521 -2.306 1.00 60.81 335 MET A CA 1
ATOM 2640 C C . MET A 1 335 ? 19.597 13.390 -2.782 1.00 60.81 335 MET A C 1
ATOM 2642 O O . MET A 1 335 ? 18.594 12.885 -3.285 1.00 60.81 335 MET A O 1
ATOM 2646 N N . SER A 1 336 ? 19.734 14.716 -2.677 1.00 48.91 336 SER A N 1
ATOM 2647 C CA . SER A 1 336 ? 18.853 15.602 -3.434 1.00 48.91 336 SER A CA 1
ATOM 2648 C C . SER A 1 336 ? 19.134 15.337 -4.909 1.00 48.91 336 SER A C 1
ATOM 2650 O O . SER A 1 336 ? 20.168 15.777 -5.419 1.00 48.91 336 SER A O 1
ATOM 2652 N N . ALA A 1 337 ? 18.273 14.569 -5.573 1.00 49.44 337 ALA A N 1
ATOM 2653 C CA . ALA A 1 337 ? 18.400 14.336 -6.998 1.00 49.44 337 ALA A CA 1
ATOM 2654 C C . ALA A 1 337 ? 18.424 15.708 -7.686 1.00 49.44 337 ALA A C 1
ATOM 2656 O O . ALA A 1 337 ? 17.452 16.465 -7.622 1.00 49.44 337 ALA A O 1
ATOM 2657 N N . SER A 1 338 ? 19.558 16.076 -8.284 1.00 45.03 338 SER A N 1
ATOM 2658 C CA . SER A 1 338 ? 19.590 17.229 -9.175 1.00 45.03 338 SER A CA 1
ATOM 2659 C C . SER A 1 338 ? 18.587 16.938 -10.297 1.00 45.03 338 SER A C 1
ATOM 2661 O O . SER A 1 338 ? 18.710 15.882 -10.923 1.00 45.03 338 SER A O 1
ATOM 2663 N N . PRO A 1 339 ? 17.629 17.839 -10.592 1.00 47.81 339 PRO A N 1
ATOM 2664 C CA . PRO A 1 339 ? 16.641 17.640 -11.658 1.00 47.81 339 PRO A CA 1
ATOM 2665 C C . PRO A 1 339 ? 17.258 17.282 -13.022 1.00 47.81 339 PRO A C 1
ATOM 2667 O O . PRO A 1 339 ? 16.581 16.738 -13.880 1.00 47.81 339 PRO A O 1
ATOM 2670 N N . SER A 1 340 ? 18.554 17.551 -13.211 1.00 50.38 340 SER A N 1
ATOM 2671 C CA . SER A 1 340 ? 19.332 17.251 -14.413 1.00 50.38 340 SER A CA 1
ATOM 2672 C C . SER A 1 340 ? 19.643 15.768 -14.662 1.00 50.38 340 SER A C 1
ATOM 2674 O O . SER A 1 340 ? 20.183 15.469 -15.722 1.00 50.38 340 SER A O 1
ATOM 2676 N N . HIS A 1 341 ? 19.386 14.846 -13.722 1.00 70.38 341 HIS A N 1
ATOM 2677 C CA . HIS A 1 341 ? 19.774 13.425 -13.861 1.00 70.38 341 HIS A CA 1
ATOM 2678 C C . HIS A 1 341 ? 18.607 12.434 -13.873 1.00 70.38 341 HIS A C 1
ATOM 2680 O O . HIS A 1 341 ? 18.823 11.252 -14.138 1.00 70.38 341 HIS A O 1
ATOM 2686 N N . THR A 1 342 ? 17.388 12.894 -13.604 1.00 77.38 342 THR A N 1
ATOM 2687 C CA . THR A 1 342 ? 16.179 12.064 -13.541 1.00 77.38 342 THR A CA 1
ATOM 2688 C C . THR A 1 342 ? 15.195 12.511 -14.611 1.00 77.38 342 THR A C 1
ATOM 2690 O O . THR A 1 342 ? 15.016 13.708 -14.813 1.00 77.38 342 THR A O 1
ATOM 2693 N N . ILE A 1 343 ? 14.530 11.568 -15.268 1.00 82.94 343 ILE A N 1
ATOM 2694 C CA . ILE A 1 343 ? 13.519 11.834 -16.293 1.00 82.94 343 ILE A CA 1
ATOM 2695 C C . ILE A 1 343 ? 12.188 11.204 -15.908 1.00 82.94 343 ILE A C 1
ATOM 2697 O O . ILE A 1 343 ? 12.141 10.226 -15.165 1.00 82.94 343 ILE A O 1
ATOM 2701 N N . THR A 1 344 ? 11.102 11.748 -16.448 1.00 84.75 344 THR A N 1
ATOM 2702 C CA . THR A 1 344 ? 9.797 11.084 -16.418 1.00 84.75 344 THR A CA 1
ATOM 2703 C C . THR A 1 344 ? 9.227 11.044 -17.830 1.00 84.75 344 THR A C 1
ATOM 2705 O O . THR A 1 344 ? 9.385 11.998 -18.587 1.00 84.75 344 THR A O 1
ATOM 2708 N N . VAL A 1 345 ? 8.523 9.971 -18.192 1.00 83.50 345 VAL A N 1
ATOM 2709 C CA . VAL A 1 345 ? 7.837 9.825 -19.489 1.00 83.50 345 VAL A CA 1
ATOM 2710 C C . VAL A 1 345 ? 6.870 10.996 -19.742 1.00 83.50 345 VAL A C 1
ATOM 2712 O O . VAL A 1 345 ? 6.652 11.403 -20.887 1.00 83.50 345 VAL A O 1
ATOM 2715 N N . SER A 1 346 ? 6.301 11.568 -18.675 1.00 81.81 346 SER A N 1
ATOM 2716 C CA . SER A 1 346 ? 5.458 12.766 -18.729 1.00 81.81 346 SER A CA 1
ATOM 2717 C C . SER A 1 346 ? 6.232 14.061 -18.996 1.00 81.81 346 SER A C 1
ATOM 2719 O O . SER A 1 346 ? 5.697 14.941 -19.671 1.00 81.81 346 SER A O 1
ATOM 2721 N N . ASP A 1 347 ? 7.471 14.185 -18.513 1.00 84.44 347 ASP A N 1
ATOM 2722 C CA . ASP A 1 347 ? 8.346 15.336 -18.766 1.00 84.44 347 ASP A CA 1
ATOM 2723 C C . ASP A 1 347 ? 9.277 15.064 -19.952 1.00 84.44 347 ASP A C 1
ATOM 2725 O O . ASP A 1 347 ? 10.469 14.764 -19.845 1.00 84.44 347 ASP A O 1
ATOM 2729 N N . ARG A 1 348 ? 8.682 15.170 -21.135 1.00 87.94 348 ARG A N 1
ATOM 2730 C CA . ARG A 1 348 ? 9.354 14.874 -22.402 1.00 87.94 348 ARG A CA 1
ATOM 2731 C C . ARG A 1 348 ? 10.409 15.904 -22.770 1.00 87.94 348 ARG A C 1
ATOM 2733 O O . ARG A 1 348 ? 11.275 15.594 -23.577 1.00 87.94 348 ARG A O 1
ATOM 2740 N N . THR A 1 349 ? 10.332 17.112 -22.215 1.00 87.25 349 THR A N 1
ATOM 2741 C CA . THR A 1 349 ? 11.361 18.134 -22.425 1.00 87.25 349 THR A CA 1
ATOM 2742 C C . THR A 1 349 ? 12.641 17.706 -21.724 1.00 87.25 349 THR A C 1
ATOM 2744 O O . THR A 1 349 ? 13.679 17.638 -22.374 1.00 87.25 349 THR A O 1
ATOM 2747 N N . ALA A 1 350 ? 12.547 17.306 -20.450 1.00 85.31 350 ALA A N 1
ATOM 2748 C CA . ALA A 1 350 ? 13.688 16.770 -19.715 1.00 85.31 350 ALA A CA 1
ATOM 2749 C C . ALA A 1 350 ? 14.268 15.526 -20.405 1.00 85.31 350 ALA A C 1
ATOM 2751 O O . ALA A 1 350 ? 15.478 15.427 -20.582 1.00 85.31 350 ALA A O 1
ATOM 2752 N N . TRP A 1 351 ? 13.419 14.602 -20.873 1.00 89.88 351 TRP A N 1
ATOM 2753 C CA . TRP A 1 351 ? 13.893 13.430 -21.617 1.00 89.88 351 TRP A CA 1
ATOM 2754 C C . TRP A 1 351 ? 14.598 13.816 -22.924 1.00 89.88 351 TRP A C 1
ATOM 2756 O O . TRP A 1 351 ? 15.654 13.283 -23.246 1.00 89.88 351 TRP A O 1
ATOM 2766 N N . LEU A 1 352 ? 14.070 14.784 -23.671 1.00 90.38 352 LEU A N 1
ATOM 2767 C CA . LEU A 1 352 ? 14.729 15.256 -24.884 1.00 90.38 352 LEU A CA 1
ATOM 2768 C C . LEU A 1 352 ? 16.111 15.863 -24.591 1.00 90.38 352 LEU A C 1
ATOM 2770 O O . LEU A 1 352 ? 17.049 15.620 -25.345 1.00 90.38 352 LEU A O 1
ATOM 2774 N N . GLU A 1 353 ? 16.251 16.608 -23.493 1.00 89.38 353 GLU A N 1
ATOM 2775 C CA . GLU A 1 353 ? 17.532 17.175 -23.055 1.00 89.38 353 GLU A CA 1
ATOM 2776 C C . GLU A 1 353 ? 18.542 16.087 -22.664 1.00 89.38 353 GLU A C 1
ATOM 2778 O O . GLU A 1 353 ? 19.717 16.180 -23.025 1.00 89.38 353 GLU A O 1
ATOM 2783 N N . THR A 1 354 ? 18.107 15.014 -21.990 1.00 88.69 354 THR A N 1
ATOM 2784 C CA . THR A 1 354 ? 19.020 13.920 -21.618 1.00 88.69 354 THR A CA 1
ATOM 2785 C C . THR A 1 354 ? 19.533 13.138 -22.820 1.00 88.69 354 THR A C 1
ATOM 2787 O O . THR A 1 354 ? 20.633 12.581 -22.753 1.00 88.69 354 THR A O 1
ATOM 2790 N N . LEU A 1 355 ? 18.809 13.142 -23.947 1.00 90.69 355 LEU A N 1
ATOM 2791 C CA . LEU A 1 355 ? 19.264 12.509 -25.186 1.00 90.69 355 LEU A CA 1
ATOM 2792 C C . LEU A 1 355 ? 20.526 13.149 -25.776 1.00 90.69 355 LEU A C 1
ATOM 2794 O O . LEU A 1 355 ? 21.185 12.485 -26.576 1.00 90.69 355 LEU A O 1
ATOM 2798 N N . GLU A 1 356 ? 20.914 14.345 -25.338 1.00 88.81 356 GLU A N 1
ATOM 2799 C CA . GLU A 1 356 ? 22.169 15.000 -25.732 1.00 88.81 356 GLU A CA 1
ATOM 2800 C C . GLU A 1 356 ? 23.383 14.547 -24.895 1.00 88.81 356 GLU A C 1
ATOM 2802 O O . GLU A 1 356 ? 24.499 14.997 -25.134 1.00 88.81 356 GLU A O 1
ATOM 2807 N N . THR A 1 357 ? 23.195 13.665 -23.905 1.00 90.31 357 THR A N 1
ATOM 2808 C CA . THR A 1 357 ? 24.296 13.157 -23.067 1.00 90.31 357 THR A CA 1
ATOM 2809 C C . THR A 1 357 ? 25.023 11.963 -23.685 1.00 90.31 357 THR A C 1
ATOM 2811 O O . THR A 1 357 ? 24.408 11.074 -24.269 1.00 90.31 357 THR A O 1
ATOM 2814 N N . ASP A 1 358 ? 26.321 11.835 -23.428 1.00 91.56 358 ASP A N 1
ATOM 2815 C CA . ASP A 1 358 ? 27.126 10.705 -23.921 1.00 91.56 358 ASP A CA 1
ATOM 2816 C C . ASP A 1 358 ? 27.025 9.457 -23.017 1.00 91.56 358 ASP A C 1
ATOM 2818 O O . ASP A 1 358 ? 27.874 8.563 -23.059 1.00 91.56 358 ASP A O 1
ATOM 2822 N N . ARG A 1 359 ? 25.994 9.383 -22.165 1.00 94.44 359 ARG A N 1
ATOM 2823 C CA . ARG A 1 359 ? 25.796 8.312 -21.179 1.00 94.44 359 ARG A CA 1
ATOM 2824 C C . ARG A 1 359 ? 24.506 7.525 -21.422 1.00 94.44 359 ARG A C 1
ATOM 2826 O O . ARG A 1 359 ? 23.574 8.060 -22.033 1.00 94.44 359 ARG A O 1
ATOM 2833 N N . PRO A 1 360 ? 24.433 6.257 -20.972 1.00 96.69 360 PRO A N 1
ATOM 2834 C CA . PRO A 1 360 ? 23.206 5.471 -21.027 1.00 96.69 360 PRO A CA 1
ATOM 2835 C C . PRO A 1 360 ? 22.060 6.134 -20.259 1.00 96.69 360 PRO A C 1
ATOM 2837 O O . PRO A 1 360 ? 22.266 6.697 -19.183 1.00 96.69 360 PRO A O 1
ATOM 2840 N N . ILE A 1 361 ? 20.845 6.009 -20.786 1.00 96.12 361 ILE A N 1
ATOM 2841 C CA . ILE A 1 361 ? 19.609 6.367 -20.082 1.00 96.12 361 ILE A CA 1
ATOM 2842 C C . ILE A 1 361 ? 18.855 5.076 -19.782 1.00 96.12 361 ILE A C 1
ATOM 2844 O O . ILE A 1 361 ? 18.725 4.222 -20.660 1.00 96.12 361 ILE A O 1
ATOM 2848 N N . LEU A 1 362 ? 18.356 4.943 -18.558 1.00 96.31 362 LEU A N 1
ATOM 2849 C CA . LEU A 1 362 ? 17.515 3.829 -18.135 1.00 96.31 362 LEU A CA 1
ATOM 2850 C C . LEU A 1 362 ? 16.130 4.354 -17.756 1.00 96.31 362 LEU A C 1
ATOM 2852 O O . LEU A 1 362 ? 16.034 5.304 -16.984 1.00 96.31 362 LEU A O 1
ATOM 2856 N N . VAL A 1 363 ? 15.070 3.733 -18.274 1.00 94.31 363 VAL A N 1
ATOM 2857 C CA . VAL A 1 363 ? 13.675 4.107 -17.988 1.00 94.31 363 VAL A CA 1
ATOM 2858 C C . VAL A 1 363 ? 12.881 2.886 -17.560 1.00 94.31 363 VAL A C 1
ATOM 2860 O O . VAL A 1 363 ? 12.878 1.878 -18.266 1.00 94.31 363 VAL A O 1
ATOM 2863 N N . HIS A 1 364 ? 12.188 2.988 -16.431 1.00 92.44 364 HIS A N 1
ATOM 2864 C CA . HIS A 1 364 ? 11.258 1.976 -15.952 1.00 92.44 364 HIS A CA 1
ATOM 2865 C C . HIS A 1 364 ? 9.885 2.253 -16.573 1.00 92.44 364 HIS A C 1
ATOM 2867 O O . HIS A 1 364 ? 9.295 3.302 -16.333 1.00 92.44 364 HIS A O 1
ATOM 2873 N N . LEU A 1 365 ? 9.386 1.380 -17.447 1.00 89.12 365 LEU A N 1
ATOM 2874 C CA . LEU A 1 365 ? 8.169 1.640 -18.233 1.00 89.12 365 LEU A CA 1
ATOM 2875 C C . LEU A 1 365 ? 6.890 1.105 -17.573 1.00 89.12 365 LEU A C 1
ATOM 2877 O O . LEU A 1 365 ? 5.813 1.669 -17.783 1.00 89.12 365 LEU A O 1
ATOM 2881 N N . ASN A 1 366 ? 7.014 0.052 -16.767 1.00 79.81 366 ASN A N 1
ATOM 2882 C CA . ASN A 1 366 ? 6.003 -0.409 -15.816 1.00 79.81 366 ASN A CA 1
ATOM 2883 C C . ASN A 1 366 ? 6.632 -0.415 -14.411 1.00 79.81 366 ASN A C 1
ATOM 2885 O O . ASN A 1 366 ? 7.818 -0.159 -14.286 1.00 79.81 366 ASN A O 1
ATOM 2889 N N . ALA A 1 367 ? 5.873 -0.642 -13.342 1.00 73.44 367 ALA A N 1
ATOM 2890 C CA . ALA A 1 367 ? 6.436 -0.648 -11.985 1.00 73.44 367 ALA A CA 1
ATOM 2891 C C . ALA A 1 367 ? 7.108 -1.987 -11.599 1.00 73.44 367 ALA A C 1
ATOM 2893 O O . ALA A 1 367 ? 7.268 -2.246 -10.408 1.00 73.44 367 ALA A O 1
ATOM 2894 N N . ASP A 1 368 ? 7.464 -2.835 -12.573 1.00 78.38 368 ASP A N 1
ATOM 2895 C CA . ASP A 1 368 ? 7.862 -4.232 -12.369 1.00 78.38 368 ASP A CA 1
ATOM 2896 C C . ASP A 1 368 ? 9.155 -4.597 -13.131 1.00 78.38 368 ASP A C 1
ATOM 2898 O O . ASP A 1 368 ? 10.254 -4.541 -12.569 1.00 78.38 368 ASP A O 1
ATOM 2902 N N . THR A 1 369 ? 9.045 -4.990 -14.403 1.00 83.50 369 THR A N 1
ATOM 2903 C CA . THR A 1 369 ? 10.117 -5.638 -15.185 1.00 83.50 369 THR A CA 1
ATOM 2904 C C . THR A 1 369 ? 10.472 -4.959 -16.491 1.00 83.50 369 THR A C 1
ATOM 2906 O O . THR A 1 369 ? 11.516 -5.273 -17.056 1.00 83.50 369 THR A O 1
ATOM 2909 N N . THR A 1 370 ? 9.644 -4.045 -16.994 1.00 92.44 370 THR A N 1
ATOM 2910 C CA . THR A 1 370 ? 9.854 -3.480 -18.324 1.00 92.44 370 THR A CA 1
ATOM 2911 C C . THR A 1 370 ? 10.789 -2.291 -18.258 1.00 92.44 370 THR A C 1
ATOM 2913 O O . THR A 1 370 ? 10.406 -1.206 -17.816 1.00 92.44 370 THR A O 1
ATOM 2916 N N . TRP A 1 371 ? 11.999 -2.482 -18.773 1.00 95.94 371 TRP A N 1
ATOM 2917 C CA . TRP A 1 371 ? 13.031 -1.452 -18.806 1.00 95.94 371 TRP A CA 1
ATOM 2918 C C . TRP A 1 371 ? 13.407 -1.084 -20.231 1.00 95.94 371 TRP A C 1
ATOM 2920 O O . TRP A 1 371 ? 13.587 -1.949 -21.084 1.00 95.94 371 TRP A O 1
ATOM 2930 N N . LEU A 1 372 ? 13.595 0.207 -20.472 1.00 97.31 372 LEU A N 1
ATOM 2931 C CA . LEU A 1 372 ? 14.199 0.724 -21.690 1.00 97.31 372 LEU A CA 1
ATOM 2932 C C . LEU A 1 372 ? 15.611 1.219 -21.377 1.00 97.31 372 LEU A C 1
ATOM 2934 O O . LEU A 1 372 ? 15.786 2.135 -20.574 1.00 97.31 372 LEU A O 1
ATOM 2938 N N . ILE A 1 373 ? 16.605 0.643 -22.049 1.00 98.19 373 ILE A N 1
ATOM 2939 C CA . ILE A 1 373 ? 17.991 1.116 -22.049 1.00 98.19 373 ILE A CA 1
ATOM 2940 C C . ILE A 1 373 ? 18.226 1.877 -23.352 1.00 98.19 373 ILE A C 1
ATOM 2942 O O . ILE A 1 373 ? 18.048 1.320 -24.435 1.00 98.19 373 ILE A O 1
ATOM 2946 N N . GLN A 1 374 ? 18.664 3.130 -23.262 1.00 97.81 374 GLN A N 1
ATOM 2947 C CA . GLN A 1 374 ? 19.024 3.944 -24.422 1.00 97.81 374 GLN A CA 1
ATOM 2948 C C . GLN A 1 374 ? 20.518 4.256 -24.412 1.00 97.81 374 GLN A C 1
ATOM 2950 O O . GLN A 1 374 ? 20.994 5.114 -23.662 1.00 97.81 374 GLN A O 1
ATOM 2955 N N . LEU A 1 375 ? 21.266 3.576 -25.274 1.00 97.81 375 LEU A N 1
ATOM 2956 C CA . LEU A 1 375 ? 22.702 3.784 -25.431 1.00 97.81 375 LEU A CA 1
ATOM 2957 C C . LEU A 1 375 ? 22.956 4.862 -26.495 1.00 97.81 375 LEU A C 1
ATOM 2959 O O . LEU A 1 375 ? 22.333 4.813 -27.555 1.00 97.81 375 LEU A O 1
ATOM 2963 N N . PRO A 1 376 ? 23.839 5.846 -26.262 1.00 96.62 376 PRO A N 1
ATOM 2964 C CA . PRO A 1 376 ? 24.310 6.711 -27.338 1.00 96.62 376 PRO A CA 1
ATOM 2965 C C . PRO A 1 376 ? 25.171 5.904 -28.317 1.00 96.62 376 PRO A C 1
ATOM 2967 O O . PRO A 1 376 ? 25.758 4.887 -27.954 1.00 96.62 376 PRO A O 1
ATOM 2970 N N . TYR A 1 377 ? 25.260 6.354 -29.565 1.00 95.62 377 TYR A N 1
ATOM 2971 C CA . TYR A 1 377 ? 26.184 5.745 -30.522 1.00 95.62 377 TYR A CA 1
ATOM 2972 C C . TYR A 1 377 ? 27.621 6.205 -30.239 1.00 95.62 377 TYR A C 1
ATOM 2974 O O . TYR A 1 377 ? 27.850 7.413 -30.120 1.00 95.62 377 TYR A O 1
ATOM 2982 N N . PRO A 1 378 ? 28.604 5.289 -30.154 1.00 94.69 378 PRO A N 1
ATOM 2983 C CA . PRO A 1 378 ? 29.990 5.678 -29.958 1.00 94.69 378 PRO A CA 1
ATOM 2984 C C . PRO A 1 378 ? 30.549 6.361 -31.207 1.00 94.69 378 PRO A C 1
ATOM 2986 O O . PRO A 1 378 ? 30.141 6.094 -32.337 1.00 94.69 378 PRO A O 1
ATOM 2989 N N . SER A 1 379 ? 31.584 7.176 -31.027 1.00 89.75 379 SER A N 1
ATOM 2990 C CA . SER A 1 379 ? 32.305 7.814 -32.137 1.00 89.75 379 SER A CA 1
ATOM 2991 C C . SER A 1 379 ? 32.922 6.811 -33.127 1.00 89.75 379 SER A C 1
ATOM 2993 O O . SER A 1 379 ? 33.147 7.153 -34.287 1.00 89.75 379 SER A O 1
ATOM 2995 N N . SER A 1 380 ? 33.157 5.566 -32.698 1.00 89.31 380 SER A N 1
ATOM 2996 C CA . SER A 1 380 ? 33.630 4.457 -33.536 1.00 89.31 380 SER A CA 1
ATOM 2997 C C . SER A 1 380 ? 32.551 3.845 -34.441 1.00 89.31 380 SER A C 1
ATOM 2999 O O . SER A 1 380 ? 32.899 3.151 -35.398 1.00 89.31 380 SER A O 1
ATOM 3001 N N . ALA A 1 381 ? 31.264 4.095 -34.179 1.00 90.88 381 ALA A N 1
ATOM 3002 C CA . ALA A 1 381 ? 30.143 3.563 -34.949 1.00 90.88 381 ALA A CA 1
ATOM 3003 C C . ALA A 1 381 ? 29.064 4.648 -35.137 1.00 90.88 381 ALA A C 1
ATOM 3005 O O . ALA A 1 381 ? 28.210 4.813 -34.265 1.00 90.88 381 ALA A O 1
ATOM 3006 N N . PRO A 1 382 ? 29.083 5.396 -36.260 1.00 87.94 382 PRO A N 1
ATOM 3007 C CA . PRO A 1 382 ? 28.167 6.512 -36.461 1.00 87.94 382 PRO A CA 1
ATOM 3008 C C . PRO A 1 382 ? 26.709 6.049 -36.457 1.00 87.94 382 PRO A C 1
ATOM 3010 O O . PRO A 1 382 ? 26.373 4.997 -37.008 1.00 87.94 382 PRO A O 1
ATOM 3013 N N . ALA A 1 383 ? 25.846 6.870 -35.861 1.00 92.06 383 ALA A N 1
ATOM 3014 C CA . ALA A 1 383 ? 24.427 6.580 -35.768 1.00 92.06 383 ALA A CA 1
ATOM 3015 C C . ALA A 1 383 ? 23.770 6.494 -37.162 1.00 92.06 383 ALA A C 1
ATOM 3017 O O . ALA A 1 383 ? 24.088 7.301 -38.047 1.00 92.06 383 ALA A O 1
ATOM 3018 N N . PRO A 1 384 ? 22.827 5.557 -37.378 1.00 92.81 384 PRO A N 1
ATOM 3019 C CA . PRO A 1 384 ? 22.001 5.548 -38.577 1.00 92.81 384 PRO A CA 1
ATOM 3020 C C . PRO A 1 384 ? 21.200 6.849 -38.726 1.00 92.81 384 PRO A C 1
ATOM 3022 O O . PRO A 1 384 ? 20.904 7.544 -37.753 1.00 92.81 384 PRO A O 1
ATOM 3025 N N . ALA A 1 385 ? 20.802 7.175 -39.957 1.00 91.38 385 ALA A N 1
ATOM 3026 C CA . ALA A 1 385 ? 20.032 8.386 -40.226 1.00 91.38 385 ALA A CA 1
ATOM 3027 C C . ALA A 1 385 ? 18.732 8.425 -39.398 1.00 91.38 385 ALA A C 1
ATOM 3029 O O . ALA A 1 385 ? 17.930 7.493 -39.442 1.00 91.38 385 ALA A O 1
ATOM 3030 N N . GLY A 1 386 ? 18.518 9.524 -38.667 1.00 89.75 386 GLY A N 1
ATOM 3031 C CA . GLY A 1 386 ? 17.339 9.707 -37.812 1.00 89.75 386 GLY A CA 1
ATOM 3032 C C . GLY A 1 386 ? 17.383 8.943 -36.483 1.00 89.75 386 GLY A C 1
ATOM 3033 O O . GLY A 1 386 ? 16.331 8.768 -35.869 1.00 89.75 386 GLY A O 1
ATOM 3034 N N . ARG A 1 387 ? 18.567 8.477 -36.064 1.00 93.56 387 ARG A N 1
ATOM 3035 C CA . ARG A 1 387 ? 18.812 7.824 -34.774 1.00 93.56 387 ARG A CA 1
ATOM 3036 C C . ARG A 1 387 ? 19.873 8.599 -33.989 1.00 93.56 387 ARG A C 1
ATOM 3038 O O . ARG A 1 387 ? 20.895 8.986 -34.547 1.00 93.56 387 ARG A O 1
ATOM 3045 N N . LYS A 1 388 ? 19.647 8.773 -32.693 1.00 92.88 388 LYS A N 1
ATOM 3046 C CA . LYS A 1 388 ? 20.585 9.271 -31.682 1.00 92.88 388 LYS A CA 1
ATOM 3047 C C . LYS A 1 388 ? 20.890 8.181 -30.662 1.00 92.88 388 LYS A C 1
ATOM 3049 O O . LYS A 1 388 ? 21.980 8.182 -30.092 1.00 92.88 388 LYS A O 1
ATOM 3054 N N . ARG A 1 389 ? 19.954 7.250 -30.439 1.00 95.69 389 ARG A N 1
ATOM 3055 C CA . ARG A 1 389 ? 20.092 6.157 -29.473 1.00 95.69 389 ARG A CA 1
ATOM 3056 C C . ARG A 1 389 ? 19.911 4.777 -30.093 1.00 95.69 389 ARG A C 1
ATOM 3058 O O . ARG A 1 389 ? 19.152 4.596 -31.044 1.00 95.69 389 ARG A O 1
ATOM 3065 N N . PHE A 1 390 ? 20.622 3.814 -29.521 1.00 97.12 390 PHE A N 1
ATOM 3066 C CA . PHE A 1 390 ? 20.362 2.390 -29.656 1.00 97.12 390 PHE A CA 1
ATOM 3067 C C . PHE A 1 390 ? 19.507 1.949 -28.461 1.00 97.12 390 PHE A C 1
ATOM 3069 O O . PHE A 1 390 ? 19.950 2.021 -27.313 1.00 97.12 390 PHE A O 1
ATOM 3076 N N . ASN A 1 391 ? 18.265 1.560 -28.727 1.00 97.94 391 ASN A N 1
ATOM 3077 C CA . ASN A 1 391 ? 17.230 1.301 -27.735 1.00 97.94 391 ASN A CA 1
ATOM 3078 C C . ASN A 1 391 ? 17.041 -0.210 -27.540 1.00 97.94 391 ASN A C 1
ATOM 3080 O O . ASN A 1 391 ? 16.624 -0.913 -28.464 1.00 97.94 391 ASN A O 1
ATOM 3084 N N . ILE A 1 392 ? 17.308 -0.686 -26.323 1.00 98.19 392 ILE A N 1
ATOM 3085 C CA . ILE A 1 392 ? 17.135 -2.079 -25.900 1.00 98.19 392 ILE A CA 1
ATOM 3086 C C . ILE A 1 392 ? 15.971 -2.145 -24.914 1.00 98.19 392 ILE A C 1
ATOM 3088 O O . ILE A 1 392 ? 15.952 -1.410 -23.926 1.00 98.19 392 ILE A O 1
ATOM 3092 N N . LEU A 1 393 ? 15.015 -3.033 -25.172 1.00 97.25 393 LEU A N 1
ATOM 3093 C CA . LEU A 1 393 ? 13.874 -3.279 -24.296 1.00 97.25 393 LEU A CA 1
ATOM 3094 C C . LEU A 1 393 ? 14.093 -4.572 -23.502 1.00 97.25 393 LEU A C 1
ATOM 3096 O O . LEU A 1 393 ? 14.359 -5.613 -24.099 1.00 97.25 393 LEU A O 1
ATOM 3100 N N . LEU A 1 394 ? 13.981 -4.510 -22.179 1.00 96.62 394 LEU A N 1
ATOM 3101 C CA . LEU A 1 394 ? 14.051 -5.670 -21.291 1.00 96.62 394 LEU A CA 1
ATOM 3102 C C . LEU A 1 394 ? 12.647 -6.063 -20.840 1.00 96.62 394 LEU A C 1
ATOM 3104 O O . LEU A 1 394 ? 11.875 -5.180 -20.467 1.00 96.62 394 LEU A O 1
ATOM 3108 N N . ASP A 1 395 ? 12.347 -7.363 -20.876 1.00 94.50 395 ASP A N 1
ATOM 3109 C CA . ASP A 1 395 ? 11.143 -7.992 -20.308 1.00 94.50 395 ASP A CA 1
ATOM 3110 C C . ASP A 1 395 ? 9.844 -7.171 -20.468 1.00 94.50 395 ASP A C 1
ATOM 3112 O O . ASP A 1 395 ? 9.250 -6.695 -19.492 1.00 94.50 395 ASP A O 1
ATOM 3116 N N . PRO A 1 396 ? 9.395 -6.932 -21.713 1.00 92.25 396 PRO A N 1
ATOM 3117 C CA . PRO A 1 396 ? 8.240 -6.092 -21.967 1.00 92.25 396 PRO A CA 1
ATOM 3118 C C . PRO A 1 396 ? 6.908 -6.735 -21.573 1.00 92.25 396 PRO A C 1
ATOM 3120 O O . PRO A 1 396 ? 6.482 -7.736 -22.149 1.00 92.25 396 PRO A O 1
ATOM 3123 N N . TRP A 1 397 ? 6.189 -6.052 -20.682 1.00 86.25 397 TRP A N 1
ATOM 3124 C CA . TRP A 1 397 ? 4.819 -6.333 -20.269 1.00 86.25 397 TRP A CA 1
ATOM 3125 C C . TRP A 1 397 ? 4.087 -5.006 -19.996 1.00 86.25 397 TRP A C 1
ATOM 3127 O O . TRP A 1 397 ? 4.266 -4.379 -18.955 1.00 86.25 397 TRP A O 1
ATOM 3137 N N . LEU A 1 398 ? 3.296 -4.523 -20.966 1.00 79.81 398 LEU A N 1
ATOM 3138 C CA . LEU A 1 398 ? 2.621 -3.210 -20.873 1.00 79.81 398 LEU A CA 1
ATOM 3139 C C . LEU A 1 398 ? 1.097 -3.292 -20.696 1.00 79.81 398 LEU A C 1
ATOM 3141 O O . LEU A 1 398 ? 0.470 -2.334 -20.246 1.00 79.81 398 LEU A O 1
ATOM 3145 N N . GLN A 1 399 ? 0.460 -4.402 -21.075 1.00 70.38 399 GLN A N 1
ATOM 3146 C CA . GLN A 1 399 ? -1.000 -4.519 -21.070 1.00 70.38 399 GLN A CA 1
ATOM 3147 C C . GLN A 1 399 ? -1.480 -5.939 -20.768 1.00 70.38 399 GLN A C 1
ATOM 3149 O O . GLN A 1 399 ? -0.829 -6.905 -21.142 1.00 70.38 399 GLN A O 1
ATOM 3154 N N . ARG A 1 400 ? -2.706 -6.023 -20.218 1.00 59.16 400 ARG A N 1
ATOM 3155 C CA . ARG A 1 400 ? -3.488 -7.240 -19.895 1.00 59.16 400 ARG A CA 1
ATOM 3156 C C . ARG A 1 400 ? -2.893 -8.112 -18.769 1.00 59.16 400 ARG A C 1
ATOM 3158 O O . ARG A 1 400 ? -1.690 -8.100 -18.544 1.00 59.16 400 ARG A O 1
ATOM 3165 N N . PRO A 1 401 ? -3.739 -8.851 -18.020 1.00 55.50 401 PRO A N 1
ATOM 3166 C CA . PRO A 1 401 ? -3.250 -9.844 -17.070 1.00 55.50 401 PRO A CA 1
ATOM 3167 C C . PRO A 1 401 ? -2.487 -10.964 -17.758 1.00 55.50 401 PRO A C 1
ATOM 3169 O O . PRO A 1 401 ? -2.905 -11.432 -18.818 1.00 55.50 401 PRO A O 1
ATOM 3172 N N . GLN A 1 402 ? -1.453 -11.450 -17.087 1.00 58.28 402 GLN A N 1
ATOM 3173 C CA . GLN A 1 402 ? -0.725 -12.639 -17.503 1.00 58.28 402 GLN A CA 1
ATOM 3174 C C . GLN A 1 402 ? -1.345 -13.895 -16.888 1.00 58.28 402 GLN A C 1
ATOM 3176 O O . GLN A 1 402 ? -1.910 -13.833 -15.791 1.00 58.28 402 GLN A O 1
ATOM 3181 N N . SER A 1 403 ? -1.174 -15.047 -17.535 1.00 46.03 403 SER A N 1
ATOM 3182 C CA . SER A 1 403 ? -1.516 -16.344 -16.952 1.00 46.03 403 SER A CA 1
ATOM 3183 C C . SER A 1 403 ? -0.504 -17.416 -17.342 1.00 46.03 403 SER A C 1
ATOM 3185 O O . SER A 1 403 ? -0.228 -17.599 -18.525 1.00 46.03 403 SER A O 1
ATOM 3187 N N . ASP A 1 404 ? -0.014 -18.169 -16.354 1.00 45.91 404 ASP A N 1
ATOM 3188 C CA . ASP A 1 404 ? 0.925 -19.272 -16.575 1.00 45.91 404 ASP A CA 1
ATOM 3189 C C . ASP A 1 404 ? 0.180 -20.614 -16.658 1.00 45.91 404 ASP A C 1
ATOM 3191 O O . ASP A 1 404 ? -0.557 -20.963 -15.733 1.00 45.91 404 ASP A O 1
ATOM 3195 N N . VAL A 1 405 ? 0.419 -21.389 -17.730 1.00 41.38 405 VAL A N 1
ATOM 3196 C CA . VAL A 1 405 ? -0.040 -22.779 -18.006 1.00 41.38 405 VAL A CA 1
ATOM 3197 C C . VAL A 1 405 ? -1.567 -22.971 -18.095 1.00 41.38 405 VAL A C 1
ATOM 3199 O O . VAL A 1 405 ? -2.061 -23.560 -19.055 1.00 41.38 405 VAL A O 1
ATOM 3202 N N . ALA A 1 406 ? -2.326 -22.475 -17.118 1.00 34.91 406 ALA A N 1
ATOM 3203 C CA . ALA A 1 406 ? -3.777 -22.352 -17.105 1.00 34.91 406 ALA A CA 1
ATOM 3204 C C . ALA A 1 406 ? -4.210 -21.307 -16.053 1.00 34.91 406 ALA A C 1
ATOM 3206 O O . ALA A 1 406 ? -3.645 -21.255 -14.964 1.00 34.91 406 ALA A O 1
ATOM 3207 N N . ALA A 1 407 ? -5.277 -20.539 -16.311 1.00 35.25 407 ALA A N 1
ATOM 3208 C CA . ALA A 1 407 ? -5.758 -19.454 -15.431 1.00 35.25 407 ALA A CA 1
ATOM 3209 C C . ALA A 1 407 ? -6.044 -19.851 -13.964 1.00 35.25 407 ALA A C 1
ATOM 3211 O O . ALA A 1 407 ? -6.095 -18.991 -13.087 1.00 35.25 407 ALA A O 1
ATOM 3212 N N . TRP A 1 408 ? -6.208 -21.148 -13.671 1.00 30.83 408 TRP A N 1
ATOM 3213 C CA . TRP A 1 408 ? -6.387 -21.670 -12.310 1.00 30.83 408 TRP A CA 1
ATOM 3214 C C . TRP A 1 408 ? -5.072 -21.838 -11.518 1.00 30.83 408 TRP A C 1
ATOM 3216 O O . TRP A 1 408 ? -5.115 -21.977 -10.293 1.00 30.83 408 TRP A O 1
ATOM 3226 N N . PHE A 1 409 ? -3.914 -21.815 -12.187 1.00 31.75 409 PHE A N 1
ATOM 3227 C CA . PHE A 1 409 ? -2.592 -22.035 -11.593 1.00 31.75 409 PHE A CA 1
ATOM 3228 C C . PHE A 1 409 ? -1.966 -20.727 -11.077 1.00 31.75 409 PHE A C 1
ATOM 3230 O O . PHE A 1 409 ? -1.682 -20.615 -9.882 1.00 31.75 409 PHE A O 1
ATOM 3237 N N . SER A 1 410 ? -1.830 -19.723 -11.952 1.00 40.31 410 SER A N 1
ATOM 3238 C CA . SER A 1 410 ? -1.322 -18.377 -11.646 1.00 40.31 410 SER A CA 1
ATOM 3239 C C . SER A 1 410 ? -1.887 -17.378 -12.663 1.00 40.31 410 SER A C 1
ATOM 3241 O O . SER A 1 410 ? -1.777 -17.591 -13.872 1.00 40.31 410 SER A O 1
ATOM 3243 N N . THR A 1 411 ? -2.536 -16.314 -12.184 1.00 47.31 411 THR A N 1
ATOM 3244 C CA . THR A 1 411 ? -2.875 -15.121 -12.980 1.00 47.31 411 THR A CA 1
ATOM 3245 C C . THR A 1 411 ? -2.397 -13.893 -12.217 1.00 47.31 411 THR A C 1
ATOM 3247 O O . THR A 1 411 ? -2.685 -13.777 -11.020 1.00 47.31 411 THR A O 1
ATOM 3250 N N . GLN A 1 412 ? -1.678 -12.993 -12.886 1.00 44.69 412 GLN A N 1
ATOM 3251 C CA . GLN A 1 412 ? -1.113 -11.797 -12.260 1.00 44.69 412 GLN A CA 1
ATOM 3252 C C . GLN A 1 412 ? -1.581 -10.531 -12.984 1.00 44.69 412 GLN A C 1
ATOM 3254 O O . GLN A 1 412 ? -1.758 -10.519 -14.203 1.00 44.69 412 GLN A O 1
ATOM 3259 N N . TRP A 1 413 ? -1.805 -9.466 -12.215 1.00 57.44 413 TRP A N 1
ATOM 3260 C CA . TRP A 1 413 ? -2.117 -8.129 -12.721 1.00 57.44 413 TRP A CA 1
ATOM 3261 C C . TRP A 1 413 ? -1.149 -7.120 -12.103 1.00 57.44 413 TRP A C 1
ATOM 3263 O O . TRP A 1 413 ? -0.905 -7.190 -10.891 1.00 57.44 413 TRP A O 1
ATOM 3273 N N . HIS A 1 414 ? -0.709 -6.145 -12.904 1.00 52.19 414 HIS A N 1
ATOM 3274 C CA . HIS A 1 414 ? -0.093 -4.925 -12.389 1.00 52.19 414 HIS A CA 1
ATOM 3275 C C . HIS A 1 414 ? -1.013 -4.249 -11.365 1.00 52.19 414 HIS A C 1
ATOM 3277 O O . HIS A 1 414 ? -2.236 -4.177 -11.543 1.00 52.19 414 HIS A O 1
ATOM 3283 N N . LEU A 1 415 ? -0.421 -3.770 -10.278 1.00 48.91 415 LEU A N 1
ATOM 3284 C CA . LEU A 1 415 ? -1.082 -2.945 -9.273 1.00 48.91 415 LEU A CA 1
ATOM 3285 C C . LEU A 1 415 ? -0.959 -1.453 -9.623 1.00 48.91 415 LEU A C 1
ATOM 3287 O O . LEU A 1 415 ? -1.868 -0.682 -9.310 1.00 48.91 415 LEU A O 1
ATOM 3291 N N . VAL A 1 416 ? 0.128 -1.067 -10.294 1.00 54.41 416 VAL A N 1
ATOM 3292 C CA . VAL A 1 416 ? 0.415 0.260 -10.842 1.00 54.41 416 VAL A CA 1
ATOM 3293 C C . VAL A 1 416 ? 0.247 0.208 -12.361 1.00 54.41 416 VAL A C 1
ATOM 3295 O O . VAL A 1 416 ? 0.859 -0.618 -13.028 1.00 54.41 416 VAL A O 1
ATOM 3298 N N . GLU A 1 417 ? -0.586 1.081 -12.934 1.00 63.06 417 GLU A N 1
ATOM 3299 C CA . GLU A 1 417 ? -0.741 1.122 -14.395 1.00 63.06 417 GLU A CA 1
ATOM 3300 C C . GLU A 1 417 ? 0.579 1.531 -15.079 1.00 63.06 417 GLU A C 1
ATOM 3302 O O . GLU A 1 417 ? 1.184 2.522 -14.659 1.00 63.06 417 GLU A O 1
ATOM 3307 N N . PRO A 1 418 ? 1.006 0.820 -16.143 1.00 67.25 418 PRO A N 1
ATOM 3308 C CA . PRO A 1 418 ? 2.160 1.214 -16.943 1.00 67.25 418 PRO A CA 1
ATOM 3309 C C . PRO A 1 418 ? 2.002 2.617 -17.532 1.00 67.25 418 PRO A C 1
ATOM 3311 O O . PRO A 1 418 ? 0.912 3.015 -17.955 1.00 67.25 418 PRO A O 1
ATOM 3314 N N . SER A 1 419 ? 3.106 3.361 -17.598 1.00 77.00 419 SER A N 1
ATOM 3315 C CA . SER A 1 419 ? 3.094 4.764 -18.045 1.00 77.00 419 SER A CA 1
ATOM 3316 C C . SER A 1 419 ? 2.891 4.917 -19.552 1.00 77.00 419 SER A C 1
ATOM 3318 O O . SER A 1 419 ? 2.517 5.992 -20.018 1.00 77.00 419 SER A O 1
ATOM 3320 N N . LEU A 1 420 ? 3.110 3.838 -20.303 1.00 82.19 420 LEU A N 1
ATOM 3321 C CA . LEU A 1 420 ? 2.765 3.687 -21.713 1.00 82.19 420 LEU A CA 1
ATOM 3322 C C . LEU A 1 420 ? 2.012 2.374 -21.869 1.00 82.19 420 LEU A C 1
ATOM 3324 O O . LEU A 1 420 ? 2.382 1.366 -21.270 1.00 82.19 420 LEU A O 1
ATOM 3328 N N . LYS A 1 421 ? 0.950 2.379 -22.671 1.00 82.25 421 LYS A N 1
ATOM 3329 C CA . LYS A 1 421 ? 0.032 1.241 -22.739 1.00 82.25 421 LYS A CA 1
ATOM 3330 C C . LYS A 1 421 ? 0.404 0.265 -23.847 1.00 82.25 421 LYS A C 1
ATOM 3332 O O . LYS A 1 421 ? 0.094 -0.911 -23.726 1.00 82.25 421 LYS A O 1
ATOM 3337 N N . THR A 1 422 ? 1.007 0.719 -24.939 1.00 89.50 422 THR A N 1
ATOM 3338 C CA . THR A 1 422 ? 1.286 -0.128 -26.117 1.00 89.50 422 THR A CA 1
ATOM 3339 C C . THR A 1 422 ? 2.700 0.082 -26.631 1.00 89.50 422 THR A C 1
ATOM 3341 O O . THR A 1 422 ? 3.298 1.138 -26.404 1.00 89.50 422 THR A O 1
ATOM 3344 N N . MET A 1 423 ? 3.216 -0.897 -27.374 1.00 91.88 423 MET A N 1
ATOM 3345 C CA . MET A 1 423 ? 4.476 -0.740 -28.102 1.00 91.88 423 MET A CA 1
ATOM 3346 C C . MET A 1 423 ? 4.379 0.334 -29.177 1.00 91.88 423 MET A C 1
ATOM 3348 O O . MET A 1 423 ? 5.361 1.024 -29.424 1.00 91.88 423 MET A O 1
ATOM 3352 N N . ASP A 1 424 ? 3.200 0.536 -29.763 1.00 91.00 424 ASP A N 1
ATOM 3353 C CA . ASP A 1 424 ? 2.975 1.569 -30.775 1.00 91.00 424 ASP A CA 1
ATOM 3354 C C . ASP A 1 424 ? 3.066 2.986 -30.179 1.00 91.00 424 ASP A C 1
ATOM 3356 O O . ASP A 1 424 ? 3.675 3.890 -30.759 1.00 91.00 424 ASP A O 1
ATOM 3360 N N . GLU A 1 425 ? 2.542 3.166 -28.961 1.00 92.31 425 GLU A N 1
ATOM 3361 C CA . GLU A 1 425 ? 2.670 4.405 -28.191 1.00 92.31 425 GLU A CA 1
ATOM 3362 C C . GLU A 1 425 ? 4.134 4.679 -27.813 1.00 92.31 425 GLU A C 1
ATOM 3364 O O . GLU A 1 425 ? 4.629 5.788 -28.035 1.00 92.31 425 GLU A O 1
ATOM 3369 N N . LEU A 1 426 ? 4.852 3.667 -27.306 1.00 94.06 426 LEU A N 1
ATOM 3370 C CA . LEU A 1 426 ? 6.285 3.775 -27.013 1.00 94.06 426 LEU A CA 1
ATOM 3371 C C . LEU A 1 426 ? 7.089 4.104 -28.276 1.00 94.06 426 LEU A C 1
ATOM 3373 O O . LEU A 1 426 ? 7.899 5.030 -28.272 1.00 94.06 426 LEU A O 1
ATOM 3377 N N . ASN A 1 427 ? 6.840 3.394 -29.373 1.00 95.44 427 ASN A N 1
ATOM 3378 C CA . ASN A 1 427 ? 7.529 3.599 -30.639 1.00 95.44 427 ASN A CA 1
ATOM 3379 C C . ASN A 1 427 ? 7.294 5.014 -31.189 1.00 95.44 427 ASN A C 1
ATOM 3381 O O . ASN A 1 427 ? 8.239 5.700 -31.581 1.00 95.44 427 ASN A O 1
ATOM 3385 N N . SER A 1 428 ? 6.047 5.489 -31.140 1.00 94.69 428 SER A N 1
ATOM 3386 C CA . SER A 1 428 ? 5.679 6.844 -31.561 1.00 94.69 428 SER A CA 1
ATOM 3387 C C . SER A 1 428 ? 6.311 7.924 -30.680 1.00 94.69 428 SER A C 1
ATOM 3389 O O . SER A 1 428 ? 6.640 9.008 -31.169 1.00 94.69 428 SER A O 1
ATOM 3391 N N . LEU A 1 429 ? 6.493 7.653 -29.383 1.00 94.62 429 LEU A N 1
ATOM 3392 C CA . LEU A 1 429 ? 7.174 8.567 -28.467 1.00 94.62 429 LEU A CA 1
ATOM 3393 C C . LEU A 1 429 ? 8.659 8.670 -28.811 1.00 94.62 429 LEU A C 1
ATOM 3395 O O . LEU A 1 429 ? 9.173 9.775 -28.981 1.00 94.62 429 LEU A O 1
ATOM 3399 N N . LEU A 1 430 ? 9.331 7.527 -28.972 1.00 96.06 430 LEU A N 1
ATOM 3400 C CA . LEU A 1 430 ? 10.745 7.472 -29.344 1.00 96.06 430 LEU A CA 1
ATOM 3401 C C . LEU A 1 430 ? 10.994 8.142 -30.701 1.00 96.06 430 LEU A C 1
ATOM 3403 O O . LEU A 1 430 ? 11.962 8.884 -30.850 1.00 96.06 430 LEU A O 1
ATOM 3407 N N . ALA A 1 431 ? 10.093 7.958 -31.667 1.00 95.81 431 ALA A N 1
ATOM 3408 C CA . ALA A 1 431 ? 10.162 8.623 -32.964 1.00 95.81 431 ALA A CA 1
ATOM 3409 C C . ALA A 1 431 ? 10.065 10.152 -32.866 1.00 95.81 431 ALA A C 1
ATOM 3411 O O . ALA A 1 431 ? 10.733 10.870 -33.618 1.00 95.81 431 ALA A O 1
ATOM 3412 N N . GLY A 1 432 ? 9.230 10.651 -31.952 1.00 95.44 432 GLY A N 1
ATOM 3413 C CA . GLY A 1 432 ? 9.128 12.071 -31.631 1.00 95.44 432 GLY A CA 1
ATOM 3414 C C . GLY A 1 432 ? 10.428 12.610 -31.048 1.00 95.44 432 GLY A C 1
ATOM 3415 O O . GLY A 1 432 ? 10.988 13.572 -31.580 1.00 95.44 432 GLY A O 1
ATOM 3416 N N . LEU A 1 433 ? 10.944 11.936 -30.018 1.00 94.62 433 LEU A N 1
ATOM 3417 C CA . LEU A 1 433 ? 12.168 12.324 -29.318 1.00 94.62 433 LEU A CA 1
ATOM 3418 C C . LEU A 1 433 ? 13.387 12.357 -30.254 1.00 94.62 433 LEU A C 1
ATOM 3420 O O . LEU A 1 433 ? 14.131 13.335 -30.288 1.00 94.62 433 LEU A O 1
ATOM 3424 N N . GLU A 1 434 ? 13.549 11.339 -31.096 1.00 94.44 434 GLU A N 1
ATOM 3425 C CA . GLU A 1 434 ? 14.617 11.282 -32.102 1.00 94.44 434 GLU A CA 1
ATOM 3426 C C . GLU A 1 434 ? 14.512 12.394 -33.158 1.00 94.44 434 GLU A C 1
ATOM 3428 O O . GLU A 1 434 ? 15.517 12.869 -33.690 1.00 94.44 434 GLU A O 1
ATOM 3433 N N . ALA A 1 435 ? 13.294 12.870 -33.431 1.00 93.62 435 ALA A N 1
ATOM 3434 C CA . ALA A 1 435 ? 13.043 14.009 -34.309 1.00 93.62 435 ALA A CA 1
ATOM 3435 C C . ALA A 1 435 ? 13.198 15.376 -33.613 1.00 93.62 435 ALA A C 1
ATOM 3437 O O . ALA A 1 435 ? 12.935 16.401 -34.245 1.00 93.62 435 ALA A O 1
ATOM 3438 N N . GLY A 1 436 ? 13.598 15.419 -32.338 1.00 93.19 436 GLY A N 1
ATOM 3439 C CA . GLY A 1 436 ? 13.692 16.669 -31.580 1.00 93.19 436 GLY A CA 1
ATOM 3440 C C . GLY A 1 436 ? 12.341 17.199 -31.090 1.00 93.19 436 GLY A C 1
ATOM 3441 O O . GLY A 1 436 ? 12.212 18.397 -30.850 1.00 93.19 436 GLY A O 1
ATOM 3442 N N . SER A 1 437 ? 11.314 16.348 -30.997 1.00 93.12 437 SER A N 1
ATOM 3443 C CA . SER A 1 437 ? 9.948 16.729 -30.630 1.00 93.12 437 SER A CA 1
ATOM 3444 C C . SER A 1 437 ? 9.493 16.058 -29.337 1.00 93.12 437 SER A C 1
ATOM 3446 O O . SER A 1 437 ? 9.766 14.888 -29.090 1.00 93.12 437 SER A O 1
ATOM 3448 N N . THR A 1 438 ? 8.716 16.781 -28.532 1.00 90.19 438 THR A N 1
ATOM 3449 C CA . THR A 1 438 ? 8.027 16.240 -27.350 1.00 90.19 438 THR A CA 1
ATOM 3450 C C . THR A 1 438 ? 6.672 15.604 -27.694 1.00 90.19 438 THR A C 1
ATOM 3452 O O . THR A 1 438 ? 5.981 15.068 -26.824 1.00 90.19 438 THR A O 1
ATOM 3455 N N . HIS A 1 439 ? 6.250 15.645 -28.959 1.00 90.62 439 HIS A N 1
ATOM 3456 C CA . HIS A 1 439 ? 5.001 15.039 -29.411 1.00 90.62 439 HIS A CA 1
ATOM 3457 C C . HIS A 1 439 ? 5.227 13.630 -29.950 1.00 90.62 439 HIS A C 1
ATOM 3459 O O . HIS A 1 439 ? 6.285 13.323 -30.493 1.00 90.62 439 HIS A O 1
ATOM 3465 N N . PHE A 1 440 ? 4.203 12.783 -29.831 1.00 90.62 440 PHE A N 1
ATOM 3466 C CA . PHE A 1 440 ? 4.189 11.503 -30.529 1.00 90.62 440 PHE A CA 1
ATOM 3467 C C . PHE A 1 440 ? 4.283 11.740 -32.034 1.00 90.62 440 PHE A C 1
ATOM 3469 O O . PHE A 1 440 ? 3.666 12.666 -32.567 1.00 90.62 440 PHE A O 1
ATOM 3476 N N . LYS A 1 441 ? 5.034 10.882 -32.713 1.00 93.56 441 LYS A N 1
ATOM 3477 C CA . LYS A 1 441 ? 5.181 10.907 -34.159 1.00 93.56 441 LYS A CA 1
ATOM 3478 C C . LYS A 1 441 ? 4.818 9.540 -34.708 1.00 93.56 441 LYS A C 1
ATOM 3480 O O . LYS A 1 441 ? 5.534 8.576 -34.464 1.00 93.56 441 LYS A O 1
ATOM 3485 N N . GLU A 1 442 ? 3.733 9.482 -35.474 1.00 89.94 442 GLU A N 1
ATOM 3486 C CA . GLU A 1 442 ? 3.375 8.271 -36.207 1.00 89.94 442 GLU A CA 1
ATOM 3487 C C . GLU A 1 442 ? 4.530 7.853 -37.120 1.00 89.94 442 GLU A C 1
ATOM 3489 O O . GLU A 1 442 ? 5.126 8.664 -37.840 1.00 89.94 442 GLU A O 1
ATOM 3494 N N . THR A 1 443 ? 4.865 6.571 -37.069 1.00 87.94 443 THR A N 1
ATOM 3495 C CA . THR A 1 443 ? 5.975 6.002 -37.818 1.00 87.94 443 THR A CA 1
ATOM 3496 C C . THR A 1 443 ? 5.700 4.536 -38.109 1.00 87.94 443 THR A C 1
ATOM 3498 O O . THR A 1 443 ? 5.122 3.824 -37.297 1.00 87.94 443 THR A O 1
ATOM 3501 N N . ILE A 1 444 ? 6.156 4.078 -39.271 1.00 85.25 444 ILE A N 1
ATOM 3502 C CA . ILE A 1 444 ? 6.206 2.650 -39.614 1.00 85.25 444 ILE A CA 1
ATOM 3503 C C . ILE A 1 444 ? 7.575 2.035 -39.295 1.00 85.25 444 ILE A C 1
ATOM 3505 O O . ILE A 1 444 ? 7.730 0.818 -39.289 1.00 85.25 444 ILE A O 1
ATOM 3509 N N . THR A 1 445 ? 8.581 2.879 -39.058 1.00 87.31 445 THR A N 1
ATOM 3510 C CA . THR A 1 445 ? 9.920 2.463 -38.643 1.00 87.31 445 THR A CA 1
ATOM 3511 C C . THR A 1 445 ? 9.902 2.179 -37.149 1.00 87.31 445 THR A C 1
ATOM 3513 O O . THR A 1 445 ? 9.411 3.009 -36.378 1.00 87.31 445 THR A O 1
ATOM 3516 N N . SER A 1 446 ? 10.452 1.032 -36.746 1.00 92.81 446 SER A N 1
ATOM 3517 C CA . SER A 1 446 ? 10.689 0.731 -35.335 1.00 92.81 446 SER A CA 1
ATOM 3518 C C . SER A 1 446 ? 11.859 1.547 -34.808 1.00 92.81 446 SER A C 1
ATOM 3520 O O . SER A 1 446 ? 12.913 1.628 -35.436 1.00 92.81 446 SER A O 1
ATOM 3522 N N . TYR A 1 447 ? 11.667 2.116 -33.631 1.00 96.06 447 TYR A N 1
ATOM 3523 C CA . TYR A 1 447 ? 12.668 2.817 -32.855 1.00 96.06 447 TYR A CA 1
ATOM 3524 C C . TYR A 1 447 ? 13.226 1.944 -31.723 1.00 96.06 447 TYR A C 1
ATOM 3526 O O . TYR A 1 447 ? 14.062 2.431 -30.963 1.00 96.06 447 TYR A O 1
ATOM 3534 N N . ILE A 1 448 ? 12.812 0.676 -31.637 1.00 96.50 448 ILE A N 1
ATOM 3535 C CA . ILE A 1 448 ? 13.341 -0.352 -30.731 1.00 96.50 448 ILE A CA 1
ATOM 3536 C C . ILE A 1 448 ? 14.286 -1.244 -31.542 1.00 96.50 448 ILE A C 1
ATOM 3538 O O . ILE A 1 448 ? 13.845 -1.901 -32.489 1.00 96.50 448 ILE A O 1
ATOM 3542 N N . ASP A 1 449 ? 15.574 -1.250 -31.190 1.00 96.44 449 ASP A N 1
ATOM 3543 C CA . ASP A 1 449 ? 16.609 -1.950 -31.963 1.00 96.44 449 ASP A CA 1
ATOM 3544 C C . ASP A 1 449 ? 16.785 -3.405 -31.531 1.00 96.44 449 ASP A C 1
ATOM 3546 O O . ASP A 1 449 ? 17.124 -4.246 -32.357 1.00 96.44 449 ASP A O 1
ATOM 3550 N N . ALA A 1 450 ? 16.560 -3.707 -30.251 1.00 97.06 450 ALA A N 1
ATOM 3551 C CA . ALA A 1 450 ? 16.678 -5.054 -29.709 1.00 97.06 450 ALA A CA 1
ATOM 3552 C C . ALA A 1 450 ? 15.743 -5.269 -28.516 1.00 97.06 450 ALA A C 1
ATOM 3554 O O . ALA A 1 450 ? 15.439 -4.340 -27.766 1.00 97.06 450 ALA A O 1
ATOM 3555 N N . VAL A 1 451 ? 15.335 -6.520 -28.316 1.00 97.62 451 VAL A N 1
ATOM 3556 C CA . VAL A 1 451 ? 14.614 -6.965 -27.118 1.00 97.62 451 VAL A CA 1
ATOM 3557 C C . VAL A 1 451 ? 15.434 -8.039 -26.422 1.00 97.62 451 VAL A C 1
ATOM 3559 O O . VAL A 1 451 ? 15.895 -8.962 -27.089 1.00 97.62 451 VAL A O 1
ATOM 3562 N N . ALA A 1 452 ? 15.586 -7.953 -25.102 1.00 97.38 452 ALA A N 1
ATOM 3563 C CA . ALA A 1 452 ? 16.152 -9.025 -24.295 1.00 97.38 452 ALA A CA 1
ATOM 3564 C C . ALA A 1 452 ? 15.131 -9.567 -23.284 1.00 97.38 452 ALA A C 1
ATOM 3566 O O . ALA A 1 452 ? 14.476 -8.795 -22.587 1.00 97.38 452 ALA A O 1
ATOM 3567 N N . ILE A 1 453 ? 15.005 -10.895 -23.230 1.00 96.50 453 ILE A N 1
ATOM 3568 C CA . ILE A 1 453 ? 14.051 -11.622 -22.387 1.00 96.50 453 ILE A CA 1
ATOM 3569 C C . ILE A 1 453 ? 14.801 -12.499 -21.389 1.00 96.50 453 ILE A C 1
ATOM 3571 O O . ILE A 1 453 ? 15.581 -13.374 -21.782 1.00 96.50 453 ILE A O 1
ATOM 3575 N N . SER A 1 454 ? 14.550 -12.279 -20.102 1.00 92.12 454 SER A N 1
ATOM 3576 C CA . SER A 1 454 ? 15.232 -12.977 -19.016 1.00 92.12 454 SER A CA 1
ATOM 3577 C C . SER A 1 454 ? 14.657 -14.373 -18.751 1.00 92.12 454 SER A C 1
ATOM 3579 O O . SER A 1 454 ? 15.418 -15.319 -18.565 1.00 92.12 454 SER A O 1
ATOM 3581 N N . HIS A 1 455 ? 13.334 -14.539 -18.789 1.00 87.19 455 HIS A N 1
ATOM 3582 C CA . HIS A 1 455 ? 12.659 -15.794 -18.437 1.00 87.19 455 HIS A CA 1
ATOM 3583 C C . HIS A 1 455 ? 11.441 -16.048 -19.327 1.00 87.19 455 HIS A C 1
ATOM 3585 O O . HIS A 1 455 ? 10.866 -15.118 -19.878 1.00 87.19 455 HIS A O 1
ATOM 3591 N N . GLU A 1 456 ? 11.023 -17.308 -19.446 1.00 82.50 456 GLU A N 1
ATOM 3592 C CA . GLU A 1 456 ? 9.856 -17.747 -20.225 1.00 82.50 456 GLU A CA 1
ATOM 3593 C C . GLU A 1 456 ? 8.505 -17.463 -19.548 1.00 82.50 456 GLU A C 1
ATOM 3595 O O . GLU A 1 456 ? 7.452 -17.682 -20.149 1.00 82.50 456 GLU A O 1
ATOM 3600 N N . PHE A 1 457 ? 8.519 -17.008 -18.293 1.00 81.50 457 PHE A N 1
ATOM 3601 C CA . PHE A 1 457 ? 7.303 -16.704 -17.541 1.00 81.50 457 PHE A CA 1
ATOM 3602 C C . PHE A 1 457 ? 6.602 -15.476 -18.106 1.00 81.50 457 PHE A C 1
ATOM 3604 O O . PHE A 1 457 ? 7.231 -14.572 -18.656 1.00 81.50 457 PHE A O 1
ATOM 3611 N N . THR A 1 458 ? 5.281 -15.438 -17.970 1.00 72.56 458 THR A N 1
ATOM 3612 C CA . THR A 1 458 ? 4.468 -14.454 -18.690 1.00 72.56 458 THR A CA 1
ATOM 3613 C C . THR A 1 458 ? 4.629 -13.004 -18.195 1.00 72.56 458 THR A C 1
ATOM 3615 O O . THR A 1 458 ? 4.225 -12.103 -18.924 1.00 72.56 458 THR A O 1
ATOM 3618 N N . ASP A 1 459 ? 5.296 -12.772 -17.054 1.00 69.06 459 ASP A N 1
ATOM 3619 C CA . ASP A 1 459 ? 5.702 -11.452 -16.498 1.00 69.06 459 ASP A CA 1
ATOM 3620 C C . ASP A 1 459 ? 6.999 -10.908 -17.099 1.00 69.06 459 ASP A C 1
ATOM 3622 O O . ASP A 1 459 ? 7.382 -9.761 -16.856 1.00 69.06 459 ASP A O 1
ATOM 3626 N N . HIS A 1 460 ? 7.670 -11.737 -17.892 1.00 86.75 460 HIS A N 1
ATOM 3627 C CA . HIS A 1 460 ? 8.934 -11.431 -18.554 1.00 86.75 460 HIS A CA 1
ATOM 3628 C C . HIS A 1 460 ? 8.812 -11.609 -20.072 1.00 86.75 460 HIS A C 1
ATOM 3630 O O . HIS A 1 460 ? 9.297 -10.795 -20.852 1.00 86.75 460 HIS A O 1
ATOM 3636 N N . CYS A 1 461 ? 8.103 -12.656 -20.498 1.00 88.62 461 CYS A N 1
ATOM 3637 C CA . CYS A 1 461 ? 7.893 -13.067 -21.880 1.00 88.62 461 CYS A CA 1
ATOM 3638 C C . CYS A 1 461 ? 6.412 -12.937 -22.272 1.00 88.62 461 CYS A C 1
ATOM 3640 O O . CYS A 1 461 ? 5.737 -13.908 -22.624 1.00 88.62 461 CYS A O 1
ATOM 3642 N N . HIS A 1 462 ? 5.868 -11.722 -22.180 1.00 90.62 462 HIS A N 1
ATOM 3643 C CA . HIS A 1 462 ? 4.451 -11.489 -22.438 1.00 90.62 462 HIS A CA 1
ATOM 3644 C C . HIS A 1 462 ? 4.138 -11.468 -23.946 1.00 90.62 462 HIS A C 1
ATOM 3646 O O . HIS A 1 462 ? 4.341 -10.460 -24.628 1.00 90.62 462 HIS A O 1
ATOM 3652 N N . GLN A 1 463 ? 3.592 -12.573 -24.468 1.00 91.62 463 GLN A N 1
ATOM 3653 C CA . GLN A 1 463 ? 3.325 -12.760 -25.903 1.00 91.62 463 GLN A CA 1
ATOM 3654 C C . GLN A 1 463 ? 2.537 -11.606 -26.532 1.00 91.62 463 GLN A C 1
ATOM 3656 O O . GLN A 1 463 ? 2.952 -11.072 -27.555 1.00 91.62 463 GLN A O 1
ATOM 3661 N N . ALA A 1 464 ? 1.434 -11.176 -25.910 1.00 88.69 464 ALA A N 1
ATOM 3662 C CA . ALA A 1 464 ? 0.581 -10.149 -26.505 1.00 88.69 464 ALA A CA 1
ATOM 3663 C C . ALA A 1 464 ? 1.282 -8.787 -26.623 1.00 88.69 464 ALA A C 1
ATOM 3665 O O . ALA A 1 464 ? 0.972 -8.042 -27.540 1.00 88.69 464 ALA A O 1
ATOM 3666 N N . THR A 1 465 ? 2.223 -8.472 -25.727 1.00 91.00 465 THR A N 1
ATOM 3667 C CA . THR A 1 465 ? 3.028 -7.245 -25.824 1.00 91.00 465 THR A CA 1
ATOM 3668 C C . THR A 1 465 ? 4.151 -7.404 -26.847 1.00 91.00 465 THR A C 1
ATOM 3670 O O . THR A 1 465 ? 4.422 -6.478 -27.605 1.00 91.00 465 THR A O 1
ATOM 3673 N N . LEU A 1 466 ? 4.792 -8.573 -26.903 1.00 94.12 466 LEU A N 1
ATOM 3674 C CA . LEU A 1 466 ? 5.875 -8.842 -27.849 1.00 94.12 466 LEU A CA 1
ATOM 3675 C C . LEU A 1 466 ? 5.391 -8.877 -29.303 1.00 94.12 466 LEU A C 1
ATOM 3677 O O . LEU A 1 466 ? 6.060 -8.338 -30.178 1.00 94.12 466 LEU A O 1
ATOM 3681 N N . GLU A 1 467 ? 4.219 -9.449 -29.573 1.00 94.50 467 GLU A N 1
ATOM 3682 C CA . GLU A 1 467 ? 3.656 -9.520 -30.928 1.00 94.50 467 GLU A CA 1
ATOM 3683 C C . GLU A 1 467 ? 3.215 -8.155 -31.491 1.00 94.50 467 GLU A C 1
ATOM 3685 O O . GLU A 1 467 ? 2.990 -8.039 -32.697 1.00 94.50 467 GLU A O 1
ATOM 3690 N N . GLU A 1 468 ? 3.143 -7.101 -30.665 1.00 93.62 468 GLU A N 1
ATOM 3691 C CA . GLU A 1 468 ? 2.967 -5.721 -31.147 1.00 93.62 468 GLU A CA 1
ATOM 3692 C C . GLU A 1 468 ? 4.225 -5.187 -31.859 1.00 93.62 468 GLU A C 1
ATOM 3694 O O . GLU A 1 468 ? 4.133 -4.249 -32.652 1.00 93.62 468 GLU A O 1
ATOM 3699 N N . LEU A 1 469 ? 5.404 -5.770 -31.605 1.00 94.50 469 LEU A N 1
ATOM 3700 C CA . LEU A 1 469 ? 6.649 -5.366 -32.257 1.00 94.50 469 LEU A CA 1
ATOM 3701 C C . LEU A 1 469 ? 6.728 -5.888 -33.699 1.00 94.50 469 LEU A C 1
ATOM 3703 O O . LEU A 1 469 ? 6.213 -6.967 -34.004 1.00 94.50 469 LEU A O 1
ATOM 3707 N N . PRO A 1 470 ? 7.432 -5.186 -34.605 1.00 95.19 470 PRO A N 1
ATOM 3708 C CA . PRO A 1 470 ? 7.666 -5.687 -35.954 1.00 95.19 470 PRO A CA 1
ATOM 3709 C C . PRO A 1 470 ? 8.428 -7.014 -35.970 1.00 95.19 470 PRO A C 1
ATOM 3711 O O . PRO A 1 470 ? 9.351 -7.233 -35.188 1.00 95.19 470 PRO A O 1
ATOM 3714 N N . LYS A 1 471 ? 8.106 -7.872 -36.944 1.00 96.56 471 LYS A N 1
ATOM 3715 C CA . LYS A 1 471 ? 8.750 -9.186 -37.130 1.00 96.56 471 LYS A CA 1
ATOM 3716 C C . LYS A 1 471 ? 10.273 -9.114 -37.259 1.00 96.56 471 LYS A C 1
ATOM 3718 O O . LYS A 1 471 ? 10.974 -10.028 -36.838 1.00 96.56 471 LYS A O 1
ATOM 3723 N N . SER A 1 472 ? 10.773 -8.008 -37.804 1.00 94.62 472 SER A N 1
ATOM 3724 C CA . SER A 1 472 ? 12.198 -7.761 -38.009 1.00 94.62 472 SER A CA 1
ATOM 3725 C C . SER A 1 472 ? 12.957 -7.389 -36.733 1.00 94.62 472 SER A C 1
ATOM 3727 O O . SER A 1 472 ? 14.180 -7.278 -36.786 1.00 94.62 472 SER A O 1
ATOM 3729 N N . THR A 1 473 ? 12.276 -7.132 -35.610 1.00 95.44 473 THR A N 1
ATOM 3730 C CA . THR A 1 473 ? 12.940 -6.794 -34.346 1.00 95.44 473 THR A CA 1
ATOM 3731 C C . THR A 1 473 ? 13.685 -8.023 -33.810 1.00 95.44 473 THR A C 1
ATOM 3733 O O . THR A 1 473 ? 13.053 -9.055 -33.581 1.00 95.44 473 THR A O 1
ATOM 3736 N N . PRO A 1 474 ? 15.014 -7.951 -33.603 1.00 96.38 474 PRO A N 1
ATOM 3737 C CA . PRO A 1 474 ? 15.776 -9.072 -33.074 1.00 96.38 474 PRO A CA 1
ATOM 3738 C C . PRO A 1 474 ? 15.474 -9.278 -31.586 1.00 96.38 474 PRO A C 1
ATOM 3740 O O . PRO A 1 474 ? 15.509 -8.335 -30.789 1.00 96.38 474 PRO A O 1
ATOM 3743 N N . VAL A 1 475 ? 15.205 -10.531 -31.217 1.00 97.69 475 VAL A N 1
ATOM 3744 C CA . VAL A 1 475 ? 14.900 -10.930 -29.839 1.00 97.69 475 VAL A CA 1
ATOM 3745 C C . VAL A 1 475 ? 16.010 -11.824 -29.297 1.00 97.69 475 VAL A C 1
ATOM 3747 O O . VAL A 1 475 ? 16.328 -12.852 -29.891 1.00 97.69 475 VAL A O 1
ATOM 3750 N N . PHE A 1 476 ? 16.574 -11.452 -28.153 1.00 97.31 476 PHE A N 1
ATOM 3751 C CA . PHE A 1 476 ? 17.614 -12.179 -27.432 1.00 97.31 476 PHE A CA 1
ATOM 3752 C C . PHE A 1 476 ? 17.009 -12.766 -26.163 1.00 97.31 476 PHE A C 1
ATOM 3754 O O . PHE A 1 476 ? 16.572 -12.031 -25.288 1.00 97.31 476 PHE A O 1
ATOM 3761 N N . ALA A 1 477 ? 16.947 -14.082 -26.043 1.00 95.06 477 ALA A N 1
ATOM 3762 C CA . ALA A 1 477 ? 16.227 -14.716 -24.946 1.00 95.06 477 ALA A CA 1
ATOM 3763 C C . ALA A 1 477 ? 17.009 -15.892 -24.365 1.00 95.06 477 ALA A C 1
ATOM 3765 O O . ALA A 1 477 ? 17.833 -16.503 -25.050 1.00 95.06 477 ALA A O 1
ATOM 3766 N N . THR A 1 478 ? 16.752 -16.225 -23.102 1.00 90.50 478 THR A N 1
ATOM 3767 C CA . THR A 1 478 ? 17.247 -17.472 -22.499 1.00 90.50 478 THR A CA 1
ATOM 3768 C C . THR A 1 478 ? 16.706 -18.695 -23.240 1.00 90.50 478 THR A C 1
ATOM 3770 O O . THR A 1 478 ? 15.747 -18.583 -23.998 1.00 90.50 478 THR A O 1
ATOM 3773 N N . ASP A 1 479 ? 17.325 -19.867 -23.063 1.00 88.62 479 ASP A N 1
ATOM 3774 C CA . ASP A 1 479 ? 17.021 -21.072 -23.857 1.00 88.62 479 ASP A CA 1
ATOM 3775 C C . ASP A 1 479 ? 15.509 -21.362 -23.947 1.00 88.62 479 ASP A C 1
ATOM 3777 O O . ASP A 1 479 ? 14.958 -21.437 -25.046 1.00 88.62 479 ASP A O 1
ATOM 3781 N N . MET A 1 480 ? 14.833 -21.421 -22.793 1.00 86.94 480 MET A N 1
ATOM 3782 C CA . MET A 1 480 ? 13.397 -21.705 -22.688 1.00 86.94 480 MET A CA 1
ATOM 3783 C C . MET A 1 480 ? 12.533 -20.594 -23.294 1.00 86.94 480 MET A C 1
ATOM 3785 O O . MET A 1 480 ? 11.593 -20.871 -24.041 1.00 86.94 480 MET A O 1
ATOM 3789 N N . ALA A 1 481 ? 12.864 -19.329 -23.021 1.00 90.56 481 ALA A N 1
ATOM 3790 C CA . ALA A 1 481 ? 12.144 -18.190 -23.578 1.00 90.56 481 ALA A CA 1
ATOM 3791 C C . ALA A 1 481 ? 12.319 -18.109 -25.105 1.00 90.56 481 ALA A C 1
ATOM 3793 O O . ALA A 1 481 ? 11.359 -17.865 -25.829 1.00 90.56 481 ALA A O 1
ATOM 3794 N N . ALA A 1 482 ? 13.516 -18.387 -25.624 1.00 94.31 482 ALA A N 1
ATOM 3795 C CA . ALA A 1 482 ? 13.795 -18.401 -27.054 1.00 94.31 482 ALA A CA 1
ATOM 3796 C C . ALA A 1 482 ? 13.004 -19.503 -27.775 1.00 94.31 482 ALA A C 1
ATOM 3798 O O . ALA A 1 482 ? 12.456 -19.261 -28.850 1.00 94.31 482 ALA A O 1
ATOM 3799 N N . GLU A 1 483 ? 12.922 -20.707 -27.202 1.00 93.31 483 GLU A N 1
ATOM 3800 C CA . GLU A 1 483 ? 12.081 -21.787 -27.733 1.00 93.31 483 GLU A CA 1
ATOM 3801 C C . GLU A 1 483 ? 10.596 -21.404 -27.746 1.00 93.31 483 GLU A C 1
ATOM 3803 O O . GLU A 1 483 ? 9.928 -21.576 -28.771 1.00 93.31 483 GLU A O 1
ATOM 3808 N N . LEU A 1 484 ? 10.100 -20.820 -26.650 1.00 92.50 484 LEU A N 1
ATOM 3809 C CA . LEU A 1 484 ? 8.721 -20.351 -26.549 1.00 92.50 484 LEU A CA 1
ATOM 3810 C C . LEU A 1 484 ? 8.412 -19.283 -27.609 1.00 92.50 484 LEU A C 1
ATOM 3812 O O . LEU A 1 484 ? 7.455 -19.435 -28.364 1.00 92.50 484 LEU A O 1
ATOM 3816 N N . ILE A 1 485 ? 9.250 -18.254 -27.736 1.00 96.12 485 ILE A N 1
ATOM 3817 C CA . ILE A 1 485 ? 9.048 -17.148 -28.685 1.00 96.12 485 ILE A CA 1
ATOM 3818 C C . ILE A 1 485 ? 9.110 -17.641 -30.138 1.00 96.12 485 ILE A C 1
ATOM 3820 O O . ILE A 1 485 ? 8.299 -17.229 -30.969 1.00 96.12 485 ILE A O 1
ATOM 3824 N N . ARG A 1 486 ? 10.022 -18.570 -30.467 1.00 97.62 486 ARG A N 1
ATOM 3825 C CA . ARG A 1 486 ? 10.071 -19.195 -31.805 1.00 97.62 486 ARG A CA 1
ATOM 3826 C C . ARG A 1 486 ? 8.771 -19.929 -32.135 1.00 97.62 486 ARG A C 1
ATOM 3828 O O . ARG A 1 486 ? 8.333 -19.889 -33.282 1.00 97.62 486 ARG A O 1
ATOM 3835 N N . SER A 1 487 ? 8.129 -20.556 -31.145 1.00 96.50 487 SER A N 1
ATOM 3836 C CA . SER A 1 487 ? 6.857 -21.266 -31.344 1.00 96.50 487 SER A CA 1
ATOM 3837 C C . SER A 1 487 ? 5.708 -20.349 -31.788 1.00 96.50 487 SER A C 1
ATOM 3839 O O . SER A 1 487 ? 4.770 -20.815 -32.438 1.00 96.50 487 SER A O 1
ATOM 3841 N N . TRP A 1 488 ? 5.799 -19.043 -31.511 1.00 96.62 488 TRP A N 1
ATOM 3842 C CA . TRP A 1 488 ? 4.800 -18.052 -31.919 1.00 96.62 488 TRP A CA 1
ATOM 3843 C C . TRP A 1 488 ? 4.857 -17.731 -33.419 1.00 96.62 488 TRP A C 1
ATOM 3845 O O . TRP A 1 488 ? 3.886 -17.224 -33.972 1.00 96.62 488 TRP A O 1
ATOM 3855 N N . ASN A 1 489 ? 5.959 -18.064 -34.110 1.00 96.31 489 ASN A N 1
ATOM 3856 C CA . ASN A 1 489 ? 6.165 -17.803 -35.545 1.00 96.31 489 ASN A CA 1
ATOM 3857 C C . ASN A 1 489 ? 5.958 -16.325 -35.948 1.00 96.31 489 ASN A C 1
ATOM 3859 O O . ASN A 1 489 ? 5.486 -16.023 -37.050 1.00 96.31 489 ASN A O 1
ATOM 3863 N N . HIS A 1 490 ? 6.299 -15.402 -35.045 1.00 97.50 490 HIS A N 1
ATOM 3864 C CA . HIS A 1 490 ? 6.157 -13.963 -35.267 1.00 97.50 490 HIS A CA 1
ATOM 3865 C C . HIS A 1 490 ? 7.456 -13.303 -35.744 1.00 97.50 490 HIS A C 1
ATOM 3867 O O . HIS A 1 490 ? 7.446 -12.650 -36.783 1.00 97.50 490 HIS A O 1
ATOM 3873 N N . PHE A 1 491 ? 8.564 -13.495 -35.020 1.00 97.56 491 PHE A N 1
ATOM 3874 C CA . PHE A 1 491 ? 9.845 -12.825 -35.280 1.00 97.56 491 PHE A CA 1
ATOM 3875 C C . PHE A 1 491 ? 10.729 -13.566 -36.291 1.00 97.56 491 PHE A C 1
ATOM 3877 O O . PHE A 1 491 ? 10.838 -14.791 -36.254 1.00 97.56 491 PHE A O 1
ATOM 3884 N N . ASP A 1 492 ? 11.434 -12.803 -37.129 1.00 96.19 492 ASP A N 1
ATOM 3885 C CA . ASP A 1 492 ? 12.388 -13.315 -38.121 1.00 96.19 492 ASP A CA 1
ATOM 3886 C C . ASP A 1 492 ? 13.701 -13.792 -37.471 1.00 96.19 492 ASP A C 1
ATOM 3888 O O . ASP A 1 492 ? 14.386 -14.665 -38.006 1.00 96.19 492 ASP A O 1
ATOM 3892 N N . SER A 1 493 ? 14.063 -13.221 -36.313 1.00 95.69 493 SER A N 1
ATOM 3893 C CA . SER A 1 493 ? 15.302 -13.525 -35.592 1.00 95.69 493 SER A CA 1
ATOM 3894 C C . SER A 1 493 ? 15.066 -13.632 -34.086 1.00 95.69 493 SER A C 1
ATOM 3896 O O . SER A 1 493 ? 14.831 -12.634 -33.404 1.00 95.69 493 SER A O 1
ATOM 3898 N N . VAL A 1 494 ? 15.167 -14.858 -33.567 1.00 97.19 494 VAL A N 1
ATOM 3899 C CA . VAL A 1 494 ? 15.134 -15.159 -32.129 1.00 97.19 494 VAL A CA 1
ATOM 3900 C C . VAL A 1 494 ? 16.414 -15.895 -31.762 1.00 97.19 494 VAL A C 1
ATOM 3902 O O . VAL A 1 494 ? 16.632 -17.045 -32.161 1.00 97.19 494 VAL A O 1
ATOM 3905 N N . ILE A 1 495 ? 17.265 -15.230 -30.995 1.00 96.00 495 ILE A N 1
ATOM 3906 C CA . ILE A 1 495 ? 18.627 -15.646 -30.688 1.00 96.00 495 ILE A CA 1
ATOM 3907 C C . ILE A 1 495 ? 18.691 -16.060 -29.227 1.00 96.00 495 ILE A C 1
ATOM 3909 O O . ILE A 1 495 ? 18.248 -15.346 -28.331 1.00 96.00 495 ILE A O 1
ATOM 3913 N N . THR A 1 496 ? 19.255 -17.237 -28.992 1.00 94.94 496 THR A N 1
ATOM 3914 C CA . THR A 1 496 ? 19.496 -17.721 -27.638 1.00 94.94 496 THR A CA 1
ATOM 3915 C C . THR A 1 496 ? 20.717 -17.009 -27.059 1.00 94.94 496 THR A C 1
ATOM 3917 O O . THR A 1 496 ? 21.762 -16.968 -27.711 1.00 94.94 496 THR A O 1
ATOM 3920 N N . THR A 1 497 ? 20.592 -16.432 -25.863 1.00 93.31 497 THR A N 1
ATOM 3921 C CA . THR A 1 497 ? 21.667 -15.644 -25.252 1.00 93.31 497 THR A CA 1
ATOM 3922 C C . THR A 1 497 ? 22.875 -16.517 -24.881 1.00 93.31 497 THR A C 1
ATOM 3924 O O . THR A 1 497 ? 22.724 -17.535 -24.191 1.00 93.31 497 THR A O 1
ATOM 3927 N N . PRO A 1 498 ? 24.094 -16.138 -25.314 1.00 92.56 498 PRO A N 1
ATOM 3928 C CA . PRO A 1 498 ? 25.309 -16.859 -24.963 1.00 92.56 498 PRO A CA 1
ATOM 3929 C C . PRO A 1 498 ? 25.594 -16.750 -23.463 1.00 92.56 498 PRO A C 1
ATOM 3931 O O . PRO A 1 498 ? 25.297 -15.738 -22.821 1.00 92.56 498 PRO A O 1
ATOM 3934 N N . ALA A 1 499 ? 26.174 -17.810 -22.904 1.00 90.75 499 ALA A N 1
ATOM 3935 C CA . ALA A 1 499 ? 26.585 -17.835 -21.509 1.00 90.75 499 ALA A CA 1
ATOM 3936 C C . ALA A 1 499 ? 27.844 -16.982 -21.290 1.00 90.75 499 ALA A C 1
ATOM 3938 O O . ALA A 1 499 ? 28.775 -17.003 -22.097 1.00 90.75 499 ALA A O 1
ATOM 3939 N N . PHE A 1 500 ? 27.878 -16.277 -20.165 1.00 91.31 500 PHE A N 1
ATOM 3940 C CA . PHE A 1 500 ? 29.024 -15.539 -19.663 1.00 91.31 500 PHE A CA 1
ATOM 3941 C C . PHE A 1 500 ? 29.482 -16.169 -18.348 1.00 91.31 500 PHE A C 1
ATOM 3943 O O . PHE A 1 500 ? 28.673 -16.401 -17.449 1.00 91.31 500 PHE A O 1
ATOM 3950 N N . SER A 1 501 ? 30.769 -16.488 -18.249 1.00 90.19 501 SER A N 1
ATOM 3951 C CA . SER A 1 501 ? 31.356 -17.130 -17.071 1.00 90.19 501 SER A CA 1
ATOM 3952 C C . SER A 1 501 ? 32.843 -16.797 -16.959 1.00 90.19 501 SER A C 1
ATOM 3954 O O . SER A 1 501 ? 33.390 -16.054 -17.770 1.00 90.19 501 SER A O 1
ATOM 3956 N N . THR A 1 502 ? 33.524 -17.370 -15.969 1.00 85.50 502 THR A N 1
ATOM 3957 C CA . THR A 1 502 ? 34.972 -17.196 -15.772 1.00 85.50 502 THR A CA 1
ATOM 3958 C C . THR A 1 502 ? 35.810 -17.741 -16.935 1.00 85.50 502 THR A C 1
ATOM 3960 O O . THR A 1 502 ? 36.961 -17.348 -17.096 1.00 85.50 502 THR A O 1
ATOM 3963 N N . SER A 1 503 ? 35.250 -18.613 -17.784 1.00 84.62 503 SER A N 1
ATOM 3964 C CA . SER A 1 503 ? 35.919 -19.105 -18.995 1.00 84.62 503 SER A CA 1
ATOM 3965 C C . SER A 1 503 ? 35.723 -18.204 -20.220 1.00 84.62 503 SER A C 1
ATOM 3967 O O . SER A 1 503 ? 36.179 -18.551 -21.308 1.00 84.62 503 SER A O 1
ATOM 3969 N N . THR A 1 504 ? 34.990 -17.096 -20.095 1.00 85.31 504 THR A N 1
ATOM 3970 C CA . THR A 1 504 ? 34.765 -16.160 -21.198 1.00 85.31 504 THR A CA 1
ATOM 3971 C C . THR A 1 504 ? 36.009 -15.295 -21.408 1.00 85.31 504 THR A C 1
ATOM 3973 O O . THR A 1 504 ? 36.348 -14.483 -20.555 1.00 85.31 504 THR A O 1
ATOM 3976 N N . GLU A 1 505 ? 36.685 -15.452 -22.552 1.00 79.62 505 GLU A N 1
ATOM 3977 C CA . GLU A 1 505 ? 37.934 -14.726 -22.845 1.00 79.62 505 GLU A CA 1
ATOM 3978 C C . GLU A 1 505 ? 37.703 -13.252 -23.217 1.00 79.62 505 GLU A C 1
ATOM 3980 O O . GLU A 1 505 ? 38.320 -12.360 -22.642 1.00 79.62 505 GLU A O 1
ATOM 3985 N N . ASP A 1 506 ? 36.811 -12.983 -24.177 1.00 87.44 506 ASP A N 1
ATOM 3986 C CA . ASP A 1 506 ? 36.443 -11.627 -24.601 1.00 87.44 506 ASP A CA 1
ATOM 3987 C C . ASP A 1 506 ? 34.936 -11.547 -24.848 1.00 87.44 506 ASP A C 1
ATOM 3989 O O . ASP A 1 506 ? 34.358 -12.320 -25.619 1.00 87.44 506 ASP A O 1
ATOM 3993 N N . TRP A 1 507 ? 34.279 -10.582 -24.211 1.00 90.81 507 TRP A N 1
ATOM 3994 C CA . TRP A 1 507 ? 32.850 -10.355 -24.389 1.00 90.81 507 TRP A CA 1
ATOM 3995 C C . TRP A 1 507 ? 32.509 -9.913 -25.817 1.00 90.81 507 TRP A C 1
ATOM 3997 O O . TRP A 1 507 ? 31.434 -10.249 -26.305 1.00 90.81 507 TRP A O 1
ATOM 4007 N N . ARG A 1 508 ? 33.416 -9.221 -26.525 1.00 88.75 508 ARG A N 1
ATOM 4008 C CA . ARG A 1 508 ? 33.170 -8.766 -27.907 1.00 88.75 508 ARG A CA 1
ATOM 4009 C C . ARG A 1 508 ? 33.119 -9.902 -28.913 1.00 88.75 508 ARG A C 1
ATOM 4011 O O . ARG A 1 508 ? 32.611 -9.714 -30.011 1.00 88.75 508 ARG A O 1
ATOM 4018 N N . THR A 1 509 ? 33.650 -11.066 -28.565 1.00 85.38 509 THR A N 1
ATOM 4019 C CA . THR A 1 509 ? 33.537 -12.275 -29.386 1.00 85.38 509 THR A CA 1
ATOM 4020 C C . THR A 1 509 ? 32.471 -13.211 -28.833 1.00 85.38 509 THR A C 1
ATOM 4022 O O . THR A 1 509 ? 31.731 -13.814 -29.602 1.00 85.38 509 THR A O 1
ATOM 4025 N N . SER A 1 510 ? 32.341 -13.284 -27.507 1.00 86.12 510 SER A N 1
ATOM 4026 C CA . SER A 1 510 ? 31.470 -14.253 -26.834 1.00 86.12 510 SER A CA 1
ATOM 4027 C C . SER A 1 510 ? 30.014 -13.798 -26.721 1.00 86.12 510 SER A C 1
ATOM 4029 O O . SER A 1 510 ? 29.117 -14.635 -26.721 1.00 86.12 510 SER A O 1
ATOM 4031 N N . LEU A 1 511 ? 29.767 -12.487 -26.629 1.00 89.00 511 LEU A N 1
ATOM 4032 C CA . LEU A 1 511 ? 28.429 -11.888 -26.506 1.00 89.00 511 LEU A CA 1
ATOM 4033 C C . LEU A 1 511 ? 27.967 -11.168 -27.781 1.00 89.00 511 LEU A C 1
ATOM 4035 O O . LEU A 1 511 ? 26.824 -10.717 -27.856 1.00 89.00 511 LEU A O 1
ATOM 4039 N N . SER A 1 512 ? 28.845 -11.044 -28.778 1.00 78.69 512 SER A N 1
ATOM 4040 C CA . SER A 1 512 ? 28.536 -10.418 -30.065 1.00 78.69 512 SER A CA 1
ATOM 4041 C C . SER A 1 512 ? 27.836 -11.420 -30.975 1.00 78.69 512 SER A C 1
ATOM 4043 O O . SER A 1 512 ? 28.446 -12.181 -31.727 1.00 78.69 512 SER A O 1
ATOM 4045 N N . VAL A 1 513 ? 26.518 -11.457 -30.836 1.00 79.50 513 VAL A N 1
ATOM 4046 C CA . VAL A 1 513 ? 25.614 -12.306 -31.610 1.00 79.50 513 VAL A CA 1
ATOM 4047 C C . VAL A 1 513 ? 25.011 -11.538 -32.788 1.00 79.50 513 VAL A C 1
ATOM 4049 O O . VAL A 1 513 ? 24.966 -10.308 -32.802 1.00 79.50 513 VAL A O 1
ATOM 4052 N N . ALA A 1 514 ? 24.553 -12.269 -33.809 1.00 81.19 514 ALA A N 1
ATOM 4053 C CA . ALA A 1 514 ? 24.011 -11.675 -35.030 1.00 81.19 514 ALA A CA 1
ATOM 4054 C C . ALA A 1 514 ? 22.884 -10.666 -34.734 1.00 81.19 514 ALA A C 1
ATOM 4056 O O . ALA A 1 514 ? 22.011 -10.922 -33.916 1.00 81.19 514 ALA A O 1
ATOM 4057 N N . GLY A 1 515 ? 22.883 -9.522 -35.417 1.00 81.69 515 GLY A N 1
ATOM 4058 C CA . GLY A 1 515 ? 21.864 -8.482 -35.228 1.00 81.69 515 GLY A CA 1
ATOM 4059 C C . GLY A 1 515 ? 22.196 -7.432 -34.163 1.00 81.69 515 GLY A C 1
ATOM 4060 O O . GLY A 1 515 ? 21.493 -6.428 -34.100 1.00 81.69 515 GLY A O 1
ATOM 4061 N N . LEU A 1 516 ? 23.278 -7.596 -33.394 1.00 92.88 516 LEU A N 1
ATOM 4062 C CA . LEU A 1 516 ? 23.832 -6.523 -32.564 1.00 92.88 516 LEU A CA 1
ATOM 4063 C C . LEU A 1 516 ? 24.981 -5.802 -33.282 1.00 92.88 516 LEU A C 1
ATOM 4065 O O . LEU A 1 516 ? 25.734 -6.427 -34.037 1.00 92.88 516 LEU A O 1
ATOM 4069 N N . PRO A 1 517 ? 25.148 -4.486 -33.067 1.00 93.62 517 PRO A N 1
ATOM 4070 C CA . PRO A 1 517 ? 26.353 -3.800 -33.501 1.00 93.62 517 PRO A CA 1
ATOM 4071 C C . PRO A 1 517 ? 27.570 -4.306 -32.703 1.00 93.62 517 PRO A C 1
ATOM 4073 O O . PRO A 1 517 ? 27.427 -4.695 -31.548 1.00 93.62 517 PRO A O 1
ATOM 4076 N N . PRO A 1 518 ? 28.796 -4.243 -33.257 1.00 92.25 518 PRO A N 1
ATOM 4077 C CA . PRO A 1 518 ? 29.988 -4.859 -32.653 1.00 92.25 518 PRO A CA 1
ATOM 4078 C C . PRO A 1 518 ? 30.416 -4.246 -31.308 1.00 92.25 518 PRO A C 1
ATOM 4080 O O . PRO A 1 518 ? 31.305 -4.774 -30.644 1.00 92.25 518 PRO A O 1
ATOM 4083 N N . TRP A 1 519 ? 29.823 -3.114 -30.928 1.00 94.69 519 TRP A N 1
ATOM 4084 C CA . TRP A 1 519 ? 30.057 -2.423 -29.664 1.00 94.69 519 TRP A CA 1
ATOM 4085 C C . TRP A 1 519 ? 28.992 -2.735 -28.600 1.00 94.69 519 TRP A C 1
ATOM 4087 O O . TRP A 1 519 ? 29.079 -2.171 -27.515 1.00 94.69 519 TRP A O 1
ATOM 4097 N N . VAL A 1 520 ? 28.023 -3.621 -28.880 1.00 96.56 520 VAL A N 1
ATOM 4098 C CA . VAL A 1 520 ? 26.999 -4.104 -27.936 1.00 96.56 520 VAL A CA 1
ATOM 4099 C C . VAL A 1 520 ? 27.009 -5.631 -27.903 1.00 96.56 520 VAL A C 1
ATOM 4101 O O . VAL A 1 520 ? 27.053 -6.285 -28.941 1.00 96.56 520 VAL A O 1
ATOM 4104 N N . GLY A 1 521 ? 26.928 -6.206 -26.708 1.00 96.88 521 GLY A N 1
ATOM 4105 C CA . GLY A 1 521 ? 26.764 -7.636 -26.486 1.00 96.88 521 GLY A CA 1
ATOM 4106 C C . GLY A 1 521 ? 25.625 -7.902 -25.511 1.00 96.88 521 GLY A C 1
ATOM 4107 O O . GLY A 1 521 ? 25.474 -7.184 -24.523 1.00 96.88 521 GLY A O 1
ATOM 4108 N N . ILE A 1 522 ? 24.836 -8.941 -25.779 1.00 97.06 522 ILE A N 1
ATOM 4109 C CA . ILE A 1 522 ? 23.768 -9.403 -24.884 1.00 97.06 522 ILE A CA 1
ATOM 4110 C C . ILE A 1 522 ? 24.007 -10.880 -24.590 1.00 97.06 522 ILE A C 1
ATOM 4112 O O . ILE A 1 522 ? 24.130 -11.690 -25.506 1.00 97.06 522 ILE A O 1
ATOM 4116 N N . GLY A 1 523 ? 24.067 -11.229 -23.309 1.00 94.69 523 GLY A N 1
ATOM 4117 C CA . GLY A 1 523 ? 24.310 -12.590 -22.841 1.00 94.69 523 GLY A CA 1
ATOM 4118 C C . GLY A 1 523 ? 23.557 -12.910 -21.562 1.00 94.69 523 GLY A C 1
ATOM 4119 O O . GLY A 1 523 ? 22.668 -12.167 -21.143 1.00 94.69 523 GLY A O 1
ATOM 4120 N N . ARG A 1 524 ? 23.955 -14.004 -20.913 1.00 93.06 524 ARG A N 1
ATOM 4121 C CA . ARG A 1 524 ? 23.419 -14.405 -19.609 1.00 93.06 524 ARG A CA 1
ATOM 4122 C C . ARG A 1 524 ? 24.475 -14.985 -18.674 1.00 93.06 524 ARG A C 1
ATOM 4124 O O . ARG A 1 524 ? 25.378 -15.686 -19.118 1.00 93.06 524 ARG A O 1
ATOM 4131 N N . ILE A 1 525 ? 24.295 -14.768 -17.379 1.00 92.31 525 ILE A N 1
ATOM 4132 C CA . ILE A 1 525 ? 24.994 -15.464 -16.295 1.00 92.31 525 ILE A CA 1
ATOM 4133 C C . ILE A 1 525 ? 23.976 -16.377 -15.620 1.00 92.31 525 ILE A C 1
ATOM 4135 O O . ILE A 1 525 ? 22.838 -15.969 -15.379 1.00 92.31 525 ILE A O 1
ATOM 4139 N N . ILE A 1 526 ? 24.366 -17.616 -15.340 1.00 85.31 526 ILE A N 1
ATOM 4140 C CA . ILE A 1 526 ? 23.483 -18.627 -14.759 1.00 85.31 526 ILE A CA 1
ATOM 4141 C C . ILE A 1 526 ? 24.030 -19.128 -13.428 1.00 85.31 526 ILE A C 1
ATOM 4143 O O . ILE A 1 526 ? 25.233 -19.317 -13.276 1.00 85.31 526 ILE A O 1
ATOM 4147 N N . THR A 1 527 ? 23.127 -19.416 -12.497 1.00 80.88 527 THR A N 1
ATOM 4148 C CA . THR A 1 527 ? 23.439 -20.207 -11.309 1.00 80.88 527 THR A CA 1
ATOM 4149 C C . THR A 1 527 ? 23.370 -21.697 -11.642 1.00 80.88 527 THR A C 1
ATOM 4151 O O . THR A 1 527 ? 22.289 -22.230 -11.923 1.00 80.88 527 THR A O 1
ATOM 4154 N N . GLU A 1 528 ? 24.509 -22.392 -11.595 1.00 73.25 528 GLU A N 1
ATOM 4155 C CA . GLU A 1 528 ? 24.566 -23.836 -11.853 1.00 73.25 528 GLU A CA 1
ATOM 4156 C C . GLU A 1 528 ? 23.729 -24.646 -10.844 1.00 73.25 528 GLU A C 1
ATOM 4158 O O . GLU A 1 528 ? 23.643 -24.334 -9.657 1.00 73.25 528 GLU A O 1
ATOM 4163 N N . GLY A 1 529 ? 23.086 -25.720 -11.318 1.00 61.47 529 GLY A N 1
ATOM 4164 C CA . GLY A 1 529 ? 22.301 -26.626 -10.468 1.00 61.47 529 GLY A CA 1
ATOM 4165 C C . GLY A 1 529 ? 20.932 -26.094 -10.019 1.00 61.47 529 GLY A C 1
ATOM 4166 O O . GLY A 1 529 ? 20.225 -26.781 -9.278 1.00 61.47 529 GLY A O 1
ATOM 4167 N N . ASN A 1 530 ? 20.513 -24.910 -10.478 1.00 62.78 530 ASN A N 1
ATOM 4168 C CA . ASN A 1 530 ? 19.191 -24.368 -10.178 1.00 62.78 530 ASN A CA 1
ATOM 4169 C C . ASN A 1 530 ? 18.095 -25.041 -11.027 1.00 62.78 530 ASN A C 1
ATOM 4171 O O . ASN A 1 530 ? 17.974 -24.800 -12.228 1.00 62.78 530 ASN A O 1
ATOM 4175 N N . ALA A 1 531 ? 17.267 -25.884 -10.401 1.00 45.25 531 ALA A N 1
ATOM 4176 C CA . ALA A 1 531 ? 16.105 -26.481 -11.059 1.00 45.25 531 ALA A CA 1
ATOM 4177 C C . ALA A 1 531 ? 15.168 -25.378 -11.593 1.00 45.25 531 ALA A C 1
ATOM 4179 O O . ALA A 1 531 ? 14.825 -24.472 -10.840 1.00 45.25 531 ALA A O 1
ATOM 4180 N N . LEU A 1 532 ? 14.695 -25.470 -12.841 1.00 51.50 532 LEU A N 1
ATOM 4181 C CA . LEU A 1 532 ? 13.834 -24.466 -13.508 1.00 51.50 532 LEU A CA 1
ATOM 4182 C C . LEU A 1 532 ? 14.483 -23.077 -13.752 1.00 51.50 532 LEU A C 1
ATOM 4184 O O . LEU A 1 532 ? 13.767 -22.152 -14.101 1.00 51.50 532 LEU A O 1
ATOM 4188 N N . TYR A 1 533 ? 15.802 -22.916 -13.570 1.00 56.88 533 TYR A N 1
ATOM 4189 C CA . TYR A 1 533 ? 16.592 -21.740 -13.995 1.00 56.88 533 TYR A CA 1
ATOM 4190 C C . TYR A 1 533 ? 16.148 -20.335 -13.516 1.00 56.88 533 TYR A C 1
ATOM 4192 O O . TYR A 1 533 ? 16.581 -19.347 -14.097 1.00 56.88 533 TYR A O 1
ATOM 4200 N N . TYR A 1 534 ? 15.382 -20.212 -12.424 1.00 63.31 534 TYR A N 1
ATOM 4201 C CA . TYR A 1 534 ? 14.906 -18.909 -11.906 1.00 63.31 534 TYR A CA 1
ATOM 4202 C C . TYR A 1 534 ? 16.007 -17.889 -11.587 1.00 63.31 534 TYR A C 1
ATOM 4204 O O . TYR A 1 534 ? 15.780 -16.692 -11.677 1.00 63.31 534 TYR A O 1
ATOM 4212 N N . HIS A 1 535 ? 17.191 -18.340 -11.167 1.00 80.38 535 HIS A N 1
ATOM 4213 C CA . HIS A 1 535 ? 18.273 -17.434 -10.775 1.00 80.38 535 HIS A CA 1
ATOM 4214 C C . HIS A 1 535 ? 19.276 -17.308 -11.916 1.00 80.38 535 HIS A C 1
ATOM 4216 O O . HIS A 1 535 ? 20.187 -18.126 -12.067 1.00 80.38 535 HIS A O 1
ATOM 4222 N N . SER A 1 536 ? 19.049 -16.297 -12.747 1.00 87.31 536 SER A N 1
ATOM 4223 C CA . SER A 1 536 ? 19.909 -15.914 -13.858 1.00 87.31 536 SER A CA 1
ATOM 4224 C C . SER A 1 536 ? 19.930 -14.392 -14.000 1.00 87.31 536 SER A C 1
ATOM 4226 O O . SER A 1 536 ? 19.030 -13.699 -13.520 1.00 87.31 536 SER A O 1
ATOM 4228 N N . ALA A 1 537 ? 20.967 -13.870 -14.649 1.00 92.81 537 ALA A N 1
ATOM 4229 C CA . ALA A 1 537 ? 21.065 -12.456 -14.976 1.00 92.81 537 ALA A CA 1
ATOM 4230 C C . ALA A 1 537 ? 21.307 -12.274 -16.473 1.00 92.81 537 ALA A C 1
ATOM 4232 O O . ALA A 1 537 ? 22.188 -12.923 -17.037 1.00 92.81 537 ALA A O 1
ATOM 4233 N N . ILE A 1 538 ? 20.573 -11.364 -17.109 1.00 95.75 538 ILE A N 1
ATOM 4234 C CA . ILE A 1 538 ? 20.938 -10.844 -18.428 1.00 95.75 538 ILE A CA 1
ATOM 4235 C C . ILE A 1 538 ? 22.106 -9.875 -18.249 1.00 95.75 538 ILE A C 1
ATOM 4237 O O . ILE A 1 538 ? 22.083 -9.023 -17.361 1.00 95.75 538 ILE A O 1
ATOM 4241 N N . ILE A 1 539 ? 23.116 -9.999 -19.108 1.00 96.25 539 ILE A N 1
ATOM 4242 C CA . ILE A 1 539 ? 24.225 -9.048 -19.214 1.00 96.25 539 ILE A CA 1
ATOM 4243 C C . ILE A 1 539 ? 24.077 -8.262 -20.513 1.00 96.25 539 ILE A C 1
ATOM 4245 O O . ILE A 1 539 ? 24.000 -8.850 -21.591 1.00 96.25 539 ILE A O 1
ATOM 4249 N N . VAL A 1 540 ? 24.065 -6.935 -20.406 1.00 97.44 540 VAL A N 1
ATOM 4250 C CA . VAL A 1 540 ? 24.182 -6.011 -21.538 1.00 97.44 540 VAL A CA 1
ATOM 4251 C C . VAL A 1 540 ? 25.542 -5.333 -21.434 1.00 97.44 540 VAL A C 1
ATOM 4253 O O . VAL A 1 540 ? 25.738 -4.451 -20.600 1.00 97.44 540 VAL A O 1
ATOM 4256 N N . ALA A 1 541 ? 26.492 -5.772 -22.255 1.00 96.88 541 ALA A N 1
ATOM 4257 C CA . ALA A 1 541 ? 27.829 -5.196 -22.348 1.00 96.88 541 ALA A CA 1
ATOM 4258 C C . ALA A 1 541 ? 27.886 -4.191 -23.499 1.00 96.88 541 ALA A C 1
ATOM 4260 O O . ALA A 1 541 ? 27.328 -4.439 -24.569 1.00 96.88 541 ALA A O 1
ATOM 4261 N N . PHE A 1 542 ? 28.560 -3.063 -23.301 1.00 96.62 542 PHE A N 1
ATOM 4262 C CA . PHE A 1 542 ? 28.707 -2.052 -24.344 1.00 96.62 542 PHE A CA 1
ATOM 4263 C C . PHE A 1 542 ? 30.021 -1.284 -24.229 1.00 96.62 542 PHE A C 1
ATOM 4265 O O . PHE A 1 542 ? 30.623 -1.211 -23.160 1.00 96.62 542 PHE A O 1
ATOM 4272 N N . ASP A 1 543 ? 30.463 -0.695 -25.340 1.00 95.50 543 ASP A N 1
ATOM 4273 C CA . ASP A 1 543 ? 31.655 0.153 -25.404 1.00 95.50 543 ASP A CA 1
ATOM 4274 C C . ASP A 1 543 ? 31.338 1.521 -26.017 1.00 95.50 543 ASP A C 1
ATOM 4276 O O . ASP A 1 543 ? 31.186 1.661 -27.231 1.00 95.50 543 ASP A O 1
ATOM 4280 N N . LEU A 1 544 ? 31.272 2.539 -25.155 1.00 94.38 544 LEU A N 1
ATOM 4281 C CA . LEU A 1 544 ? 31.048 3.940 -25.533 1.00 94.38 544 LEU A CA 1
ATOM 4282 C C . LEU A 1 544 ? 32.357 4.753 -25.581 1.00 94.38 544 LEU A C 1
ATOM 4284 O O . LEU A 1 544 ? 32.353 5.973 -25.442 1.00 94.38 544 LEU A O 1
ATOM 4288 N N . GLY A 1 545 ? 33.494 4.069 -25.735 1.00 92.19 545 GLY A N 1
ATOM 4289 C CA . GLY A 1 545 ? 34.849 4.591 -25.523 1.00 92.19 545 GLY A CA 1
ATOM 4290 C C . GLY A 1 545 ? 35.506 3.997 -24.271 1.00 92.19 545 GLY A C 1
ATOM 4291 O O . GLY A 1 545 ? 36.732 4.009 -24.145 1.00 92.19 545 GLY A O 1
ATOM 4292 N N . LYS A 1 546 ? 34.691 3.441 -23.368 1.00 91.94 546 LYS A N 1
ATOM 4293 C CA . LYS A 1 546 ? 35.094 2.577 -22.260 1.00 91.94 546 LYS A CA 1
ATOM 4294 C C . LYS A 1 546 ? 34.080 1.426 -22.147 1.00 91.94 546 LYS A C 1
ATOM 4296 O O . LYS A 1 546 ? 32.881 1.708 -22.160 1.00 91.94 546 LYS A O 1
ATOM 4301 N N . PRO A 1 547 ? 34.529 0.164 -22.004 1.00 94.56 547 PRO A N 1
ATOM 4302 C CA . PRO A 1 547 ? 33.633 -0.966 -21.776 1.00 94.56 547 PRO A CA 1
ATOM 4303 C C . PRO A 1 547 ? 32.960 -0.894 -20.407 1.00 94.56 547 PRO A C 1
ATOM 4305 O O . PRO A 1 547 ? 33.641 -0.679 -19.403 1.00 94.56 547 PRO A O 1
ATOM 4308 N N . GLU A 1 548 ? 31.651 -1.112 -20.377 1.00 96.69 548 GLU A N 1
ATOM 4309 C CA . GLU A 1 548 ? 30.817 -1.172 -19.174 1.00 96.69 548 GLU A CA 1
ATOM 4310 C C . GLU A 1 548 ? 29.695 -2.204 -19.368 1.00 96.69 548 GLU A C 1
ATOM 4312 O O . GLU A 1 548 ? 29.434 -2.665 -20.484 1.00 96.69 548 GLU A O 1
ATOM 4317 N N . THR A 1 549 ? 29.033 -2.583 -18.274 1.00 97.00 549 THR A N 1
ATOM 4318 C CA . THR A 1 549 ? 27.925 -3.544 -18.292 1.00 97.00 549 THR A CA 1
ATOM 4319 C C . THR A 1 549 ? 26.730 -3.074 -17.466 1.00 97.00 549 THR A C 1
ATOM 4321 O O . THR A 1 549 ? 26.881 -2.389 -16.452 1.00 97.00 549 THR A O 1
ATOM 4324 N N . ILE A 1 550 ? 25.533 -3.466 -17.899 1.00 98.12 550 ILE A N 1
ATOM 4325 C CA . ILE A 1 550 ? 24.302 -3.431 -17.106 1.00 98.12 550 ILE A CA 1
ATOM 4326 C C . ILE A 1 550 ? 23.859 -4.877 -16.886 1.00 98.12 550 ILE A C 1
ATOM 4328 O O . ILE A 1 550 ? 23.735 -5.646 -17.843 1.00 98.12 550 ILE A O 1
ATOM 4332 N N . LEU A 1 551 ? 23.631 -5.240 -15.628 1.00 97.69 551 LEU A N 1
ATOM 4333 C CA . LEU A 1 551 ? 23.166 -6.561 -15.221 1.00 97.69 551 LEU A CA 1
ATOM 4334 C C . LEU A 1 551 ? 21.698 -6.478 -14.815 1.00 97.69 551 LEU A C 1
ATOM 4336 O O . LEU A 1 551 ? 21.321 -5.596 -14.048 1.00 97.69 551 LEU A O 1
ATOM 4340 N N . TYR A 1 552 ? 20.878 -7.404 -15.299 1.00 96.81 552 TYR A N 1
ATOM 4341 C CA . TYR A 1 552 ? 19.452 -7.459 -14.992 1.00 96.81 552 TYR A CA 1
ATOM 4342 C C . TYR A 1 552 ? 19.055 -8.832 -14.464 1.00 96.81 552 TYR A C 1
ATOM 4344 O O . TYR A 1 552 ? 19.205 -9.838 -15.152 1.00 96.81 552 TYR A O 1
ATOM 4352 N N . SER A 1 553 ? 18.563 -8.859 -13.228 1.00 93.81 553 SER A N 1
ATOM 4353 C CA . SER A 1 553 ? 18.344 -10.071 -12.446 1.00 93.81 553 SER A CA 1
ATOM 4354 C C . SER A 1 553 ? 17.027 -9.986 -11.648 1.00 93.81 553 SER A C 1
ATOM 4356 O O . SER A 1 553 ? 17.056 -9.840 -10.420 1.00 93.81 553 SER A O 1
ATOM 4358 N N . PRO A 1 554 ? 15.858 -10.092 -12.308 1.00 87.69 554 PRO A N 1
ATOM 4359 C CA . PRO A 1 554 ? 14.552 -9.845 -11.682 1.00 87.69 554 PRO A CA 1
ATOM 4360 C C . PRO A 1 554 ? 14.188 -10.822 -10.551 1.00 87.69 554 PRO A C 1
ATOM 4362 O O . PRO A 1 554 ? 13.604 -10.428 -9.545 1.00 87.69 554 PRO A O 1
ATOM 4365 N N . HIS A 1 555 ? 14.588 -12.088 -10.676 1.00 85.50 555 HIS A N 1
ATOM 4366 C CA . HIS A 1 555 ? 14.401 -13.132 -9.652 1.00 85.50 555 HIS A CA 1
ATOM 4367 C C . HIS A 1 555 ? 15.634 -13.265 -8.734 1.00 85.50 555 HIS A C 1
ATOM 4369 O O . HIS A 1 555 ? 15.655 -14.021 -7.767 1.00 85.50 555 HIS A O 1
ATOM 4375 N N . GLY A 1 556 ? 16.673 -12.470 -8.985 1.00 86.44 556 GLY A N 1
ATOM 4376 C CA . GLY A 1 556 ? 17.951 -12.549 -8.285 1.00 86.44 556 GLY A CA 1
ATOM 4377 C C . GLY A 1 556 ? 18.898 -13.607 -8.859 1.00 86.44 556 GLY A C 1
ATOM 4378 O O . GLY A 1 556 ? 18.487 -14.685 -9.266 1.00 86.44 556 GLY A O 1
ATOM 4379 N N . ILE A 1 557 ? 20.191 -13.300 -8.852 1.00 90.62 557 ILE A N 1
ATOM 4380 C CA . ILE A 1 557 ? 21.299 -14.180 -9.236 1.00 90.62 557 ILE A CA 1
ATOM 4381 C C . ILE A 1 557 ? 22.100 -14.458 -7.971 1.00 90.62 557 ILE A C 1
ATOM 4383 O O . ILE A 1 557 ? 22.262 -13.548 -7.151 1.00 90.62 557 ILE A O 1
ATOM 4387 N N . GLN A 1 558 ? 22.591 -15.683 -7.757 1.00 90.44 558 GLN A N 1
ATOM 4388 C CA . GLN A 1 558 ? 23.434 -15.897 -6.580 1.00 90.44 558 GLN A CA 1
ATOM 4389 C C . GLN A 1 558 ? 24.674 -15.014 -6.689 1.00 90.44 558 GLN A C 1
ATOM 4391 O O . GLN A 1 558 ? 25.366 -15.012 -7.705 1.00 90.44 558 GLN A O 1
ATOM 4396 N N . ALA A 1 559 ? 24.954 -14.255 -5.631 1.00 90.56 559 ALA A N 1
ATOM 4397 C CA . ALA A 1 559 ? 26.014 -13.256 -5.662 1.00 90.56 559 ALA A CA 1
ATOM 4398 C C . ALA A 1 559 ? 27.384 -13.848 -6.062 1.00 90.56 559 ALA A C 1
ATOM 4400 O O . ALA A 1 559 ? 28.149 -13.195 -6.764 1.00 90.56 559 ALA A O 1
ATOM 4401 N N . SER A 1 560 ? 27.671 -15.099 -5.679 1.00 90.62 560 SER A N 1
ATOM 4402 C CA . SER A 1 560 ? 28.898 -15.817 -6.057 1.00 90.62 560 SER A CA 1
ATOM 4403 C C . SER A 1 560 ? 29.064 -16.022 -7.563 1.00 90.62 560 SER A C 1
ATOM 4405 O O . SER A 1 560 ? 30.190 -16.062 -8.046 1.00 90.62 560 SER A O 1
ATOM 4407 N N . ASP A 1 561 ? 27.975 -16.115 -8.324 1.00 91.62 561 ASP A N 1
ATOM 4408 C CA . ASP A 1 561 ? 28.055 -16.339 -9.771 1.00 91.62 561 ASP A CA 1
ATOM 4409 C C . ASP A 1 561 ? 28.484 -15.069 -10.518 1.00 91.62 561 ASP A C 1
ATOM 4411 O O . ASP A 1 561 ? 28.985 -15.133 -11.641 1.00 91.62 561 ASP A O 1
ATOM 4415 N N . LEU A 1 562 ? 28.374 -13.902 -9.873 1.00 93.56 562 LEU A N 1
ATOM 4416 C CA . LEU A 1 562 ? 28.861 -12.634 -10.412 1.00 93.56 562 LEU A CA 1
ATOM 4417 C C . LEU A 1 562 ? 30.380 -12.461 -10.288 1.00 93.56 562 LEU A C 1
ATOM 4419 O O . LEU A 1 562 ? 30.919 -11.482 -10.803 1.00 93.56 562 LEU A O 1
ATOM 4423 N N . THR A 1 563 ? 31.106 -13.402 -9.672 1.00 91.31 563 THR A N 1
ATOM 4424 C CA . THR A 1 563 ? 32.578 -13.358 -9.631 1.00 91.31 563 THR A CA 1
ATOM 4425 C C . THR A 1 563 ? 33.188 -13.316 -11.037 1.00 91.31 563 THR A C 1
ATOM 4427 O O . THR A 1 563 ? 34.192 -12.635 -11.239 1.00 91.31 563 THR A O 1
ATOM 4430 N N . CYS A 1 564 ? 32.536 -13.926 -12.034 1.00 90.00 564 CYS A N 1
ATOM 4431 C CA . CYS A 1 564 ? 32.976 -13.852 -13.428 1.00 90.00 564 CYS A CA 1
ATOM 4432 C C . CYS A 1 564 ? 33.031 -12.421 -13.992 1.00 90.00 564 CYS A C 1
ATOM 4434 O O . CYS A 1 564 ? 33.913 -12.124 -14.794 1.00 90.00 564 CYS A O 1
ATOM 4436 N N . ILE A 1 565 ? 32.153 -11.513 -13.547 1.00 91.69 565 ILE A N 1
ATOM 4437 C CA . ILE A 1 565 ? 32.188 -10.102 -13.957 1.00 91.69 565 ILE A CA 1
ATOM 4438 C C . ILE A 1 565 ? 33.469 -9.447 -13.453 1.00 91.69 565 ILE A C 1
ATOM 4440 O O . ILE A 1 565 ? 34.233 -8.887 -14.241 1.00 91.69 565 ILE A O 1
ATOM 4444 N N . ARG A 1 566 ? 33.748 -9.600 -12.156 1.00 86.12 566 ARG A N 1
ATOM 4445 C CA . ARG A 1 566 ? 34.957 -9.063 -11.528 1.00 86.12 566 ARG A CA 1
ATOM 4446 C C . ARG A 1 566 ? 36.225 -9.607 -12.191 1.00 86.12 566 ARG A C 1
ATOM 4448 O O . ARG A 1 566 ? 37.138 -8.838 -12.473 1.00 86.12 566 ARG A O 1
ATOM 4455 N N . GLU A 1 567 ? 36.274 -10.909 -12.465 1.00 88.31 567 GLU A N 1
ATOM 4456 C CA . GLU A 1 567 ? 37.430 -11.560 -13.097 1.00 88.31 567 GLU A CA 1
ATOM 4457 C C . GLU A 1 567 ? 37.621 -11.159 -14.564 1.00 88.31 567 GLU A C 1
ATOM 4459 O O . GLU A 1 567 ? 38.758 -11.044 -15.020 1.00 88.31 567 GLU A O 1
ATOM 4464 N N . SER A 1 568 ? 36.535 -10.873 -15.288 1.00 88.81 568 SER A N 1
ATOM 4465 C CA . SER A 1 568 ? 36.608 -10.373 -16.667 1.00 88.81 568 SER A CA 1
ATOM 4466 C C . SER A 1 568 ? 37.160 -8.946 -16.777 1.00 88.81 568 SER A C 1
ATOM 4468 O O . SER A 1 568 ? 37.530 -8.503 -17.864 1.00 88.81 568 SER A O 1
ATOM 4470 N N . GLY A 1 569 ? 37.195 -8.203 -15.664 1.00 86.62 569 GLY A N 1
ATOM 4471 C CA . GLY A 1 569 ? 37.594 -6.797 -15.637 1.00 86.62 569 GLY A CA 1
ATOM 4472 C C . GLY A 1 569 ? 36.575 -5.843 -16.268 1.00 86.62 569 GLY A C 1
ATOM 4473 O O . GLY A 1 569 ? 36.913 -4.683 -16.510 1.00 86.62 569 GLY A O 1
ATOM 4474 N N . LEU A 1 570 ? 35.348 -6.304 -16.542 1.00 89.75 570 LEU A N 1
ATOM 4475 C CA . LEU A 1 570 ? 34.255 -5.466 -17.031 1.00 89.75 570 LEU A CA 1
ATOM 4476 C C . LEU A 1 570 ? 33.592 -4.714 -15.871 1.00 89.75 570 LEU A C 1
ATOM 4478 O O . LEU A 1 570 ? 33.020 -5.352 -14.990 1.00 89.75 570 LEU A O 1
ATOM 4482 N N . PRO A 1 571 ? 33.626 -3.369 -15.858 1.00 93.38 571 PRO A N 1
ATOM 4483 C CA . PRO A 1 571 ? 32.943 -2.590 -14.835 1.00 93.38 571 PRO A CA 1
ATOM 4484 C C . PRO A 1 571 ? 31.424 -2.773 -14.909 1.00 93.38 571 PRO A C 1
ATOM 4486 O O . PRO A 1 571 ? 30.837 -2.729 -15.998 1.00 93.38 571 PRO A O 1
ATOM 4489 N N . THR A 1 572 ? 30.782 -2.899 -13.750 1.00 96.62 572 THR A N 1
ATOM 4490 C CA . THR A 1 572 ? 29.321 -2.916 -13.647 1.00 96.62 572 THR A CA 1
ATOM 4491 C C . THR A 1 572 ? 28.812 -1.501 -13.413 1.00 96.62 572 THR A C 1
ATOM 4493 O O . THR A 1 572 ? 28.974 -0.930 -12.335 1.00 96.62 572 THR A O 1
ATOM 4496 N N . LEU A 1 573 ? 28.176 -0.914 -14.426 1.00 96.75 573 LEU A N 1
ATOM 4497 C CA . LEU A 1 573 ? 27.564 0.402 -14.292 1.00 96.75 573 LEU A CA 1
ATOM 4498 C C . LEU A 1 573 ? 26.309 0.317 -13.420 1.00 96.75 573 LEU A C 1
ATOM 4500 O O . LEU A 1 573 ? 26.160 1.091 -12.479 1.00 96.75 573 LEU A O 1
ATOM 4504 N N . ALA A 1 574 ? 25.430 -0.643 -13.703 1.00 97.25 574 ALA A N 1
ATOM 4505 C CA . ALA A 1 574 ? 24.209 -0.844 -12.935 1.00 97.25 574 ALA A CA 1
ATOM 4506 C C . ALA A 1 574 ? 23.873 -2.328 -12.767 1.00 97.25 574 ALA A C 1
ATOM 4508 O O . ALA A 1 574 ? 24.006 -3.116 -13.704 1.00 97.25 574 ALA A O 1
ATOM 4509 N N . LEU A 1 575 ? 23.383 -2.678 -11.580 1.00 97.25 575 LEU A N 1
ATOM 4510 C CA . LEU A 1 575 ? 22.746 -3.949 -11.270 1.00 97.25 575 LEU A CA 1
ATOM 4511 C C . LEU A 1 575 ? 21.270 -3.692 -10.959 1.00 97.25 575 LEU A C 1
ATOM 4513 O O . LEU A 1 575 ? 20.936 -3.064 -9.956 1.00 97.25 575 LEU A O 1
ATOM 4517 N N . LEU A 1 576 ? 20.385 -4.202 -11.808 1.00 96.56 576 LEU A N 1
ATOM 4518 C CA . LEU A 1 576 ? 18.948 -4.226 -11.579 1.00 96.56 576 LEU A CA 1
ATOM 4519 C C . LEU A 1 576 ? 18.610 -5.536 -10.855 1.00 96.56 576 LEU A C 1
ATOM 4521 O O . LEU A 1 576 ? 18.670 -6.613 -11.453 1.00 96.56 576 LEU A O 1
ATOM 4525 N N . HIS A 1 577 ? 18.290 -5.452 -9.564 1.00 92.69 577 HIS A N 1
ATOM 4526 C CA . HIS A 1 577 ? 18.023 -6.613 -8.709 1.00 92.69 577 HIS A CA 1
ATOM 4527 C C . HIS A 1 577 ? 16.965 -6.272 -7.653 1.00 92.69 577 HIS A C 1
ATOM 4529 O O . HIS A 1 577 ? 17.069 -5.241 -6.990 1.00 92.69 577 HIS A O 1
ATOM 4535 N N . GLY A 1 578 ? 15.980 -7.152 -7.457 1.00 86.25 578 GLY A N 1
ATOM 4536 C CA . GLY A 1 578 ? 14.876 -6.914 -6.521 1.00 86.25 578 GLY A CA 1
ATOM 4537 C C . GLY A 1 578 ? 15.267 -6.924 -5.041 1.00 86.25 578 GLY A C 1
ATOM 4538 O O . GLY A 1 578 ? 16.215 -7.605 -4.629 1.00 86.25 578 GLY A O 1
ATOM 4539 N N . LEU A 1 579 ? 14.507 -6.182 -4.239 1.00 79.94 579 LEU A N 1
ATOM 4540 C CA . LEU A 1 579 ? 14.582 -6.122 -2.780 1.00 79.94 579 LEU A CA 1
ATOM 4541 C C . LEU A 1 579 ? 13.786 -7.238 -2.094 1.00 79.94 579 LEU A C 1
ATOM 4543 O O . LEU A 1 579 ? 14.140 -7.673 -0.993 1.00 79.94 579 LEU A O 1
ATOM 4547 N N . HIS A 1 580 ? 12.700 -7.699 -2.704 1.00 75.81 580 HIS A N 1
ATOM 4548 C CA . HIS A 1 580 ? 11.786 -8.635 -2.059 1.00 75.81 580 HIS A CA 1
ATOM 4549 C C . HIS A 1 580 ? 12.290 -10.083 -2.121 1.00 75.81 580 HIS A C 1
ATOM 4551 O O . HIS A 1 580 ? 12.627 -10.599 -3.184 1.00 75.81 580 HIS A O 1
ATOM 4557 N N . ASP A 1 581 ? 12.301 -10.762 -0.969 1.00 75.88 581 ASP A N 1
ATOM 4558 C CA . ASP A 1 581 ? 12.464 -12.219 -0.901 1.00 75.88 581 ASP A CA 1
ATOM 4559 C C . ASP A 1 581 ? 11.079 -12.851 -1.071 1.00 75.88 581 ASP A C 1
ATOM 4561 O O . ASP A 1 581 ? 10.134 -12.525 -0.344 1.00 75.88 581 ASP A O 1
ATOM 4565 N N . VAL A 1 582 ? 10.949 -13.730 -2.063 1.00 67.06 582 VAL A N 1
ATOM 4566 C CA . VAL A 1 582 ? 9.699 -14.432 -2.362 1.00 67.06 582 VAL A CA 1
ATOM 4567 C C . VAL A 1 582 ? 9.965 -15.925 -2.322 1.00 67.06 582 VAL A C 1
ATOM 4569 O O . VAL A 1 582 ? 10.885 -16.415 -2.974 1.00 67.06 582 VAL A O 1
ATOM 4572 N N . ARG A 1 583 ? 9.142 -16.667 -1.582 1.00 69.19 583 ARG A N 1
ATOM 4573 C CA . ARG A 1 583 ? 9.245 -18.124 -1.440 1.00 69.19 583 ARG A CA 1
ATOM 4574 C C . ARG A 1 583 ? 7.895 -18.787 -1.634 1.00 69.19 583 ARG A C 1
ATOM 4576 O O . ARG A 1 583 ? 6.868 -18.259 -1.218 1.00 69.19 583 ARG A O 1
ATOM 4583 N N . ILE A 1 584 ? 7.909 -19.991 -2.189 1.00 57.25 584 ILE A N 1
ATOM 4584 C CA . ILE A 1 584 ? 6.783 -20.919 -2.094 1.00 57.25 584 ILE A CA 1
ATOM 4585 C C . ILE A 1 584 ? 6.975 -21.707 -0.796 1.00 57.25 584 ILE A C 1
ATOM 4587 O O . ILE A 1 584 ? 8.043 -22.288 -0.587 1.00 57.25 584 ILE A O 1
ATOM 4591 N N . TRP A 1 585 ? 5.964 -21.680 0.079 1.00 44.94 585 TRP A N 1
ATOM 4592 C CA . TRP A 1 585 ? 5.927 -22.300 1.413 1.00 44.94 585 TRP A CA 1
ATOM 4593 C C . TRP A 1 585 ? 6.941 -23.444 1.629 1.00 44.94 585 TRP A C 1
ATOM 4595 O O . TRP A 1 585 ? 6.869 -24.477 0.963 1.00 44.94 585 TRP A O 1
ATOM 4605 N N . MET A 1 586 ? 7.896 -23.236 2.551 1.00 45.03 586 MET A N 1
ATOM 4606 C CA . MET A 1 586 ? 8.934 -24.184 3.021 1.00 45.03 586 MET A CA 1
ATOM 4607 C C . MET A 1 586 ? 9.759 -24.927 1.943 1.00 45.03 586 MET A C 1
ATOM 4609 O O . MET A 1 586 ? 10.469 -25.872 2.283 1.00 45.03 586 MET A O 1
ATOM 4613 N N . THR A 1 587 ? 9.701 -24.532 0.666 1.00 58.53 587 THR A N 1
ATOM 4614 C CA . THR A 1 587 ? 10.316 -25.289 -0.439 1.00 58.53 587 THR A CA 1
ATOM 4615 C C . THR A 1 587 ? 11.314 -24.459 -1.235 1.00 58.53 587 THR A C 1
ATOM 4617 O O . THR A 1 587 ? 12.519 -24.656 -1.090 1.00 58.53 587 THR A O 1
ATOM 4620 N N . LYS A 1 588 ? 10.835 -23.551 -2.090 1.00 64.06 588 LYS A N 1
ATOM 4621 C CA . LYS A 1 588 ? 11.650 -22.915 -3.129 1.00 64.06 588 LYS A CA 1
ATOM 4622 C C . LYS A 1 588 ? 11.637 -21.398 -3.015 1.00 64.06 588 LYS A C 1
ATOM 4624 O O . LYS A 1 588 ? 10.572 -20.790 -2.935 1.00 64.06 588 LYS A O 1
ATOM 4629 N N . GLN A 1 589 ? 12.827 -20.807 -3.027 1.00 67.69 589 GLN A N 1
ATOM 4630 C CA . GLN A 1 589 ? 13.017 -19.367 -3.147 1.00 67.69 589 GLN A CA 1
ATOM 4631 C C . GLN A 1 589 ? 12.906 -18.973 -4.621 1.00 67.69 589 GLN A C 1
ATOM 4633 O O . GLN A 1 589 ? 13.572 -19.570 -5.464 1.00 67.69 589 GLN A O 1
ATOM 4638 N N . LEU A 1 590 ? 11.990 -18.049 -4.897 1.00 68.31 590 LEU A N 1
ATOM 4639 C CA . LEU A 1 590 ? 11.709 -17.483 -6.213 1.00 68.31 590 LEU A CA 1
ATOM 4640 C C . LEU A 1 590 ? 12.494 -16.191 -6.423 1.00 68.31 590 LEU A C 1
ATOM 4642 O O . LEU A 1 590 ? 13.079 -16.021 -7.480 1.00 68.31 590 LEU A O 1
ATOM 4646 N N . ASN A 1 591 ? 12.554 -15.331 -5.397 1.00 78.44 591 ASN A N 1
ATOM 4647 C CA . ASN A 1 591 ? 13.345 -14.104 -5.434 1.00 78.44 591 ASN A CA 1
ATOM 4648 C C . ASN A 1 591 ? 14.382 -14.100 -4.307 1.00 78.44 591 ASN A C 1
ATOM 4650 O O . ASN A 1 591 ? 14.041 -14.344 -3.143 1.00 78.44 591 ASN A O 1
ATOM 4654 N N . LEU A 1 592 ? 15.641 -13.798 -4.640 1.00 81.75 592 LEU A N 1
ATOM 4655 C CA . LEU A 1 592 ? 16.742 -13.787 -3.664 1.00 81.75 592 LEU A CA 1
ATOM 4656 C C . LEU A 1 592 ? 16.734 -12.575 -2.711 1.00 81.75 592 LEU A C 1
ATOM 4658 O O . LEU A 1 592 ? 17.290 -12.659 -1.615 1.00 81.75 592 LEU A O 1
ATOM 4662 N N . GLY A 1 593 ? 16.079 -11.478 -3.103 1.00 83.88 593 GLY A N 1
ATOM 4663 C CA . GLY A 1 593 ? 15.831 -10.301 -2.266 1.00 83.88 593 GLY A CA 1
ATOM 4664 C C . GLY A 1 593 ? 17.067 -9.484 -1.861 1.00 83.88 593 GLY A C 1
ATOM 4665 O O . GLY A 1 593 ? 18.196 -9.726 -2.296 1.00 83.88 593 GLY A O 1
ATOM 4666 N N . ALA A 1 594 ? 16.839 -8.497 -0.990 1.00 82.19 594 ALA A N 1
ATOM 4667 C CA . ALA A 1 594 ? 17.779 -7.419 -0.681 1.00 82.19 594 ALA A CA 1
ATOM 4668 C C . ALA A 1 594 ? 19.106 -7.888 -0.061 1.00 82.19 594 ALA A C 1
ATOM 4670 O O . ALA A 1 594 ? 20.162 -7.358 -0.396 1.00 82.19 594 ALA A O 1
ATOM 4671 N N . LEU A 1 595 ? 19.087 -8.905 0.809 1.00 83.69 595 LEU A N 1
ATOM 4672 C CA . LEU A 1 595 ? 20.309 -9.414 1.454 1.00 83.69 595 LEU A CA 1
ATOM 4673 C C . LEU A 1 595 ? 21.266 -10.067 0.446 1.00 83.69 595 LEU A C 1
ATOM 4675 O O . LEU A 1 595 ? 22.486 -9.979 0.589 1.00 83.69 595 LEU A O 1
ATOM 4679 N N . ASN A 1 596 ? 20.722 -10.733 -0.577 1.00 88.31 596 ASN A N 1
ATOM 4680 C CA . ASN A 1 596 ? 21.524 -11.212 -1.698 1.00 88.31 596 ASN A CA 1
ATOM 4681 C C . ASN A 1 596 ? 21.938 -10.054 -2.612 1.00 88.31 596 ASN A C 1
ATOM 4683 O O . ASN A 1 596 ? 23.086 -10.020 -3.040 1.00 88.31 596 ASN A O 1
ATOM 4687 N N . GLY A 1 597 ? 21.042 -9.090 -2.845 1.00 88.62 597 GLY A N 1
ATOM 4688 C CA . GLY A 1 597 ? 21.319 -7.881 -3.624 1.00 88.62 597 GLY A CA 1
ATOM 4689 C C . GLY A 1 597 ? 22.569 -7.139 -3.147 1.00 88.62 597 GLY A C 1
ATOM 4690 O O . GLY A 1 597 ? 23.463 -6.896 -3.950 1.00 88.62 597 GLY A O 1
ATOM 4691 N N . ILE A 1 598 ? 22.720 -6.892 -1.838 1.00 86.94 598 ILE A N 1
ATOM 4692 C CA . ILE A 1 598 ? 23.915 -6.198 -1.319 1.00 86.94 598 ILE A CA 1
ATOM 4693 C C . ILE A 1 598 ? 25.198 -7.007 -1.585 1.00 86.94 598 ILE A C 1
ATOM 4695 O O . ILE A 1 598 ? 26.230 -6.442 -1.941 1.00 86.94 598 ILE A O 1
ATOM 4699 N N . LYS A 1 599 ? 25.145 -8.340 -1.463 1.00 89.06 599 LYS A N 1
ATOM 4700 C CA . LYS A 1 599 ? 26.286 -9.217 -1.788 1.00 89.06 599 LYS A CA 1
ATOM 4701 C C . LYS A 1 599 ? 26.606 -9.196 -3.279 1.00 89.06 599 LYS A C 1
ATOM 4703 O O . LYS A 1 599 ? 27.772 -9.239 -3.654 1.00 89.06 599 LYS A O 1
ATOM 4708 N N . ALA A 1 600 ? 25.578 -9.157 -4.120 1.00 91.94 600 ALA A N 1
ATOM 4709 C CA . ALA A 1 600 ? 25.729 -9.094 -5.563 1.00 91.94 600 ALA A CA 1
ATOM 4710 C C . ALA A 1 600 ? 26.392 -7.774 -5.978 1.00 91.94 600 ALA A C 1
ATOM 4712 O O . ALA A 1 600 ? 27.370 -7.813 -6.720 1.00 91.94 600 ALA A O 1
ATOM 4713 N N . VAL A 1 601 ? 25.931 -6.640 -5.433 1.00 91.81 601 VAL A N 1
ATOM 4714 C CA . VAL A 1 601 ? 26.540 -5.311 -5.627 1.00 91.81 601 VAL A CA 1
ATOM 4715 C C . VAL A 1 601 ? 28.010 -5.315 -5.224 1.00 91.81 601 VAL A C 1
ATOM 4717 O O . VAL A 1 601 ? 28.841 -4.879 -6.013 1.00 91.81 601 VAL A O 1
ATOM 4720 N N . ASP A 1 602 ? 28.333 -5.863 -4.047 1.00 89.25 602 ASP A N 1
ATOM 4721 C CA . ASP A 1 602 ? 29.715 -5.998 -3.578 1.00 89.25 602 ASP A CA 1
ATOM 4722 C C . ASP A 1 602 ? 30.566 -6.789 -4.583 1.00 89.25 602 ASP A C 1
ATOM 4724 O O . ASP A 1 602 ? 31.589 -6.304 -5.060 1.00 89.25 602 ASP A O 1
ATOM 4728 N N . ILE A 1 603 ? 30.124 -7.988 -4.979 1.00 91.38 603 ILE A N 1
ATOM 4729 C CA . ILE A 1 603 ? 30.903 -8.879 -5.852 1.00 91.38 603 ILE A CA 1
ATOM 4730 C C . ILE A 1 603 ? 31.108 -8.290 -7.252 1.00 91.38 603 ILE A C 1
ATOM 4732 O O . ILE A 1 603 ? 32.231 -8.337 -7.760 1.00 91.38 603 ILE A O 1
ATOM 4736 N N . CYS A 1 604 ? 30.070 -7.726 -7.868 1.00 92.81 604 CYS A N 1
ATOM 4737 C CA . CYS A 1 604 ? 30.168 -7.159 -9.217 1.00 92.81 604 CYS A CA 1
ATOM 4738 C C . CYS A 1 604 ? 30.666 -5.705 -9.257 1.00 92.81 604 CYS A C 1
ATOM 4740 O O . CYS A 1 604 ? 30.862 -5.183 -10.354 1.00 92.81 604 CYS A O 1
ATOM 4742 N N . ASP A 1 605 ? 30.891 -5.081 -8.094 1.00 92.62 605 ASP A N 1
ATOM 4743 C CA . ASP A 1 605 ? 31.318 -3.682 -7.948 1.00 92.62 605 ASP A CA 1
ATOM 4744 C C . ASP A 1 605 ? 30.387 -2.711 -8.699 1.00 92.62 605 ASP A C 1
ATOM 4746 O O . ASP A 1 605 ? 30.818 -1.850 -9.468 1.00 92.62 605 ASP A O 1
ATOM 4750 N N . ALA A 1 606 ? 29.072 -2.911 -8.541 1.00 94.50 606 ALA A N 1
ATOM 4751 C CA . ALA A 1 606 ? 28.071 -2.099 -9.225 1.00 94.50 606 ALA A CA 1
ATOM 4752 C C . ALA A 1 606 ? 28.023 -0.679 -8.660 1.00 94.50 606 ALA A C 1
ATOM 4754 O O . ALA A 1 606 ? 27.819 -0.481 -7.462 1.00 94.50 606 ALA A O 1
ATOM 4755 N N . LYS A 1 607 ? 28.109 0.318 -9.546 1.00 93.50 607 LYS A N 1
ATOM 4756 C CA . LYS A 1 607 ? 27.932 1.724 -9.158 1.00 93.50 607 LYS A CA 1
ATOM 4757 C C . LYS A 1 607 ? 26.490 2.026 -8.744 1.00 93.50 607 LYS A C 1
ATOM 4759 O O . LYS A 1 607 ? 26.279 2.681 -7.724 1.00 93.50 607 LYS A O 1
ATOM 4764 N N . TYR A 1 608 ? 25.521 1.555 -9.529 1.00 94.06 608 TYR A N 1
ATOM 4765 C CA . TYR A 1 608 ? 24.093 1.705 -9.255 1.00 94.06 608 TYR A CA 1
ATOM 4766 C C . TYR A 1 608 ? 23.461 0.356 -8.904 1.00 94.06 608 TYR A C 1
ATOM 4768 O O . TYR A 1 608 ? 23.577 -0.597 -9.674 1.00 94.06 608 TYR A O 1
ATOM 4776 N N . TRP A 1 609 ? 22.734 0.288 -7.790 1.00 94.06 609 TRP A N 1
ATOM 4777 C CA . TRP A 1 609 ? 21.786 -0.792 -7.522 1.00 94.06 609 TRP A CA 1
ATOM 4778 C C . TRP A 1 609 ? 20.372 -0.266 -7.719 1.00 94.06 609 TRP A C 1
ATOM 4780 O O . TRP A 1 609 ? 19.915 0.599 -6.980 1.00 94.06 609 TRP A O 1
ATOM 4790 N N . ILE A 1 610 ? 19.686 -0.786 -8.729 1.00 92.44 610 ILE A N 1
ATOM 4791 C CA . ILE A 1 610 ? 18.366 -0.321 -9.137 1.00 92.44 610 ILE A CA 1
ATOM 4792 C C . ILE A 1 610 ? 17.336 -1.387 -8.759 1.00 92.44 61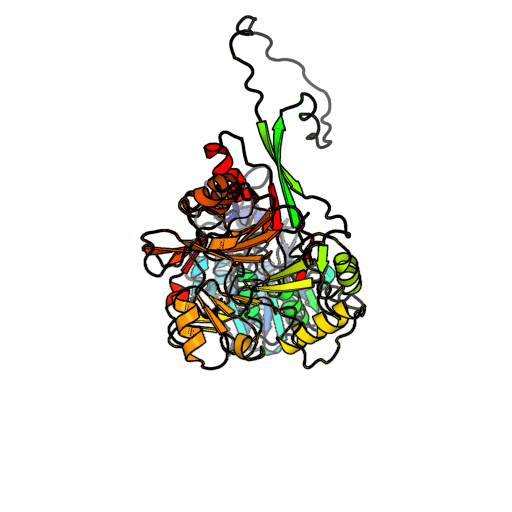0 ILE A C 1
ATOM 4794 O O . ILE A 1 610 ? 17.460 -2.549 -9.159 1.00 92.44 610 ILE A O 1
ATOM 4798 N N . ALA A 1 611 ? 16.337 -1.005 -7.967 1.00 87.88 611 ALA A N 1
ATOM 4799 C CA . ALA A 1 611 ? 15.248 -1.898 -7.585 1.00 87.88 611 ALA A CA 1
ATOM 4800 C C . ALA A 1 611 ? 14.435 -2.321 -8.822 1.00 87.88 611 ALA A C 1
ATOM 4802 O O . ALA A 1 611 ? 14.130 -1.498 -9.684 1.00 87.88 611 ALA A O 1
ATOM 4803 N N . THR A 1 612 ? 14.080 -3.603 -8.923 1.00 84.69 612 THR A N 1
ATOM 4804 C CA . THR A 1 612 ? 13.271 -4.147 -10.027 1.00 84.69 612 THR A CA 1
ATOM 4805 C C . THR A 1 612 ? 12.476 -5.361 -9.563 1.00 84.69 612 THR A C 1
ATOM 4807 O O . THR A 1 612 ? 12.892 -6.053 -8.639 1.00 84.69 612 THR A O 1
ATOM 4810 N N . HIS A 1 613 ? 11.352 -5.651 -10.222 1.00 74.00 613 HIS A N 1
ATOM 4811 C CA . HIS A 1 613 ? 10.488 -6.796 -9.925 1.00 74.00 613 HIS A CA 1
ATOM 4812 C C . HIS A 1 613 ? 9.997 -6.812 -8.457 1.00 74.00 613 HIS A C 1
ATOM 4814 O O . HIS A 1 613 ? 9.723 -7.850 -7.846 1.00 74.00 613 HIS A O 1
ATOM 4820 N N . ASP A 1 614 ? 9.888 -5.620 -7.867 1.00 62.03 614 ASP A N 1
ATOM 4821 C CA . ASP A 1 614 ? 9.423 -5.416 -6.498 1.00 62.03 614 ASP A CA 1
ATOM 4822 C C . ASP A 1 614 ? 7.931 -5.044 -6.443 1.00 62.03 614 ASP A C 1
ATOM 4824 O O . ASP A 1 614 ? 7.374 -4.908 -5.349 1.00 62.03 614 ASP A O 1
ATOM 4828 N N . GLU A 1 615 ? 7.247 -4.946 -7.595 1.00 56.66 615 GLU A N 1
ATOM 4829 C CA . GLU A 1 615 ? 5.817 -4.642 -7.645 1.00 56.66 615 GLU A CA 1
ATOM 4830 C C . GLU A 1 615 ? 5.009 -5.670 -6.837 1.00 56.66 615 GLU A C 1
ATOM 4832 O O . GLU A 1 615 ? 5.128 -6.893 -6.996 1.00 56.66 615 GLU A O 1
ATOM 4837 N N . VAL A 1 616 ? 4.121 -5.182 -5.968 1.00 55.41 616 VAL A N 1
ATOM 4838 C CA . VAL A 1 616 ? 3.129 -6.041 -5.318 1.00 55.41 616 VAL A CA 1
ATOM 4839 C C . VAL A 1 616 ? 2.050 -6.379 -6.342 1.00 55.41 616 VAL A C 1
ATOM 4841 O O . VAL A 1 616 ? 1.066 -5.663 -6.492 1.00 55.41 616 VAL A O 1
ATOM 4844 N N . LYS A 1 617 ? 2.225 -7.485 -7.061 1.00 55.81 617 LYS A N 1
ATOM 4845 C CA . LYS A 1 617 ? 1.260 -7.949 -8.066 1.00 55.81 617 LYS A CA 1
ATOM 4846 C C . LYS A 1 617 ? -0.016 -8.462 -7.392 1.00 55.81 617 LYS A C 1
ATOM 4848 O O . LYS A 1 617 ? 0.031 -9.172 -6.382 1.00 55.81 617 LYS A O 1
ATOM 4853 N N . LYS A 1 618 ? -1.186 -8.172 -7.970 1.00 47.00 618 LYS A N 1
ATOM 4854 C CA . LYS A 1 618 ? -2.433 -8.841 -7.563 1.00 47.00 618 LYS A CA 1
ATOM 4855 C C . LYS A 1 618 ? -2.372 -10.272 -8.100 1.00 47.00 618 LYS A C 1
ATOM 4857 O O . LYS A 1 618 ? -2.221 -10.449 -9.300 1.00 47.00 618 LYS A O 1
ATOM 4862 N N . GLY A 1 619 ? -2.469 -11.280 -7.236 1.00 48.56 619 GLY A N 1
ATOM 4863 C CA . GLY A 1 619 ? -2.417 -12.692 -7.633 1.00 48.56 619 GLY A CA 1
ATOM 4864 C C . GLY A 1 619 ? -3.780 -13.384 -7.551 1.00 48.56 619 GLY A C 1
ATOM 4865 O O . GLY A 1 619 ? -4.575 -13.098 -6.655 1.00 48.56 619 GLY A O 1
ATOM 4866 N N . GLY A 1 620 ? -4.042 -14.308 -8.474 1.00 47.88 620 GLY A N 1
ATOM 4867 C CA . GLY A 1 620 ? -5.142 -15.276 -8.425 1.00 47.88 620 GLY A CA 1
ATOM 4868 C C . GLY A 1 620 ? -4.645 -16.685 -8.769 1.00 47.88 620 GLY A C 1
ATOM 4869 O O . GLY A 1 620 ? -3.606 -16.833 -9.408 1.00 47.88 620 GLY A O 1
ATOM 4870 N N . GLY A 1 621 ? -5.372 -17.720 -8.342 1.00 46.06 621 GLY A N 1
ATOM 4871 C CA . GLY A 1 621 ? -4.978 -19.126 -8.524 1.00 46.06 621 GLY A CA 1
ATOM 4872 C C . GLY A 1 621 ? -4.389 -19.770 -7.263 1.00 46.06 621 GLY A C 1
ATOM 4873 O O . GLY A 1 621 ? -4.242 -19.127 -6.223 1.00 46.06 621 GLY A O 1
ATOM 4874 N N . PHE A 1 622 ? -4.090 -21.068 -7.339 1.00 42.44 622 PHE A N 1
ATOM 4875 C CA . PHE A 1 622 ? -3.699 -21.887 -6.181 1.00 42.44 622 PHE A CA 1
ATOM 4876 C C . PHE A 1 622 ? -2.366 -21.457 -5.543 1.00 42.44 622 PHE A C 1
ATOM 4878 O O . PHE A 1 622 ? -2.247 -21.457 -4.318 1.00 42.44 622 PHE A O 1
ATOM 4885 N N . ILE A 1 623 ? -1.382 -21.037 -6.349 1.00 49.09 623 ILE A N 1
ATOM 4886 C CA . ILE A 1 623 ? -0.045 -20.671 -5.850 1.00 49.09 623 ILE A CA 1
ATOM 4887 C C . ILE A 1 623 ? -0.046 -19.334 -5.102 1.00 49.09 623 ILE A C 1
ATOM 4889 O O . ILE A 1 623 ? 0.729 -19.174 -4.162 1.00 49.09 623 ILE A O 1
ATOM 4893 N N . ALA A 1 624 ? -0.949 -18.402 -5.427 1.00 54.47 624 ALA A N 1
ATOM 4894 C CA . ALA A 1 624 ? -1.016 -17.097 -4.763 1.00 54.47 624 ALA A CA 1
ATOM 4895 C C . ALA A 1 624 ? -1.209 -17.208 -3.234 1.00 54.47 624 ALA A C 1
ATOM 4897 O O . ALA A 1 624 ? -0.665 -16.396 -2.492 1.00 54.47 624 ALA A O 1
ATOM 4898 N N . TYR A 1 625 ? -1.913 -18.244 -2.757 1.00 53.03 625 TYR A N 1
ATOM 4899 C CA . TYR A 1 625 ? -2.104 -18.525 -1.325 1.00 53.03 625 TYR A CA 1
ATOM 4900 C C . TYR A 1 625 ? -0.871 -19.130 -0.632 1.00 53.03 625 TYR A C 1
ATOM 4902 O O . TYR A 1 625 ? -0.818 -19.169 0.595 1.00 53.03 625 TYR A O 1
ATOM 4910 N N . MET A 1 626 ? 0.104 -19.626 -1.398 1.00 52.50 626 MET A N 1
ATOM 4911 C CA . MET A 1 626 ? 1.305 -20.309 -0.897 1.00 52.50 626 MET A CA 1
ATOM 4912 C C . MET A 1 626 ? 2.569 -19.442 -0.956 1.00 52.50 626 MET A C 1
ATOM 4914 O O . MET A 1 626 ? 3.616 -19.860 -0.453 1.00 52.50 626 MET A O 1
ATOM 4918 N N . LEU A 1 627 ? 2.486 -18.259 -1.573 1.00 58.38 627 LEU A N 1
ATOM 4919 C CA . LEU A 1 627 ? 3.592 -17.313 -1.658 1.00 58.38 627 LEU A CA 1
ATOM 4920 C C . LEU A 1 627 ? 3.790 -16.598 -0.320 1.00 58.38 627 LEU A C 1
ATOM 4922 O O . LEU A 1 627 ? 2.897 -15.922 0.186 1.00 58.38 627 LEU A O 1
ATOM 4926 N N . GLN A 1 628 ? 4.993 -16.711 0.227 1.00 60.19 628 GLN A N 1
ATOM 4927 C CA . GLN A 1 628 ? 5.466 -15.925 1.357 1.00 60.19 628 GLN A CA 1
ATOM 4928 C C . GLN A 1 628 ? 6.394 -14.839 0.820 1.00 60.19 628 GLN A C 1
ATOM 4930 O O . GLN A 1 628 ? 7.350 -15.144 0.107 1.00 60.19 628 GLN A O 1
ATOM 4935 N N . ARG A 1 629 ? 6.099 -13.576 1.139 1.00 69.38 629 ARG A N 1
ATOM 4936 C CA . ARG A 1 629 ? 6.909 -12.424 0.732 1.00 69.38 629 ARG A CA 1
ATOM 4937 C C . ARG A 1 629 ? 7.483 -11.744 1.965 1.00 69.38 629 ARG A C 1
ATOM 4939 O O . ARG A 1 629 ? 6.726 -11.348 2.848 1.00 69.38 629 ARG A O 1
ATOM 4946 N N . THR A 1 630 ? 8.799 -11.583 1.994 1.00 71.00 630 THR A N 1
ATOM 4947 C CA . THR A 1 630 ? 9.486 -10.742 2.975 1.00 71.00 630 THR A CA 1
ATOM 4948 C C . THR A 1 630 ? 9.913 -9.463 2.273 1.00 71.00 630 THR A C 1
ATOM 4950 O O . THR A 1 630 ? 10.734 -9.493 1.355 1.00 71.00 630 THR A O 1
ATOM 4953 N N . GLN A 1 631 ? 9.330 -8.341 2.688 1.00 71.19 631 GLN A N 1
ATOM 4954 C CA . GLN A 1 631 ? 9.672 -7.026 2.158 1.00 71.19 631 GLN A CA 1
ATOM 4955 C C . GLN A 1 631 ? 10.733 -6.378 3.043 1.00 71.19 631 GLN A C 1
ATOM 4957 O O . GLN A 1 631 ? 10.563 -6.302 4.261 1.00 71.19 631 GLN A O 1
ATOM 4962 N N . TYR A 1 632 ? 11.814 -5.917 2.423 1.00 63.03 632 TYR A N 1
ATOM 4963 C CA . TYR A 1 632 ? 12.865 -5.151 3.078 1.00 63.03 632 TYR A CA 1
ATOM 4964 C C . TYR A 1 632 ? 12.826 -3.718 2.564 1.00 63.03 632 TYR A C 1
ATOM 4966 O O . TYR A 1 632 ? 12.776 -3.492 1.361 1.00 63.03 632 TYR A O 1
ATOM 4974 N N . THR A 1 633 ? 12.918 -2.752 3.472 1.00 70.19 633 THR A N 1
ATOM 4975 C CA . THR A 1 633 ? 13.410 -1.415 3.108 1.00 70.19 633 THR A CA 1
ATOM 4976 C C . THR A 1 633 ? 14.932 -1.461 2.939 1.00 70.19 633 THR A C 1
ATOM 4978 O O . THR A 1 633 ? 15.591 -2.274 3.597 1.00 70.19 633 THR A O 1
ATOM 4981 N N . LEU A 1 634 ? 15.513 -0.555 2.138 1.00 68.19 634 LEU A N 1
ATOM 4982 C CA . LEU A 1 634 ? 16.975 -0.427 2.008 1.00 68.19 634 LEU A CA 1
ATOM 4983 C C . LEU A 1 634 ? 17.657 -0.358 3.383 1.00 68.19 634 LEU A C 1
ATOM 4985 O O . LEU A 1 634 ? 18.613 -1.082 3.647 1.00 68.19 634 LEU A O 1
ATOM 4989 N N . LYS A 1 635 ? 17.120 0.469 4.289 1.00 69.50 635 LYS A N 1
ATOM 4990 C CA . LYS A 1 635 ? 17.646 0.632 5.648 1.00 69.50 635 LYS A CA 1
ATOM 4991 C C . LYS A 1 635 ? 17.676 -0.688 6.422 1.00 69.50 635 LYS A C 1
ATOM 4993 O O . LYS A 1 635 ? 18.704 -1.021 6.995 1.00 69.50 635 LYS A O 1
ATOM 4998 N N . GLN A 1 636 ? 16.589 -1.459 6.393 1.00 72.94 636 GLN A N 1
ATOM 4999 C CA . GLN A 1 636 ? 16.531 -2.761 7.068 1.00 72.94 636 GLN A CA 1
ATOM 5000 C C . GLN A 1 636 ? 17.515 -3.772 6.471 1.00 72.94 636 GLN A C 1
ATOM 5002 O O . GLN A 1 636 ? 18.099 -4.557 7.213 1.00 72.94 636 GLN A O 1
ATOM 5007 N N . ALA A 1 637 ? 17.698 -3.770 5.147 1.00 73.62 637 ALA A N 1
ATOM 5008 C CA . ALA A 1 637 ? 18.651 -4.660 4.489 1.00 73.62 637 ALA A CA 1
ATOM 5009 C C . ALA A 1 637 ? 20.100 -4.314 4.867 1.00 73.62 637 ALA A C 1
ATOM 5011 O O . ALA A 1 637 ? 20.880 -5.208 5.192 1.00 73.62 637 ALA A O 1
ATOM 5012 N N . VAL A 1 638 ? 20.437 -3.020 4.886 1.00 73.06 638 VAL A N 1
ATOM 5013 C CA . VAL A 1 638 ? 21.757 -2.525 5.300 1.00 73.06 638 VAL A CA 1
ATOM 5014 C C . VAL A 1 638 ? 22.021 -2.834 6.775 1.00 73.06 638 VAL A C 1
ATOM 5016 O O . VAL A 1 638 ? 23.052 -3.420 7.087 1.00 73.06 638 VAL A O 1
ATOM 5019 N N . GLU A 1 639 ? 21.081 -2.531 7.676 1.00 74.56 639 GLU A N 1
ATOM 5020 C CA . GLU A 1 639 ? 21.201 -2.828 9.115 1.00 74.56 639 GLU A CA 1
ATOM 5021 C C . GLU A 1 639 ? 21.372 -4.334 9.388 1.00 74.56 639 GLU A C 1
ATOM 5023 O O . GLU A 1 639 ? 22.138 -4.729 10.268 1.00 74.56 639 GLU A O 1
ATOM 5028 N N . ALA A 1 640 ? 20.686 -5.191 8.623 1.00 73.12 640 ALA A N 1
ATOM 5029 C CA . ALA A 1 640 ? 20.790 -6.643 8.762 1.00 73.12 640 ALA A CA 1
ATOM 5030 C C . ALA A 1 640 ? 22.162 -7.194 8.336 1.00 73.12 640 ALA A C 1
ATOM 5032 O O . ALA A 1 640 ? 22.617 -8.199 8.885 1.00 73.12 640 ALA A O 1
ATOM 5033 N N . GLU A 1 641 ? 22.831 -6.547 7.381 1.00 75.62 641 GLU A N 1
ATOM 5034 C CA . GLU A 1 641 ? 24.131 -6.981 6.864 1.00 75.62 641 GLU A CA 1
ATOM 5035 C C . GLU A 1 641 ? 25.320 -6.238 7.494 1.00 75.62 641 GLU A C 1
ATOM 5037 O O . GLU A 1 641 ? 26.445 -6.733 7.410 1.00 75.62 641 GLU A O 1
ATOM 5042 N N . GLU A 1 642 ? 25.096 -5.112 8.182 1.00 69.81 642 GLU A N 1
ATOM 5043 C CA . GLU A 1 642 ? 26.144 -4.281 8.798 1.00 69.81 642 GLU A CA 1
ATOM 5044 C C . GLU A 1 642 ? 27.049 -5.092 9.741 1.00 69.81 642 GLU A C 1
ATOM 5046 O O . GLU A 1 642 ? 28.271 -4.934 9.734 1.00 69.81 642 GLU A O 1
ATOM 5051 N N . GLN A 1 643 ? 26.468 -6.034 10.497 1.00 66.00 643 GLN A N 1
ATOM 5052 C CA . GLN A 1 643 ? 27.224 -6.936 11.373 1.00 66.00 643 GLN A CA 1
ATOM 5053 C C . GLN A 1 643 ? 28.084 -7.942 10.596 1.00 66.00 643 GLN A C 1
ATOM 5055 O O . GLN A 1 643 ? 29.209 -8.220 11.006 1.00 66.00 643 GLN A O 1
ATOM 5060 N N . ARG A 1 644 ? 27.579 -8.489 9.478 1.00 72.31 644 ARG A N 1
ATOM 5061 C CA . ARG A 1 644 ? 28.333 -9.432 8.631 1.00 72.31 6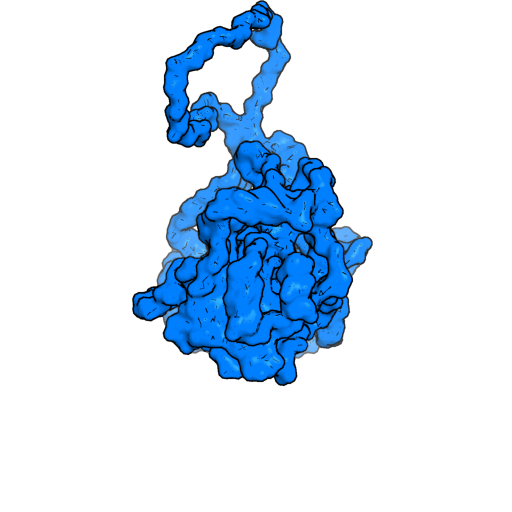44 ARG A CA 1
ATOM 5062 C C . ARG A 1 644 ? 29.481 -8.730 7.912 1.00 72.31 644 ARG A C 1
ATOM 5064 O O . ARG A 1 644 ? 30.527 -9.331 7.700 1.00 72.31 644 ARG A O 1
ATOM 5071 N N . MET A 1 645 ? 29.263 -7.484 7.517 1.00 66.06 645 MET A N 1
ATOM 5072 C CA . MET A 1 645 ? 30.232 -6.672 6.787 1.00 66.06 645 MET A CA 1
ATOM 5073 C C . MET A 1 645 ? 31.237 -5.970 7.707 1.00 66.06 645 MET A C 1
ATOM 5075 O O . MET A 1 645 ? 32.014 -5.147 7.239 1.00 66.06 645 MET A O 1
ATOM 5079 N N . GLU A 1 646 ? 31.218 -6.264 9.014 1.00 66.31 646 GLU A N 1
ATOM 5080 C CA . GLU A 1 646 ? 32.094 -5.645 10.020 1.00 66.31 646 GLU A CA 1
ATOM 5081 C C . GLU A 1 646 ? 32.062 -4.099 9.987 1.00 66.31 646 GLU A C 1
ATOM 5083 O O . GLU A 1 646 ? 33.042 -3.431 10.318 1.00 66.31 646 GLU A O 1
ATOM 5088 N N . GLY A 1 647 ? 30.925 -3.515 9.585 1.00 62.44 647 GLY A N 1
ATOM 5089 C CA . GLY A 1 647 ? 30.759 -2.068 9.414 1.00 62.44 647 GLY A CA 1
ATOM 5090 C C . GLY A 1 647 ? 31.396 -1.472 8.149 1.00 62.44 647 GLY A C 1
ATOM 5091 O O . GLY A 1 647 ? 31.549 -0.254 8.085 1.00 62.44 647 GLY A O 1
ATOM 5092 N N . GLN A 1 648 ? 31.781 -2.292 7.160 1.00 67.25 648 GLN A N 1
ATOM 5093 C CA . GLN A 1 648 ? 32.299 -1.858 5.856 1.00 67.25 648 GLN A CA 1
ATOM 5094 C C . GLN A 1 648 ? 31.391 -2.315 4.707 1.00 67.25 648 GLN A C 1
ATOM 5096 O O . GLN A 1 648 ? 31.512 -3.432 4.212 1.00 67.25 648 GLN A O 1
ATOM 5101 N N . VAL A 1 649 ? 30.492 -1.444 4.252 1.00 71.38 649 VAL A N 1
ATOM 5102 C CA . VAL A 1 649 ? 29.648 -1.704 3.067 1.00 71.38 649 VAL A CA 1
ATOM 5103 C C . VAL A 1 649 ? 30.337 -1.237 1.777 1.00 71.38 649 VAL A C 1
ATOM 5105 O O . VAL A 1 649 ? 31.138 -0.302 1.842 1.00 71.38 649 VAL A O 1
ATOM 5108 N N . PRO A 1 650 ? 30.049 -1.833 0.605 1.00 75.88 650 PRO A N 1
ATOM 5109 C CA . PRO A 1 650 ? 30.490 -1.270 -0.668 1.00 75.88 650 PRO A CA 1
ATOM 5110 C C . PRO A 1 650 ? 29.847 0.102 -0.912 1.00 75.88 650 PRO A C 1
ATOM 5112 O O . PRO A 1 650 ? 28.793 0.430 -0.364 1.00 75.88 650 PRO A O 1
ATOM 5115 N N . ASP A 1 651 ? 30.497 0.898 -1.750 1.00 84.25 651 ASP A N 1
ATOM 5116 C CA . ASP A 1 651 ? 30.188 2.306 -1.973 1.00 84.25 651 ASP A CA 1
ATOM 5117 C C . ASP A 1 651 ? 29.334 2.457 -3.253 1.00 84.25 651 ASP A C 1
ATOM 5119 O O . ASP A 1 651 ? 29.873 2.582 -4.354 1.00 84.25 651 ASP A O 1
ATOM 5123 N N . TYR A 1 652 ? 28.004 2.469 -3.134 1.00 88.06 652 TYR A N 1
ATOM 5124 C CA . TYR A 1 652 ? 27.073 2.445 -4.279 1.00 88.06 652 TYR A CA 1
ATOM 5125 C C . TYR A 1 652 ? 25.891 3.411 -4.119 1.00 88.06 652 TYR A C 1
ATOM 5127 O O . TYR A 1 652 ? 25.602 3.899 -3.024 1.00 88.06 652 TYR A O 1
ATOM 5135 N N . ASP A 1 653 ? 25.203 3.677 -5.229 1.00 88.88 653 ASP A N 1
ATOM 5136 C CA . ASP A 1 653 ? 23.963 4.454 -5.271 1.00 88.88 653 ASP A CA 1
ATOM 5137 C C . ASP A 1 653 ? 22.777 3.490 -5.412 1.00 88.88 653 ASP A C 1
ATOM 5139 O O . ASP A 1 653 ? 22.642 2.808 -6.430 1.00 88.88 653 ASP A O 1
ATOM 5143 N N . PHE A 1 654 ? 21.918 3.411 -4.396 1.00 88.31 654 PHE A N 1
ATOM 5144 C CA . PHE A 1 654 ? 20.654 2.684 -4.496 1.00 88.31 654 PHE A CA 1
ATOM 5145 C C . PHE A 1 654 ? 19.587 3.572 -5.127 1.00 88.31 654 PHE A C 1
ATOM 5147 O O . PHE A 1 654 ? 19.439 4.728 -4.725 1.00 88.31 654 PHE A O 1
ATOM 5154 N N . VAL A 1 655 ? 18.844 3.032 -6.089 1.00 87.12 655 VAL A N 1
ATOM 5155 C CA . VAL A 1 655 ? 17.848 3.769 -6.864 1.00 87.12 655 VAL A CA 1
ATOM 5156 C C . VAL A 1 655 ? 16.523 3.016 -6.897 1.00 87.12 655 VAL A C 1
ATOM 5158 O O . VAL A 1 655 ? 16.459 1.863 -7.325 1.00 87.12 655 VAL A O 1
ATOM 5161 N N . GLU A 1 656 ? 15.448 3.706 -6.525 1.00 84.62 656 GLU A N 1
ATOM 5162 C CA . GLU A 1 656 ? 14.074 3.275 -6.795 1.00 84.62 656 GLU A CA 1
ATOM 5163 C C . GLU A 1 656 ? 13.478 4.159 -7.890 1.00 84.62 656 GLU A C 1
ATOM 5165 O O . GLU A 1 656 ? 13.501 5.383 -7.776 1.00 84.62 656 GLU A O 1
ATOM 5170 N N . LEU A 1 657 ? 12.962 3.536 -8.954 1.00 84.00 657 LEU A N 1
ATOM 5171 C CA . LEU A 1 657 ? 12.268 4.212 -10.052 1.00 84.00 657 LEU A CA 1
ATOM 5172 C C . LEU A 1 657 ? 10.834 3.690 -10.137 1.00 84.00 657 LEU A C 1
ATOM 5174 O O . LEU A 1 657 ? 10.607 2.484 -10.247 1.00 84.00 657 LEU A O 1
ATOM 5178 N N . GLY A 1 658 ? 9.860 4.591 -10.099 1.00 79.75 658 GLY A N 1
ATOM 5179 C CA . GLY A 1 658 ? 8.458 4.294 -10.355 1.00 79.75 658 GLY A CA 1
ATOM 5180 C C . GLY A 1 658 ? 8.150 4.097 -11.842 1.00 79.75 658 GLY A C 1
ATOM 5181 O O . GLY A 1 658 ? 8.985 4.322 -12.717 1.00 79.75 658 GLY A O 1
ATOM 5182 N N . SER A 1 659 ? 6.907 3.702 -12.141 1.00 83.31 659 SER A N 1
ATOM 5183 C CA . SER A 1 659 ? 6.444 3.559 -13.526 1.00 83.31 659 SER A CA 1
ATOM 5184 C C . SER A 1 659 ? 6.565 4.884 -14.282 1.00 83.31 659 SER A C 1
ATOM 5186 O O . SER A 1 659 ? 5.965 5.896 -13.920 1.00 83.31 659 SER A O 1
ATOM 5188 N N . GLY A 1 660 ? 7.287 4.861 -15.395 1.00 85.62 660 GLY A N 1
ATOM 5189 C CA . GLY A 1 660 ? 7.580 6.008 -16.244 1.00 85.62 660 GLY A CA 1
ATOM 5190 C C . GLY A 1 660 ? 8.686 6.917 -15.724 1.00 85.62 660 GLY A C 1
ATOM 5191 O O . GLY A 1 660 ? 8.872 7.983 -16.302 1.00 85.62 660 GLY A O 1
ATOM 5192 N N . GLU A 1 661 ? 9.405 6.546 -14.669 1.00 88.38 661 GLU A N 1
ATOM 5193 C CA . GLU A 1 661 ? 10.583 7.278 -14.204 1.00 88.38 661 GLU A CA 1
ATOM 5194 C C . GLU A 1 661 ? 11.856 6.688 -14.822 1.00 88.38 661 GLU A C 1
ATOM 5196 O O . GLU A 1 661 ? 11.930 5.511 -15.172 1.00 88.38 661 GLU A O 1
ATOM 5201 N N . GLY A 1 662 ? 12.879 7.517 -14.983 1.00 90.56 662 GLY A N 1
ATOM 5202 C CA . GLY A 1 662 ? 14.168 7.101 -15.513 1.00 90.56 662 GLY A CA 1
ATOM 5203 C C . GLY A 1 662 ? 15.305 7.988 -15.037 1.00 90.56 662 GLY A C 1
ATOM 5204 O O . GLY A 1 662 ? 15.096 8.987 -14.348 1.00 90.56 662 GLY A O 1
ATOM 5205 N N . MET A 1 663 ? 16.525 7.635 -15.421 1.00 92.44 663 MET A N 1
ATOM 5206 C CA . MET A 1 663 ? 17.725 8.382 -15.060 1.00 92.44 663 MET A CA 1
ATOM 5207 C C . MET A 1 663 ? 18.848 8.224 -16.084 1.00 92.44 663 MET A C 1
ATOM 5209 O O . MET A 1 663 ? 18.872 7.272 -16.865 1.00 92.44 663 MET A O 1
ATOM 5213 N N . ILE A 1 664 ? 19.809 9.144 -16.033 1.00 93.38 664 ILE A N 1
ATOM 5214 C CA . ILE A 1 664 ? 21.093 9.011 -16.727 1.00 93.38 664 ILE A CA 1
ATOM 5215 C C . ILE A 1 664 ? 22.051 8.211 -15.832 1.00 93.38 664 ILE A C 1
ATOM 5217 O O . ILE A 1 664 ? 22.235 8.551 -14.663 1.00 93.38 664 ILE A O 1
ATOM 5221 N N . LEU A 1 665 ? 22.692 7.176 -16.378 1.00 92.81 665 LEU A N 1
ATOM 5222 C CA . LEU A 1 665 ? 23.702 6.380 -15.676 1.00 92.81 665 LEU A CA 1
ATOM 5223 C C . LEU A 1 665 ? 25.097 6.986 -15.899 1.00 92.81 665 LEU A C 1
ATOM 5225 O O . LEU A 1 665 ? 25.689 6.845 -16.971 1.00 92.81 665 LEU A O 1
ATOM 5229 N N . LEU A 1 666 ? 25.615 7.702 -14.897 1.00 88.25 666 LEU A N 1
ATOM 5230 C CA . LEU A 1 666 ? 26.857 8.485 -15.011 1.00 88.25 666 LEU A CA 1
ATOM 5231 C C . LEU A 1 666 ? 28.130 7.657 -14.929 1.00 88.25 666 LEU A C 1
ATOM 5233 O O . LEU A 1 666 ? 28.137 6.622 -14.229 1.00 88.25 666 LEU A O 1
#

Radius of gyration: 31.74 Å; chains: 1; bounding box: 86×52×85 Å

InterPro domains:
  IPR001279 Metallo-beta-lactamase [PF00753] (78-206)
  IPR001279 Metallo-beta-lactamase [SM00849] (75-235)
  IPR036866 Ribonuclease Z/Hydroxyacylglutathione hydrolase-like [G3DSA:3.60.15.10] (37-254)
  IPR036866 Ribonuclease Z/Hydroxyacylglutathione hydrolase-like [G3DSA:3.60.15.10] (367-650)
  IPR036866 Ribonuclease Z/Hydroxyacylglutathione hydrolase-like [SSF56281] (59-250)